Protein 4JIS (pdb70)

Sequence (440 aa):
GMIYAEILAMPKQFLPLNKRPIIIHTVEKFLLNDRFDKILIVSPKEWINHTKDILKKFIGQDDRLVVVEGGSDRNESIMSGIRYIEKEFGIQDNDVIITHDSVRPFLTHRIIDENIDAVLQYGAVDTVISAIDTIIASEDQEFISDIPVRDNMYQGQTPQSFRISKLVELYNKLSDEQKAVLTDACKICSLAGEKVKLVRGEVFNIKVTTPYDLKVANAILGMIYAEILAPKQFLPLNKRPIIIHTVEKFLLNDRFDKILIVSPKEWINHTKDILKKFIGQDDRLVVVEGGSDRNESIMSGIRYIEKEFGIQDNDVIITHDSVRPFLTHRIIDENIDAVLQYGAVDTVISAIDTIIASEDQEFISDIPVRDNMYQGQTPQSFRISKLVELYNKLSDEQKAVLTDACKICSLAGEKVKLVRGEVFNIKVTTPYDLKVANAI

Organism: Bacillus spizizenii (strain ATCC 23059 / NRRL B-14472 / W23) (NCBI:txid655816)

CATH classification: 3.90.550.10

Structure (mmCIF, N/CA/C/O backbone):
data_4JIS
#
_entry.id   4JIS
#
_cell.length_a   103.747
_cell.length_b   60.977
_cell.length_c   91.808
_cell.angle_alpha   90.00
_cell.angle_beta   113.44
_cell.angle_gamma   90.00
#
_symmetry.space_group_name_H-M   'C 1 2 1'
#
loop_
_entity.id
_entity.type
_entity.pdbx_description
1 polymer 'ribitol-5-phosphate cytidylyltransferase'
2 water water
#
loop_
_atom_site.group_PDB
_atom_site.id
_atom_site.type_symbol
_atom_site.label_atom_id
_atom_site.label_alt_id
_atom_site.label_comp_id
_atom_site.label_asym_id
_atom_site.label_entity_id
_atom_site.label_seq_id
_atom_site.pdbx_PDB_ins_code
_atom_site.Cartn_x
_atom_site.Cartn_y
_atom_site.Cartn_z
_atom_site.occupancy
_atom_site.B_iso_or_equiv
_atom_site.auth_seq_id
_atom_site.auth_comp_id
_atom_site.auth_asym_id
_atom_site.auth_atom_id
_atom_site.pdbx_PDB_model_num
ATOM 1 N N . GLY A 1 2 ? -30.769 24.317 13.909 1.00 29.70 0 GLY A N 1
ATOM 2 C CA . GLY A 1 2 ? -30.184 23.504 12.851 1.00 28.15 0 GLY A CA 1
ATOM 3 C C . GLY A 1 2 ? -30.341 22.009 13.096 1.00 26.08 0 GLY A C 1
ATOM 4 O O . GLY A 1 2 ? -30.836 21.586 14.135 1.00 26.15 0 GLY A O 1
ATOM 5 N N . MET A 1 3 ? -29.906 21.209 12.127 1.00 23.22 1 MET A N 1
ATOM 6 C CA . MET A 1 3 ? -30.003 19.762 12.223 1.00 24.18 1 MET A CA 1
ATOM 7 C C . MET A 1 3 ? -28.674 19.231 12.757 1.00 20.34 1 MET A C 1
ATOM 8 O O . MET A 1 3 ? -27.634 19.884 12.643 1.00 22.69 1 MET A O 1
ATOM 13 N N . ILE A 1 4 ? -28.707 18.030 13.305 1.00 22.25 2 ILE A N 1
ATOM 14 C CA . ILE A 1 4 ? -27.504 17.402 13.858 1.00 22.66 2 ILE A CA 1
ATOM 15 C C . ILE A 1 4 ? -27.392 16.018 13.240 1.00 22.62 2 ILE A C 1
ATOM 16 O O . ILE A 1 4 ? -28.276 15.174 13.432 1.00 24.45 2 ILE A O 1
ATOM 21 N N . TYR A 1 5 ? -26.323 15.782 12.481 1.00 22.55 3 TYR A N 1
ATOM 22 C CA . TYR A 1 5 ? -26.165 14.526 11.758 1.00 20.52 3 TYR A CA 1
ATOM 23 C C . TYR A 1 5 ? -25.027 13.720 12.332 1.00 21.26 3 TYR A C 1
ATOM 24 O O . TYR A 1 5 ? -24.055 14.297 12.826 1.00 21.29 3 TYR A O 1
ATOM 33 N N . ALA A 1 6 ? -25.149 12.391 12.267 1.00 23.98 4 ALA A N 1
ATOM 34 C CA . ALA A 1 6 ? -24.031 11.492 12.599 1.00 22.42 4 ALA A CA 1
ATOM 35 C C . ALA A 1 6 ? -23.521 10.867 11.317 1.00 24.78 4 ALA A C 1
ATOM 36 O O . ALA A 1 6 ? -24.303 10.543 10.422 1.00 24.61 4 ALA A O 1
ATOM 38 N N . GLU A 1 7 ? -22.204 10.712 11.221 1.00 24.62 5 GLU A N 1
ATOM 39 C CA . GLU A 1 7 ? -21.596 10.143 10.020 1.00 25.32 5 GLU A CA 1
ATOM 40 C C . GLU A 1 7 ? -20.578 9.092 10.440 1.00 27.38 5 GLU A C 1
ATOM 41 O O . GLU A 1 7 ? -19.447 9.421 10.838 1.00 26.43 5 GLU A O 1
ATOM 47 N N . ILE A 1 8 ? -20.997 7.827 10.374 1.00 25.75 6 ILE A N 1
ATOM 48 C CA . ILE A 1 8 ? -20.148 6.718 10.804 1.00 28.22 6 ILE A CA 1
ATOM 49 C C . ILE A 1 8 ? -19.352 6.248 9.582 1.00 32.67 6 ILE A C 1
ATOM 50 O O . ILE A 1 8 ? -19.927 5.780 8.593 1.00 30.07 6 ILE A O 1
ATOM 55 N N . LEU A 1 9 ? -18.037 6.437 9.633 1.00 30.24 7 LEU A N 1
ATOM 56 C CA . LEU A 1 9 ? -17.175 6.189 8.478 1.00 29.88 7 LEU A CA 1
ATOM 57 C C . LEU A 1 9 ? -16.680 4.749 8.514 1.00 32.41 7 LEU A C 1
ATOM 58 O O . LEU A 1 9 ? -15.997 4.357 9.453 1.00 29.74 7 LEU A O 1
ATOM 63 N N . ALA A 1 10 ? -17.049 3.953 7.510 1.00 35.90 8 ALA A N 1
ATOM 64 C CA . ALA A 1 10 ? -16.624 2.553 7.475 1.00 34.20 8 ALA A CA 1
ATOM 65 C C . ALA A 1 10 ? -15.834 2.255 6.210 1.00 37.76 8 ALA A C 1
ATOM 66 O O . ALA A 1 10 ? -16.399 1.738 5.251 1.00 39.81 8 ALA A O 1
ATOM 68 N N . MET A 1 22 ? -11.866 -9.767 5.374 1.00 49.17 20 MET A N 1
ATOM 69 C CA . MET A 1 22 ? -13.044 -8.909 5.540 1.00 51.51 20 MET A CA 1
ATOM 70 C C . MET A 1 22 ? -12.630 -7.540 6.071 1.00 48.64 20 MET A C 1
ATOM 71 O O . MET A 1 22 ? -11.654 -7.435 6.816 1.00 47.11 20 MET A O 1
ATOM 76 N N . PRO A 1 23 ? -13.366 -6.485 5.682 1.00 48.11 21 PRO A N 1
ATOM 77 C CA . PRO A 1 23 ? -13.096 -5.146 6.224 1.00 45.11 21 PRO A CA 1
ATOM 78 C C . PRO A 1 23 ? -13.304 -5.161 7.733 1.00 42.88 21 PRO A C 1
ATOM 79 O O . PRO A 1 23 ? -14.176 -5.879 8.229 1.00 39.71 21 PRO A O 1
ATOM 83 N N . LYS A 1 24 ? -12.513 -4.387 8.463 1.00 43.62 22 LYS A N 1
ATOM 84 C CA . LYS A 1 24 ? -12.455 -4.552 9.909 1.00 39.89 22 LYS A CA 1
ATOM 85 C C . LYS A 1 24 ? -13.762 -4.223 10.635 1.00 40.09 22 LYS A C 1
ATOM 86 O O . LYS A 1 24 ? -14.038 -4.773 11.705 1.00 38.55 22 LYS A O 1
ATOM 92 N N . GLN A 1 25 ? -14.578 -3.356 10.042 1.00 41.27 23 GLN A N 1
ATOM 93 C CA . GLN A 1 25 ? -15.874 -3.009 10.632 1.00 39.52 23 GLN A CA 1
ATOM 94 C C . GLN A 1 25 ? -16.811 -4.215 10.795 1.00 38.87 23 GLN A C 1
ATOM 95 O O . GLN A 1 25 ? -17.763 -4.176 11.578 1.00 37.18 23 GLN A O 1
ATOM 101 N N . PHE A 1 26 ? -16.535 -5.298 10.072 1.00 38.95 24 PHE A N 1
ATOM 102 C CA . PHE A 1 26 ? -17.467 -6.423 10.042 1.00 40.29 24 PHE A CA 1
ATOM 103 C C . PHE A 1 26 ? -17.060 -7.597 10.914 1.00 45.05 24 PHE A C 1
ATOM 104 O O . PHE A 1 26 ? -17.824 -8.553 11.078 1.00 44.00 24 PHE A O 1
ATOM 112 N N . LEU A 1 27 ? -15.862 -7.519 11.481 1.00 47.28 25 LEU A N 1
ATOM 113 C CA . LEU A 1 27 ? -15.375 -8.597 12.333 1.00 48.76 25 LEU A CA 1
ATOM 114 C C . LEU A 1 27 ? -16.148 -8.671 13.647 1.00 48.21 25 LEU A C 1
ATOM 115 O O . LEU A 1 27 ? -16.602 -7.646 14.172 1.00 45.75 25 LEU A O 1
ATOM 120 N N . PRO A 1 28 ? -16.323 -9.895 14.173 1.00 46.15 26 PRO A N 1
ATOM 121 C CA . PRO A 1 28 ? -17.171 -10.097 15.349 1.00 43.47 26 PRO A CA 1
ATOM 122 C C . PRO A 1 28 ? -16.575 -9.546 16.637 1.00 45.10 26 PRO A C 1
ATOM 123 O O . PRO A 1 28 ? -15.367 -9.669 16.882 1.00 43.85 26 PRO A O 1
ATOM 127 N N . LEU A 1 29 ? -17.440 -8.944 17.448 1.00 44.69 27 LEU A N 1
ATOM 128 C CA . LEU A 1 29 ? -17.121 -8.563 18.819 1.00 43.25 27 LEU A CA 1
ATOM 129 C C . LEU A 1 29 ? -18.275 -9.072 19.681 1.00 46.15 27 LEU A C 1
ATOM 130 O O . LEU A 1 29 ? -19.401 -8.580 19.581 1.00 44.91 27 LEU A O 1
ATOM 135 N N . ASN A 1 30 ? -18.006 -10.083 20.505 1.00 47.63 28 ASN A N 1
ATOM 136 C CA . ASN A 1 30 ? -19.066 -10.781 21.241 1.00 47.42 28 ASN A CA 1
ATOM 137 C C . ASN A 1 30 ? -20.222 -11.233 20.336 1.00 48.59 28 ASN A C 1
ATOM 138 O O . ASN A 1 30 ? -21.389 -11.012 20.650 1.00 47.19 28 ASN A O 1
ATOM 143 N N . LYS A 1 31 ? -19.869 -11.863 19.214 1.00 49.76 29 LYS A N 1
ATOM 144 C CA . LYS A 1 31 ? -20.808 -12.479 18.255 1.00 50.01 29 LYS A CA 1
ATOM 145 C C . LYS A 1 31 ? -21.560 -11.494 17.336 1.00 51.28 29 LYS A C 1
ATOM 146 O O . LYS A 1 31 ? -22.436 -11.903 16.575 1.00 54.05 29 LYS A O 1
ATOM 152 N N . ARG A 1 32 ? -21.220 -10.208 17.395 1.00 46.09 30 ARG A N 1
ATOM 153 C CA . ARG A 1 32 ? -21.854 -9.219 16.518 1.00 44.22 30 ARG A CA 1
ATOM 154 C C . ARG A 1 32 ? -20.805 -8.289 15.933 1.00 43.23 30 ARG A C 1
ATOM 155 O O . ARG A 1 32 ? -19.840 -7.944 16.616 1.00 42.64 30 ARG A O 1
ATOM 163 N N . PRO A 1 33 ? -20.981 -7.895 14.662 1.00 41.04 31 PRO A N 1
ATOM 164 C CA . PRO A 1 33 ? -19.978 -7.082 13.969 1.00 40.63 31 PRO A CA 1
ATOM 165 C C . PRO A 1 33 ? -19.701 -5.790 14.721 1.00 38.71 31 PRO A C 1
ATOM 166 O O . PRO A 1 33 ? -20.628 -5.208 15.320 1.00 38.47 31 PRO A O 1
ATOM 170 N N . ILE A 1 34 ? -18.437 -5.372 14.711 1.00 36.56 32 ILE A N 1
ATOM 171 C CA . ILE A 1 34 ? -18.012 -4.169 15.430 1.00 38.88 32 ILE A CA 1
ATOM 172 C C . ILE A 1 34 ? -18.907 -2.980 15.078 1.00 35.47 32 ILE A C 1
ATOM 173 O O . ILE A 1 34 ? -19.357 -2.251 15.964 1.00 35.64 32 ILE A O 1
ATOM 178 N N . ILE A 1 35 ? -19.188 -2.810 13.788 1.00 32.64 33 ILE A N 1
ATOM 179 C CA . ILE A 1 35 ? -19.992 -1.667 13.334 1.00 33.80 33 ILE A CA 1
ATOM 180 C C . ILE A 1 35 ? -21.372 -1.594 14.006 1.00 32.56 33 ILE A C 1
ATOM 181 O O . ILE A 1 35 ? -21.896 -0.493 14.266 1.00 30.10 33 ILE A O 1
ATOM 186 N N . ILE A 1 36 ? -21.943 -2.753 14.327 1.00 31.15 34 ILE A N 1
ATOM 187 C CA . ILE A 1 36 ? -23.215 -2.789 15.040 1.00 30.74 34 ILE A CA 1
ATOM 188 C C . ILE A 1 36 ? -23.110 -2.181 16.437 1.00 33.20 34 ILE A C 1
ATOM 189 O O . ILE A 1 36 ? -23.976 -1.407 16.847 1.00 32.65 34 ILE A O 1
ATOM 194 N N . HIS A 1 37 ? -22.046 -2.515 17.168 1.00 33.54 35 HIS A N 1
ATOM 195 C CA . HIS A 1 37 ? -21.815 -1.913 18.488 1.00 32.86 35 HIS A CA 1
ATOM 196 C C . HIS A 1 37 ? -21.707 -0.385 18.372 1.00 30.58 35 HIS A C 1
ATOM 197 O O . HIS A 1 37 ? -22.260 0.352 19.206 1.00 32.63 35 HIS A O 1
ATOM 204 N N . THR A 1 38 ? -21.004 0.082 17.340 1.00 27.87 36 THR A N 1
ATOM 205 C CA . THR A 1 38 ? -20.777 1.521 17.140 1.00 29.76 36 THR A CA 1
ATOM 206 C C . THR A 1 38 ? -22.077 2.241 16.810 1.00 31.47 36 THR A C 1
ATOM 207 O O . THR A 1 38 ? -22.409 3.271 17.416 1.00 26.77 36 THR A O 1
ATOM 211 N N . VAL A 1 39 ? -22.811 1.703 15.847 1.00 29.03 37 VAL A N 1
ATOM 212 C CA . VAL A 1 39 ? -24.102 2.282 15.479 1.00 29.01 37 VAL A CA 1
ATOM 213 C C . VAL A 1 39 ? -25.082 2.313 16.650 1.00 30.32 37 VAL A C 1
ATOM 214 O O . VAL A 1 39 ? -25.853 3.258 16.800 1.00 28.58 37 VAL A O 1
ATOM 218 N N . GLU A 1 40 ? -25.051 1.298 17.498 1.00 28.29 38 GLU A N 1
ATOM 219 C CA . GLU A 1 40 ? -25.940 1.284 18.647 1.00 30.47 38 GLU A CA 1
ATOM 220 C C . GLU A 1 40 ? -25.740 2.493 19.555 1.00 31.95 38 GLU A C 1
ATOM 221 O O . GLU A 1 40 ? -26.702 2.997 20.134 1.00 29.39 38 GLU A O 1
ATOM 227 N N . LYS A 1 41 ? -24.495 2.947 19.678 1.00 29.35 39 LYS A N 1
ATOM 228 C CA . LYS A 1 41 ? -24.186 4.069 20.551 1.00 29.60 39 LYS A CA 1
ATOM 229 C C . LYS A 1 41 ? -24.831 5.342 20.034 1.00 28.49 39 LYS A C 1
ATOM 230 O O . LYS A 1 41 ? -25.264 6.180 20.811 1.00 28.61 39 LYS A O 1
ATOM 236 N N . PHE A 1 42 ? -24.880 5.489 18.722 1.00 24.60 40 PHE A N 1
ATOM 237 C CA . PHE A 1 42 ? -25.464 6.692 18.143 1.00 25.39 40 PHE A CA 1
ATOM 238 C C . PHE A 1 42 ? -26.972 6.643 18.224 1.00 29.96 40 PHE A C 1
ATOM 239 O O . PHE A 1 42 ? -27.609 7.668 18.421 1.00 29.06 40 PHE A O 1
ATOM 247 N N . LEU A 1 43 ? -27.547 5.449 18.093 1.00 29.06 41 LEU A N 1
ATOM 248 C CA . LEU A 1 43 ? -29.005 5.310 18.115 1.00 31.59 41 LEU A CA 1
ATOM 249 C C . LEU A 1 43 ? -29.587 5.643 19.490 1.00 31.24 41 LEU A C 1
ATOM 250 O O . LEU A 1 43 ? -30.737 6.075 19.593 1.00 32.84 41 LEU A O 1
ATOM 255 N N . LEU A 1 44 ? -28.781 5.466 20.536 1.00 31.07 42 LEU A N 1
ATOM 256 C CA . LEU A 1 44 ? -29.194 5.790 21.905 1.00 32.34 42 LEU A CA 1
ATOM 257 C C . LEU A 1 44 ? -29.328 7.290 22.115 1.00 35.72 42 LEU A C 1
ATOM 258 O O . LEU A 1 44 ? -29.974 7.739 23.063 1.00 33.47 42 LEU A O 1
ATOM 263 N N . ASN A 1 45 ? -28.710 8.072 21.242 1.00 30.84 43 ASN A N 1
ATOM 264 C CA . ASN A 1 45 ? -28.797 9.521 21.381 1.00 32.59 43 ASN A CA 1
ATOM 265 C C . ASN A 1 45 ? -29.932 10.089 20.527 1.00 33.12 43 ASN A C 1
ATOM 266 O O . ASN A 1 45 ? -29.876 10.036 19.286 1.00 31.61 43 ASN A O 1
ATOM 271 N N . ASP A 1 46 ? -30.956 10.637 21.187 1.00 32.16 44 ASP A N 1
ATOM 272 C CA . ASP A 1 46 ? -32.147 11.125 20.495 1.00 31.37 44 ASP A CA 1
ATOM 273 C C . ASP A 1 46 ? -31.896 12.397 19.679 1.00 31.03 44 ASP A C 1
ATOM 274 O O . ASP A 1 46 ? -32.754 12.826 18.893 1.00 28.98 44 ASP A O 1
ATOM 279 N N . ARG A 1 47 ? -30.716 12.986 19.835 1.00 27.53 45 ARG A N 1
ATOM 280 C CA . ARG A 1 47 ? -30.449 14.277 19.199 1.00 27.08 45 ARG A CA 1
ATOM 281 C C . ARG A 1 47 ? -30.151 14.202 17.707 1.00 28.97 45 ARG A C 1
ATOM 282 O O . ARG A 1 47 ? -30.245 15.214 17.001 1.00 27.55 45 ARG A O 1
ATOM 290 N N . PHE A 1 48 ? -29.790 13.023 17.214 1.00 24.09 46 PHE A N 1
ATOM 291 C CA . PHE A 1 48 ? -29.453 12.923 15.798 1.00 24.64 46 PHE A CA 1
ATOM 292 C C . PHE A 1 48 ? -30.679 12.877 14.920 1.00 26.27 46 PHE A C 1
ATOM 293 O O . PHE A 1 48 ? -31.571 12.048 15.117 1.00 27.63 46 PHE A O 1
ATOM 301 N N . ASP A 1 49 ? -30.717 13.767 13.935 1.00 23.65 47 ASP A N 1
ATOM 302 C CA . ASP A 1 49 ? -31.821 13.769 12.981 1.00 25.51 47 ASP A CA 1
ATOM 303 C C . ASP A 1 49 ? -31.649 12.677 11.933 1.00 25.52 47 ASP A C 1
ATOM 304 O O . ASP A 1 49 ? -32.627 12.152 11.395 1.00 28.18 47 ASP A O 1
ATOM 309 N N . LYS A 1 50 ? -30.402 12.347 11.617 1.00 23.07 48 LYS A N 1
ATOM 310 C CA . LYS A 1 50 ? -30.133 11.231 10.711 1.00 27.11 48 LYS A CA 1
ATOM 311 C C . LYS A 1 50 ? -28.781 10.653 11.063 1.00 26.39 48 LYS A C 1
ATOM 312 O O . LYS A 1 50 ? -27.895 11.387 11.488 1.00 23.84 48 LYS A O 1
ATOM 318 N N . ILE A 1 51 ? -28.632 9.340 10.908 1.00 26.34 49 ILE A N 1
ATOM 319 C CA . ILE A 1 51 ? -27.364 8.690 11.202 1.00 25.95 49 ILE A CA 1
ATOM 320 C C . ILE A 1 51 ? -26.915 7.980 9.930 1.00 24.11 49 ILE A C 1
ATOM 321 O O . ILE A 1 51 ? -27.542 7.018 9.497 1.00 26.40 49 ILE A O 1
ATOM 326 N N . LEU A 1 52 ? -25.836 8.469 9.344 1.00 25.76 50 LEU A N 1
ATOM 327 C CA . LEU A 1 52 ? -25.327 7.933 8.082 1.00 25.27 50 LEU A CA 1
ATOM 328 C C . LEU A 1 52 ? -24.241 6.920 8.373 1.00 29.51 50 LEU A C 1
ATOM 329 O O . LEU A 1 52 ? -23.419 7.126 9.263 1.00 26.98 50 LEU A O 1
ATOM 334 N N . ILE A 1 53 ? -24.221 5.835 7.601 1.00 29.08 51 ILE A N 1
ATOM 335 C CA . ILE A 1 53 ? -23.056 4.956 7.570 1.00 28.87 51 ILE A CA 1
ATOM 336 C C . ILE A 1 53 ? -22.468 5.054 6.171 1.00 30.16 51 ILE A C 1
ATOM 337 O O . ILE A 1 53 ? -23.141 4.741 5.194 1.00 33.09 51 ILE A O 1
ATOM 342 N N . VAL A 1 54 ? -21.232 5.530 6.070 1.00 26.97 52 VAL A N 1
ATOM 343 C CA . VAL A 1 54 ? -20.626 5.801 4.772 1.00 30.73 52 VAL A CA 1
ATOM 344 C C . VAL A 1 54 ? -19.666 4.678 4.423 1.00 34.87 52 VAL A C 1
ATOM 345 O O . VAL A 1 54 ? -18.672 4.454 5.124 1.00 31.69 52 VAL A O 1
ATOM 349 N N . SER A 1 55 ? -19.956 3.979 3.327 1.00 34.83 53 SER A N 1
ATOM 350 C CA . SER A 1 55 ? -19.252 2.731 3.007 1.00 34.72 53 SER A CA 1
ATOM 351 C C . SER A 1 55 ? -18.795 2.705 1.560 1.00 36.60 53 SER A C 1
ATOM 352 O O . SER A 1 55 ? -19.397 3.367 0.721 1.00 34.09 53 SER A O 1
ATOM 355 N N . PRO A 1 56 ? -17.713 1.953 1.262 1.00 39.38 54 PRO A N 1
ATOM 356 C CA . PRO A 1 56 ? -17.345 1.770 -0.148 1.00 38.81 54 PRO A CA 1
ATOM 357 C C . PRO A 1 56 ? -18.495 1.074 -0.877 1.00 34.51 54 PRO A C 1
ATOM 358 O O . PRO A 1 56 ? -19.250 0.337 -0.230 1.00 33.91 54 PRO A O 1
ATOM 362 N N . LYS A 1 57 ? -18.619 1.292 -2.189 1.00 35.04 55 LYS A N 1
ATOM 363 C CA . LYS A 1 57 ? -19.742 0.735 -2.949 1.00 37.09 55 LYS A CA 1
ATOM 364 C C . LYS A 1 57 ? -19.858 -0.781 -2.783 1.00 38.25 55 LYS A C 1
ATOM 365 O O . LYS A 1 57 ? -20.960 -1.323 -2.605 1.00 36.03 55 LYS A O 1
ATOM 371 N N . GLU A 1 58 ? -18.711 -1.457 -2.823 1.00 38.07 56 GLU A N 1
ATOM 372 C CA . GLU A 1 58 ? -18.659 -2.919 -2.785 1.00 35.12 56 GLU A CA 1
ATOM 373 C C . GLU A 1 58 ? -19.228 -3.518 -1.516 1.00 34.99 56 GLU A C 1
ATOM 374 O O . GLU A 1 58 ? -19.505 -4.716 -1.472 1.00 36.73 56 GLU A O 1
ATOM 380 N N . TRP A 1 59 ? -19.375 -2.703 -0.467 1.00 35.74 57 TRP A N 1
ATOM 381 C CA . TRP A 1 59 ? -19.813 -3.205 0.837 1.00 33.62 57 TRP A CA 1
ATOM 382 C C . TRP A 1 59 ? -21.158 -2.665 1.323 1.00 34.66 57 TRP A C 1
ATOM 383 O O . TRP A 1 59 ? -21.600 -2.983 2.440 1.00 33.10 57 TRP A O 1
ATOM 394 N N . ILE A 1 60 ? -21.807 -1.861 0.486 1.00 34.18 58 ILE A N 1
ATOM 395 C CA . ILE A 1 60 ? -23.048 -1.209 0.886 1.00 33.78 58 ILE A CA 1
ATOM 396 C C . ILE A 1 60 ? -24.156 -2.208 1.183 1.00 32.60 58 ILE A C 1
ATOM 397 O O . ILE A 1 60 ? -24.826 -2.115 2.211 1.00 31.93 58 ILE A O 1
ATOM 402 N N . ASN A 1 61 ? -24.351 -3.186 0.306 1.00 34.61 59 ASN A N 1
ATOM 403 C CA . ASN A 1 61 ? -25.450 -4.128 0.518 1.00 33.56 59 ASN A CA 1
ATOM 404 C C . ASN A 1 61 ? -25.228 -5.051 1.717 1.00 34.72 59 ASN A C 1
ATOM 405 O O . ASN A 1 61 ? -26.167 -5.401 2.427 1.00 35.70 59 ASN A O 1
ATOM 410 N N . HIS A 1 62 ? -23.978 -5.425 1.966 1.00 34.90 60 HIS A N 1
ATOM 411 C CA . HIS A 1 62 ? -23.684 -6.221 3.153 1.00 32.33 60 HIS A CA 1
ATOM 412 C C . HIS A 1 62 ? -23.942 -5.400 4.419 1.00 31.74 60 HIS A C 1
ATOM 413 O O . HIS A 1 62 ? -24.415 -5.927 5.423 1.00 33.76 60 HIS A O 1
ATOM 420 N N . THR A 1 63 ? -23.629 -4.111 4.366 1.00 31.22 61 THR A N 1
ATOM 421 C CA . THR A 1 63 ? -23.834 -3.243 5.529 1.00 33.35 61 THR A CA 1
ATOM 422 C C . THR A 1 63 ? -25.329 -3.141 5.826 1.00 33.81 61 THR A C 1
ATOM 423 O O . THR A 1 63 ? -25.767 -3.325 6.970 1.00 33.40 61 THR A O 1
ATOM 427 N N . LYS A 1 64 ? -26.120 -2.887 4.786 1.00 33.18 62 LYS A N 1
ATOM 428 C CA . LYS A 1 64 ? -27.577 -2.835 4.941 1.00 33.43 62 LYS A CA 1
ATOM 429 C C . LYS A 1 64 ? -28.123 -4.123 5.540 1.00 35.12 62 LYS A C 1
ATOM 430 O O . LYS A 1 64 ? -28.989 -4.093 6.415 1.00 34.35 62 LYS A O 1
ATOM 436 N N . ASP A 1 65 ? -27.634 -5.260 5.053 1.00 34.77 63 ASP A N 1
ATOM 437 C CA . ASP A 1 65 ? -28.044 -6.555 5.597 1.00 36.09 63 ASP A CA 1
ATOM 438 C C . ASP A 1 65 ? -27.754 -6.678 7.086 1.00 36.70 63 ASP A C 1
ATOM 439 O O . ASP A 1 65 ? -28.622 -7.070 7.875 1.00 38.08 63 ASP A O 1
ATOM 444 N N . ILE A 1 66 ? -26.520 -6.351 7.466 1.00 34.53 64 ILE A N 1
ATOM 445 C CA . ILE A 1 66 ? -26.103 -6.473 8.856 1.00 36.23 64 ILE A CA 1
ATOM 446 C C . ILE A 1 66 ? -26.939 -5.560 9.760 1.00 37.13 64 ILE A C 1
ATOM 447 O O . ILE A 1 66 ? -27.298 -5.941 10.875 1.00 35.31 64 ILE A O 1
ATOM 452 N N . LEU A 1 67 ? -27.280 -4.371 9.269 1.00 33.02 65 LEU A N 1
ATOM 453 C CA . LEU A 1 67 ? -28.134 -3.473 10.059 1.00 35.91 65 LEU A CA 1
ATOM 454 C C . LEU A 1 67 ? -29.527 -4.061 10.296 1.00 38.21 65 LEU A C 1
ATOM 455 O O . LEU A 1 67 ? -30.021 -4.076 11.429 1.00 38.65 65 LEU A O 1
ATOM 460 N N . LYS A 1 68 ? -30.171 -4.550 9.241 1.00 39.85 66 LYS A N 1
ATOM 461 C CA . LYS A 1 68 ? -31.488 -5.158 9.441 1.00 43.43 66 LYS A CA 1
ATOM 462 C C . LYS A 1 68 ? -31.439 -6.400 10.340 1.00 43.43 66 LYS A C 1
ATOM 463 O O . LYS A 1 68 ? -32.340 -6.612 11.152 1.00 43.26 66 LYS A O 1
ATOM 469 N N . LYS A 1 69 ? -30.383 -7.206 10.214 1.00 39.83 67 LYS A N 1
ATOM 470 C CA . LYS A 1 69 ? -30.225 -8.366 11.087 1.00 41.78 67 LYS A CA 1
ATOM 471 C C . LYS A 1 69 ? -30.116 -7.991 12.572 1.00 45.11 67 LYS A C 1
ATOM 472 O O . LYS A 1 69 ? -30.839 -8.536 13.409 1.00 42.84 67 LYS A O 1
ATOM 478 N N . PHE A 1 70 ? -29.226 -7.053 12.899 1.00 41.17 68 PHE A N 1
ATOM 479 C CA . PHE A 1 70 ? -28.902 -6.784 14.308 1.00 42.06 68 PHE A CA 1
ATOM 480 C C . PHE A 1 70 ? -29.627 -5.604 14.948 1.00 44.60 68 PHE A C 1
ATOM 481 O O . PHE A 1 70 ? -29.786 -5.566 16.172 1.00 47.17 68 PHE A O 1
ATOM 489 N N . ILE A 1 71 ? -30.051 -4.639 14.134 1.00 42.96 69 ILE A N 1
ATOM 490 C CA . ILE A 1 71 ? -30.722 -3.446 14.652 1.00 42.21 69 ILE A CA 1
ATOM 491 C C . ILE A 1 71 ? -32.198 -3.503 14.315 1.00 45.26 69 ILE A C 1
ATOM 492 O O . ILE A 1 71 ? -33.067 -3.286 15.173 1.00 43.35 69 ILE A O 1
ATOM 497 N N . GLY A 1 72 ? -32.470 -3.799 13.048 1.00 46.68 70 GLY A N 1
ATOM 498 C CA . GLY A 1 72 ? -33.827 -3.836 12.540 1.00 44.95 70 GLY A CA 1
ATOM 499 C C . GLY A 1 72 ? -34.136 -2.536 11.833 1.00 50.99 70 GLY A C 1
ATOM 500 O O . GLY A 1 72 ? -33.230 -1.830 11.384 1.00 49.56 70 GLY A O 1
ATOM 501 N N . GLN A 1 73 ? -35.419 -2.213 11.736 1.00 52.48 71 GLN A N 1
ATOM 502 C CA . GLN A 1 73 ? -35.854 -1.000 11.065 1.00 52.66 71 GLN A CA 1
ATOM 503 C C . GLN A 1 73 ? -35.737 0.215 11.973 1.00 48.98 71 GLN A C 1
ATOM 504 O O . GLN A 1 73 ? -36.297 0.237 13.068 1.00 44.91 71 GLN A O 1
ATOM 510 N N . ASP A 1 74 ? -35.011 1.226 11.512 1.00 46.74 72 ASP A N 1
ATOM 511 C CA . ASP A 1 74 ? -34.950 2.503 12.217 1.00 43.98 72 ASP A CA 1
ATOM 512 C C . ASP A 1 74 ? -34.803 3.605 11.181 1.00 41.65 72 ASP A C 1
ATOM 513 O O . ASP A 1 74 ? -33.833 3.620 10.417 1.00 41.12 72 ASP A O 1
ATOM 518 N N . ASP A 1 75 ? -35.772 4.519 11.151 1.00 40.28 73 ASP A N 1
ATOM 519 C CA . ASP A 1 75 ? -35.851 5.530 10.094 1.00 43.80 73 ASP A CA 1
ATOM 520 C C . ASP A 1 75 ? -34.634 6.448 10.031 1.00 38.71 73 ASP A C 1
ATOM 521 O O . ASP A 1 75 ? -34.337 7.027 8.988 1.00 37.24 73 ASP A O 1
ATOM 526 N N . ARG A 1 76 ? -33.916 6.570 11.138 1.00 36.93 74 ARG A N 1
ATOM 527 C CA . ARG A 1 76 ? -32.767 7.468 11.172 1.00 34.08 74 ARG A CA 1
ATOM 528 C C . ARG A 1 76 ? -31.549 6.940 10.442 1.00 32.47 74 ARG A C 1
ATOM 529 O O . ARG A 1 76 ? -30.677 7.721 10.062 1.00 30.71 74 ARG A O 1
ATOM 537 N N . LEU A 1 77 ? -31.488 5.624 10.230 1.00 30.31 75 LEU A N 1
ATOM 538 C CA . LEU A 1 77 ? -30.303 5.004 9.635 1.00 30.13 75 LEU A CA 1
ATOM 539 C C . LEU A 1 77 ? -30.328 5.028 8.110 1.00 34.14 75 LEU A C 1
ATOM 540 O O . LEU A 1 77 ? -31.337 4.678 7.483 1.00 33.18 75 LEU A O 1
ATOM 545 N N . VAL A 1 78 ? -29.225 5.453 7.505 1.00 30.81 76 VAL A N 1
ATOM 546 C CA . VAL A 1 78 ? -29.069 5.284 6.066 1.00 30.01 76 VAL A CA 1
ATOM 547 C C . VAL A 1 78 ? -27.636 4.915 5.715 1.00 33.38 76 VAL A C 1
ATOM 548 O O . VAL A 1 78 ? -26.693 5.418 6.324 1.00 28.21 76 VAL A O 1
ATOM 552 N N . VAL A 1 79 ? -27.470 3.994 4.767 1.00 29.17 77 VAL A N 1
ATOM 553 C CA . VAL A 1 79 ? -26.135 3.639 4.300 1.00 30.41 77 VAL A CA 1
ATOM 554 C C . VAL A 1 79 ? -25.859 4.351 2.997 1.00 32.19 77 VAL A C 1
ATOM 555 O O . VAL A 1 79 ? -26.665 4.263 2.068 1.00 33.87 77 VAL A O 1
ATOM 559 N N . VAL A 1 80 ? -24.726 5.054 2.927 1.00 29.96 78 VAL A N 1
ATOM 560 C CA . VAL A 1 80 ? -24.394 5.913 1.798 1.00 31.71 78 VAL A CA 1
ATOM 561 C C . VAL A 1 80 ? -23.025 5.561 1.213 1.00 36.05 78 VAL A C 1
ATOM 562 O O . VAL A 1 80 ? -22.120 5.168 1.945 1.00 33.43 78 VAL A O 1
ATOM 566 N N . GLU A 1 81 ? -22.870 5.713 -0.103 1.00 37.51 79 GLU A N 1
ATOM 567 C CA . GLU A 1 81 ? -21.580 5.470 -0.765 1.00 35.90 79 GLU A CA 1
ATOM 568 C C . GLU A 1 81 ? -20.490 6.486 -0.423 1.00 38.69 79 GLU A C 1
ATOM 569 O O . GLU A 1 81 ? -20.699 7.705 -0.517 1.00 39.74 79 GLU A O 1
ATOM 575 N N . GLY A 1 82 ? -19.315 5.977 -0.054 1.00 34.31 80 GLY A N 1
ATOM 576 C CA . GLY A 1 82 ? -18.166 6.817 0.232 1.00 35.30 80 GLY A CA 1
ATOM 577 C C . GLY A 1 82 ? -17.399 7.286 -0.992 1.00 40.20 80 GLY A C 1
ATOM 578 O O . GLY A 1 82 ? -17.918 7.237 -2.106 1.00 46.53 80 GLY A O 1
ATOM 579 N N . GLY A 1 83 ? -16.165 7.749 -0.777 1.00 38.46 81 GLY A N 1
ATOM 580 C CA . GLY A 1 83 ? -15.323 8.260 -1.852 1.00 44.29 81 GLY A CA 1
ATOM 581 C C . GLY A 1 83 ? -13.924 7.649 -1.901 1.00 43.28 81 GLY A C 1
ATOM 582 O O . GLY A 1 83 ? -13.697 6.578 -1.334 1.00 43.02 81 GLY A O 1
ATOM 583 N N . SER A 1 84 ? -12.994 8.345 -2.564 1.00 45.51 82 SER A N 1
ATOM 584 C CA . SER A 1 84 ? -11.630 7.850 -2.813 1.00 51.31 82 SER A CA 1
ATOM 585 C C . SER A 1 84 ? -10.792 7.716 -1.543 1.00 51.19 82 SER A C 1
ATOM 586 O O . SER A 1 84 ? -9.929 6.835 -1.444 1.00 51.72 82 SER A O 1
ATOM 589 N N . ASP A 1 85 ? -11.019 8.621 -0.596 1.00 47.26 83 ASP A N 1
ATOM 590 C CA . ASP A 1 85 ? -10.316 8.605 0.683 1.00 45.59 83 ASP A CA 1
ATOM 591 C C . ASP A 1 85 ? -11.269 8.977 1.817 1.00 47.76 83 ASP A C 1
ATOM 592 O O . ASP A 1 85 ? -12.474 9.121 1.600 1.00 39.98 83 ASP A O 1
ATOM 597 N N . ARG A 1 86 ? -10.726 9.148 3.016 1.00 48.33 84 ARG A N 1
ATOM 598 C CA . ARG A 1 86 ? -11.553 9.380 4.194 1.00 45.15 84 ARG A CA 1
ATOM 599 C C . ARG A 1 86 ? -12.300 10.716 4.122 1.00 41.66 84 ARG A C 1
ATOM 600 O O . ARG A 1 86 ? -13.500 10.783 4.412 1.00 41.43 84 ARG A O 1
ATOM 608 N N . ASN A 1 87 ? -11.596 11.777 3.736 1.00 42.91 85 ASN A N 1
ATOM 609 C CA . ASN A 1 87 ? -12.229 13.089 3.627 1.00 42.47 85 ASN A CA 1
ATOM 610 C C . ASN A 1 87 ? -13.244 13.162 2.493 1.00 44.64 85 ASN A C 1
ATOM 611 O O . ASN A 1 87 ? -14.249 13.872 2.594 1.00 40.64 85 ASN A O 1
ATOM 616 N N . GLU A 1 88 ? -12.984 12.428 1.412 1.00 44.36 86 GLU A N 1
ATOM 617 C CA . GLU A 1 88 ? -13.954 12.331 0.325 1.00 41.77 86 GLU A CA 1
ATOM 618 C C . GLU A 1 88 ? -15.221 11.644 0.802 1.00 36.97 86 GLU A C 1
ATOM 619 O O . GLU A 1 88 ? -16.323 12.030 0.418 1.00 36.39 86 GLU A O 1
ATOM 625 N N . SER A 1 89 ? -15.057 10.620 1.629 1.00 37.72 87 SER A N 1
ATOM 626 C CA . SER A 1 89 ? -16.203 9.907 2.181 1.00 35.97 87 SER A CA 1
ATOM 627 C C . SER A 1 89 ? -17.031 10.796 3.123 1.00 34.70 87 SER A C 1
ATOM 628 O O . SER A 1 89 ? -18.262 10.723 3.123 1.00 33.56 87 SER A O 1
ATOM 631 N N . ILE A 1 90 ? -16.358 11.603 3.938 1.00 34.48 88 ILE A N 1
ATOM 632 C CA . ILE A 1 90 ? -17.056 12.619 4.736 1.00 33.21 88 ILE A CA 1
ATOM 633 C C . ILE A 1 90 ? -17.854 13.527 3.802 1.00 33.84 88 ILE A C 1
ATOM 634 O O . ILE A 1 90 ? -19.043 13.790 4.028 1.00 32.74 88 ILE A O 1
ATOM 639 N N . MET A 1 91 ? -17.212 13.983 2.731 1.00 35.10 89 MET A N 1
ATOM 640 C CA . MET A 1 91 ? -17.898 14.843 1.763 1.00 38.08 89 MET A CA 1
ATOM 641 C C . MET A 1 91 ? -19.040 14.138 1.044 1.00 35.22 89 MET A C 1
ATOM 642 O O . MET A 1 91 ? -20.028 14.774 0.695 1.00 35.20 89 MET A O 1
ATOM 647 N N . SER A 1 92 ? -18.903 12.833 0.813 1.00 34.80 90 SER A N 1
ATOM 648 C CA . SER A 1 92 ? -19.954 12.080 0.140 1.00 37.05 90 SER A CA 1
ATOM 649 C C . SER A 1 92 ? -21.193 11.979 0.995 1.00 34.85 90 SER A C 1
ATOM 650 O O . SER A 1 92 ? -22.316 11.989 0.486 1.00 32.33 90 SER A O 1
ATOM 653 N N . GLY A 1 93 ? -20.996 11.842 2.301 1.00 32.62 91 GLY A N 1
ATOM 654 C CA . GLY A 1 93 ? -22.133 11.842 3.199 1.00 31.67 91 GLY A CA 1
ATOM 655 C C . GLY A 1 93 ? -22.811 13.194 3.181 1.00 29.22 91 GLY A C 1
ATOM 656 O O . GLY A 1 93 ? -24.046 13.279 3.182 1.00 29.17 91 GLY A O 1
ATOM 657 N N . ILE A 1 94 ? -22.005 14.255 3.158 1.00 27.57 92 ILE A N 1
ATOM 658 C CA . ILE A 1 94 ? -22.536 15.611 3.145 1.00 31.85 92 ILE A CA 1
ATOM 659 C C . ILE A 1 94 ? -23.350 15.834 1.861 1.00 33.14 92 ILE A C 1
ATOM 660 O O . ILE A 1 94 ? -24.409 16.471 1.880 1.00 29.40 92 ILE A O 1
ATOM 665 N N . ARG A 1 95 ? -22.879 15.258 0.760 1.00 35.18 93 ARG A N 1
ATOM 666 C CA . ARG A 1 95 ? -23.597 15.342 -0.515 1.00 35.11 93 ARG A CA 1
ATOM 667 C C . ARG A 1 95 ? -24.976 14.698 -0.435 1.00 33.06 93 ARG A C 1
ATOM 668 O O . ARG A 1 95 ? -25.956 15.243 -0.966 1.00 35.03 93 ARG A O 1
ATOM 676 N N . TYR A 1 96 ? -25.067 13.552 0.240 1.00 33.51 94 TYR A N 1
ATOM 677 C CA . TYR A 1 96 ? -26.355 12.896 0.429 1.00 35.26 94 TYR A CA 1
ATOM 678 C C . TYR A 1 96 ? -27.283 13.791 1.241 1.00 34.60 94 TYR A C 1
ATOM 679 O O . TYR A 1 96 ? -28.473 13.903 0.938 1.00 35.59 94 TYR A O 1
ATOM 688 N N . ILE A 1 97 ? -26.742 14.406 2.290 1.00 31.01 95 ILE A N 1
ATOM 689 C CA . ILE A 1 97 ? -27.546 15.277 3.142 1.00 30.37 95 ILE A CA 1
ATOM 690 C C . ILE A 1 97 ? -28.085 16.450 2.325 1.00 31.37 95 ILE A C 1
ATOM 691 O O . ILE A 1 97 ? -29.254 16.805 2.443 1.00 32.16 95 ILE A O 1
ATOM 696 N N . GLU A 1 98 ? -27.231 17.022 1.486 1.00 31.15 96 GLU A N 1
ATOM 697 C CA . GLU A 1 98 ? -27.607 18.152 0.641 1.00 31.15 96 GLU A CA 1
ATOM 698 C C . GLU A 1 98 ? -28.771 17.756 -0.259 1.00 37.14 96 GLU A C 1
ATOM 699 O O . GLU A 1 98 ? -29.745 18.499 -0.412 1.00 36.42 96 GLU A O 1
ATOM 705 N N . LYS A 1 99 ? -28.677 16.568 -0.840 1.00 32.93 97 LYS A N 1
ATOM 706 C CA . LYS A 1 99 ? -29.663 16.135 -1.821 1.00 39.18 97 LYS A CA 1
ATOM 707 C C . LYS A 1 99 ? -30.978 15.740 -1.163 1.00 41.59 97 LYS A C 1
ATOM 708 O O . LYS A 1 99 ? -32.052 16.013 -1.701 1.00 39.70 97 LYS A O 1
ATOM 714 N N . GLU A 1 100 ? -30.910 15.101 0.002 1.00 33.63 98 GLU A N 1
ATOM 715 C CA . GLU A 1 100 ? -32.131 14.638 0.664 1.00 37.36 98 GLU A CA 1
ATOM 716 C C . GLU A 1 100 ? -32.801 15.684 1.525 1.00 36.31 98 GLU A C 1
ATOM 717 O O . GLU A 1 100 ? -34.029 15.749 1.580 1.00 36.17 98 GLU A O 1
ATOM 723 N N . PHE A 1 101 ? -31.999 16.481 2.224 1.00 35.14 99 PHE A N 1
ATOM 724 C CA . PHE A 1 101 ? -32.546 17.403 3.212 1.00 28.77 99 PHE A CA 1
ATOM 725 C C . PHE A 1 101 ? -32.203 18.857 2.952 1.00 30.96 99 PHE A C 1
ATOM 726 O O . PHE A 1 101 ? -32.858 19.753 3.502 1.00 31.46 99 PHE A O 1
ATOM 734 N N . GLY A 1 102 ? -31.151 19.085 2.171 1.00 30.07 100 GLY A N 1
ATOM 735 C CA . GLY A 1 102 ? -30.597 20.424 2.006 1.00 30.05 100 GLY A CA 1
ATOM 736 C C . GLY A 1 102 ? -29.612 20.695 3.131 1.00 30.20 100 GLY A C 1
ATOM 737 O O . GLY A 1 102 ? -29.704 20.078 4.188 1.00 28.74 100 GLY A O 1
ATOM 738 N N . ILE A 1 103 ? -28.647 21.583 2.915 1.00 28.74 101 ILE A N 1
ATOM 739 C CA . ILE A 1 103 ? -27.746 21.953 4.002 1.00 29.84 101 ILE A CA 1
ATOM 740 C C . ILE A 1 103 ? -28.007 23.392 4.410 1.00 31.38 101 ILE A C 1
ATOM 741 O O . ILE A 1 103 ? -27.986 24.298 3.569 1.00 31.32 101 ILE A O 1
ATOM 746 N N . GLN A 1 104 ? -28.247 23.598 5.702 1.00 32.02 102 GLN A N 1
ATOM 747 C CA . GLN A 1 104 ? -28.401 24.937 6.270 1.00 31.32 102 GLN A CA 1
ATOM 748 C C . GLN A 1 104 ? -27.161 25.310 7.055 1.00 30.53 102 GLN A C 1
ATOM 749 O O . GLN A 1 104 ? -26.461 24.425 7.546 1.00 28.89 102 GLN A O 1
ATOM 755 N N . ASP A 1 105 ? -26.903 26.609 7.211 1.00 31.08 103 ASP A N 1
ATOM 756 C CA . ASP A 1 105 ? -25.604 27.054 7.708 1.00 33.16 103 ASP A CA 1
ATOM 757 C C . ASP A 1 105 ? -25.290 26.612 9.136 1.00 31.33 103 ASP A C 1
ATOM 758 O O . ASP A 1 105 ? -24.118 26.542 9.520 1.00 32.28 103 ASP A O 1
ATOM 763 N N . ASN A 1 106 ? -26.323 26.306 9.916 1.00 28.97 104 ASN A N 1
ATOM 764 C CA . ASN A 1 106 ? -26.104 25.879 11.291 1.00 28.17 104 ASN A CA 1
ATOM 765 C C . ASN A 1 106 ? -26.044 24.371 11.483 1.00 28.35 104 ASN A C 1
ATOM 766 O O . ASN A 1 106 ? -25.800 23.910 12.600 1.00 25.29 104 ASN A O 1
ATOM 771 N N . ASP A 1 107 ? -26.244 23.610 10.406 1.00 28.49 105 ASP A N 1
ATOM 772 C CA . ASP A 1 107 ? -26.212 22.157 10.505 1.00 25.89 105 ASP A CA 1
ATOM 773 C C . ASP A 1 107 ? -24.820 21.655 10.917 1.00 22.38 105 ASP A C 1
ATOM 774 O O . ASP A 1 107 ? -23.802 22.212 10.488 1.00 23.77 105 ASP A O 1
ATOM 779 N N . VAL A 1 108 ? -24.787 20.608 11.742 1.00 22.38 106 VAL A N 1
ATOM 780 C CA . VAL A 1 108 ? -23.519 20.058 12.209 1.00 21.66 106 VAL A CA 1
ATOM 781 C C . VAL A 1 108 ? -23.459 18.572 11.922 1.00 22.10 106 VAL A C 1
ATOM 782 O O . VAL A 1 108 ? -24.493 17.919 11.776 1.00 21.33 106 VAL A O 1
ATOM 786 N N . ILE A 1 109 ? -22.245 18.046 11.807 1.00 23.28 107 ILE A N 1
ATOM 787 C CA . ILE A 1 109 ? -22.082 16.643 11.497 1.00 21.08 107 ILE A CA 1
ATOM 788 C C . ILE A 1 109 ? -21.053 16.088 12.465 1.00 22.65 107 ILE A C 1
ATOM 789 O O . ILE A 1 109 ? -20.025 16.706 12.703 1.00 22.56 107 ILE A O 1
ATOM 794 N N . ILE A 1 110 ? -21.382 14.958 13.078 1.00 20.26 108 ILE A N 1
ATOM 795 C CA . ILE A 1 110 ? -20.512 14.306 14.068 1.00 19.10 108 ILE A CA 1
ATOM 796 C C . ILE A 1 110 ? -19.960 13.077 13.351 1.00 23.04 108 ILE A C 1
ATOM 797 O O . ILE A 1 110 ? -20.674 12.092 13.161 1.00 23.02 108 ILE A O 1
ATOM 802 N N . THR A 1 111 ? -18.698 13.148 12.921 1.00 22.63 109 THR A N 1
ATOM 803 C CA . THR A 1 111 ? -18.096 12.036 12.162 1.00 23.14 109 THR A CA 1
ATOM 804 C C . THR A 1 111 ? -17.326 11.116 13.096 1.00 23.91 109 THR A C 1
ATOM 805 O O . THR A 1 111 ? -16.753 11.565 14.086 1.00 25.16 109 THR A O 1
ATOM 809 N N . HIS A 1 112 ? -17.292 9.819 12.785 1.00 23.83 110 HIS A N 1
ATOM 810 C CA . HIS A 1 112 ? -16.754 8.856 13.738 1.00 26.68 110 HIS A CA 1
ATOM 811 C C . HIS A 1 112 ? -16.381 7.531 13.073 1.00 28.79 110 HIS A C 1
ATOM 812 O O . HIS A 1 112 ? -17.103 7.058 12.202 1.00 26.99 110 HIS A O 1
ATOM 819 N N . ASP A 1 113 ? -15.244 6.964 13.468 1.00 26.27 111 ASP A N 1
ATOM 820 C CA . ASP A 1 113 ? -14.783 5.671 12.937 1.00 32.64 111 ASP A CA 1
ATOM 821 C C . ASP A 1 113 ? -15.730 4.537 13.281 1.00 27.59 111 ASP A C 1
ATOM 822 O O . ASP A 1 113 ? -16.103 4.351 14.445 1.00 27.02 111 ASP A O 1
ATOM 827 N N . SER A 1 114 ? -16.089 3.731 12.283 1.00 29.91 112 SER A N 1
ATOM 828 C CA . SER A 1 114 ? -16.976 2.601 12.526 1.00 28.88 112 SER A CA 1
ATOM 829 C C . SER A 1 114 ? -16.321 1.608 13.471 1.00 27.01 112 SER A C 1
ATOM 830 O O . SER A 1 114 ? -17.009 0.875 14.181 1.00 29.33 112 SER A O 1
ATOM 833 N N . VAL A 1 115 ? -14.989 1.594 13.482 1.00 30.87 113 VAL A N 1
ATOM 834 C CA . VAL A 1 115 ? -14.262 0.605 14.285 1.00 30.69 113 VAL A CA 1
ATOM 835 C C . VAL A 1 115 ? -13.887 1.112 15.681 1.00 33.56 113 VAL A C 1
ATOM 836 O O . VAL A 1 115 ? -13.008 0.543 16.346 1.00 33.12 113 VAL A O 1
ATOM 840 N N . ARG A 1 116 ? -14.536 2.192 16.120 1.00 31.14 114 ARG A N 1
ATOM 841 C CA . ARG A 1 116 ? -14.382 2.672 17.494 1.00 29.66 114 ARG A CA 1
ATOM 842 C C . ARG A 1 116 ? -15.705 2.559 18.224 1.00 30.98 114 ARG A C 1
ATOM 843 O O . ARG A 1 116 ? -16.423 3.564 18.370 1.00 31.45 114 ARG A O 1
ATOM 851 N N . PRO A 1 117 ? -16.033 1.343 18.693 1.00 29.17 115 PRO A N 1
ATOM 852 C CA . PRO A 1 117 ? -17.348 1.029 19.254 1.00 30.08 115 PRO A CA 1
ATOM 853 C C . PRO A 1 117 ? -17.512 1.506 20.678 1.00 29.43 115 PRO A C 1
ATOM 854 O O . PRO A 1 117 ? -18.636 1.485 21.204 1.00 28.99 115 PRO A O 1
ATOM 858 N N . PHE A 1 118 ? -16.418 1.930 21.303 1.00 28.27 116 PHE A N 1
ATOM 859 C CA . PHE A 1 118 ? -16.446 2.156 22.744 1.00 30.10 116 PHE A CA 1
ATOM 860 C C . PHE A 1 118 ? -16.613 3.613 23.163 1.00 31.00 116 PHE A C 1
ATOM 861 O O . PHE A 1 118 ? -16.548 3.894 24.356 1.00 30.78 116 PHE A O 1
ATOM 869 N N . LEU A 1 119 ? -16.842 4.531 22.217 1.00 27.53 117 LEU A N 1
ATOM 870 C CA . LEU A 1 119 ? -17.115 5.922 22.609 1.00 28.61 117 LEU A CA 1
ATOM 871 C C . LEU A 1 119 ? -18.322 5.957 23.523 1.00 29.77 117 LEU A C 1
ATOM 872 O O . LEU A 1 119 ? -19.141 5.036 23.523 1.00 28.87 117 LEU A O 1
ATOM 877 N N . THR A 1 120 ? -18.443 7.016 24.312 1.00 26.87 118 THR A N 1
ATOM 878 C CA . THR A 1 120 ? -19.419 7.023 25.386 1.00 27.24 118 THR A CA 1
ATOM 879 C C . THR A 1 120 ? -20.467 8.093 25.153 1.00 27.17 118 THR A C 1
ATOM 880 O O . THR A 1 120 ? -20.308 8.933 24.269 1.00 25.95 118 THR A O 1
ATOM 884 N N . HIS A 1 121 ? -21.521 8.057 25.963 1.00 27.13 119 HIS A N 1
ATOM 885 C CA . HIS A 1 121 ? -22.535 9.093 25.915 1.00 30.05 119 HIS A CA 1
ATOM 886 C C . HIS A 1 121 ? -21.896 10.462 26.114 1.00 26.99 119 HIS A C 1
ATOM 887 O O . HIS A 1 121 ? -22.221 11.418 25.390 1.00 27.12 119 HIS A O 1
ATOM 894 N N . ARG A 1 122 ? -20.981 10.562 27.081 1.00 26.76 120 ARG A N 1
ATOM 895 C CA . ARG A 1 122 ? -20.311 11.837 27.349 1.00 29.79 120 ARG A CA 1
ATOM 896 C C . ARG A 1 122 ? -19.564 12.346 26.127 1.00 28.01 120 ARG A C 1
ATOM 897 O O . ARG A 1 122 ? -19.649 13.521 25.763 1.00 23.17 120 ARG A O 1
ATOM 905 N N . ILE A 1 123 ? -18.817 11.463 25.480 1.00 23.37 121 ILE A N 1
ATOM 906 C CA . ILE A 1 123 ? -18.081 11.901 24.304 1.00 22.71 121 ILE A CA 1
ATOM 907 C C . ILE A 1 123 ? -19.015 12.418 23.201 1.00 21.69 121 ILE A C 1
ATOM 908 O O . ILE A 1 123 ? -18.738 13.448 22.571 1.00 23.89 121 ILE A O 1
ATOM 913 N N . ILE A 1 124 ? -20.122 11.724 22.973 1.00 24.58 122 ILE A N 1
ATOM 914 C CA . ILE A 1 124 ? -21.027 12.126 21.912 1.00 24.48 122 ILE A CA 1
ATOM 915 C C . ILE A 1 124 ? -21.647 13.475 22.284 1.00 23.70 122 ILE A C 1
ATOM 916 O O . ILE A 1 124 ? -21.638 14.414 21.490 1.00 22.32 122 ILE A O 1
ATOM 921 N N . ASP A 1 125 ? -22.163 13.555 23.509 1.00 23.51 123 ASP A N 1
ATOM 922 C CA . ASP A 1 125 ? -22.837 14.743 24.026 1.00 24.79 123 ASP A CA 1
ATOM 923 C C . ASP A 1 125 ? -21.916 15.958 23.997 1.00 22.93 123 ASP A C 1
ATOM 924 O O . ASP A 1 125 ? -22.316 17.038 23.533 1.00 24.23 123 ASP A O 1
ATOM 929 N N . GLU A 1 126 ? -20.683 15.796 24.480 1.00 22.82 124 GLU A N 1
ATOM 930 C CA . GLU A 1 126 ? -19.731 16.897 24.473 1.00 22.83 124 GLU A CA 1
ATOM 931 C C . GLU A 1 126 ? -19.391 17.313 23.060 1.00 22.62 124 GLU A C 1
ATOM 932 O O . GLU A 1 126 ? -19.178 18.488 22.806 1.00 20.91 124 GLU A O 1
ATOM 938 N N . ASN A 1 127 ? -19.289 16.347 22.148 1.00 21.96 125 ASN A N 1
ATOM 939 C CA . ASN A 1 127 ? -19.014 16.709 20.757 1.00 20.87 125 ASN A CA 1
ATOM 940 C C . ASN A 1 127 ? -20.109 17.588 20.148 1.00 20.97 125 ASN A C 1
ATOM 941 O O . ASN A 1 127 ? -19.817 18.607 19.513 1.00 21.03 125 ASN A O 1
ATOM 946 N N . ILE A 1 128 ? -21.361 17.199 20.333 1.00 22.80 126 ILE A N 1
ATOM 947 C CA . ILE A 1 128 ? -22.447 17.991 19.764 1.00 20.56 126 ILE A CA 1
ATOM 948 C C . ILE A 1 128 ? -22.448 19.377 20.397 1.00 22.03 126 ILE A C 1
ATOM 949 O O . ILE A 1 128 ? -22.501 20.397 19.685 1.00 22.63 126 ILE A O 1
ATOM 954 N N . ASP A 1 129 ? -22.380 19.447 21.732 1.00 20.63 127 ASP A N 1
ATOM 955 C CA . ASP A 1 129 ? -22.407 20.772 22.364 1.00 22.33 127 ASP A CA 1
ATOM 956 C C . ASP A 1 129 ? -21.229 21.651 21.935 1.00 22.78 127 ASP A C 1
ATOM 957 O O . ASP A 1 129 ? -21.411 22.858 21.688 1.00 23.37 127 ASP A O 1
ATOM 962 N N . ALA A 1 130 ? -20.033 21.068 21.867 1.00 22.78 128 ALA A N 1
ATOM 963 C CA . ALA A 1 130 ? -18.869 21.819 21.389 1.00 22.78 128 ALA A CA 1
ATOM 964 C C . ALA A 1 130 ? -19.007 22.284 19.943 1.00 21.07 128 ALA A C 1
ATOM 965 O O . ALA A 1 130 ? -18.624 23.411 19.598 1.00 23.03 128 ALA A O 1
ATOM 967 N N . VAL A 1 131 ? -19.516 21.429 19.070 1.00 20.28 129 VAL A N 1
ATOM 968 C CA . VAL A 1 131 ? -19.579 21.829 17.662 1.00 23.27 129 VAL A CA 1
ATOM 969 C C . VAL A 1 131 ? -20.636 22.904 17.423 1.00 25.75 129 VAL A C 1
ATOM 970 O O . VAL A 1 131 ? -20.429 23.807 16.601 1.00 23.01 129 VAL A O 1
ATOM 974 N N . LEU A 1 132 ? -21.733 22.848 18.184 1.00 25.15 130 LEU A N 1
ATOM 975 C CA . LEU A 1 132 ? -22.769 23.872 18.099 1.00 25.51 130 LEU A CA 1
ATOM 976 C C . LEU A 1 132 ? -22.196 25.232 18.471 1.00 24.87 130 LEU A C 1
ATOM 977 O O . LEU A 1 132 ? -22.567 26.249 17.876 1.00 24.50 130 LEU A O 1
ATOM 982 N N . GLN A 1 133 ? -21.255 25.254 19.421 1.00 25.31 131 GLN A N 1
ATOM 983 C CA . GLN A 1 133 ? -20.614 26.509 19.817 1.00 25.64 131 GLN A CA 1
ATOM 984 C C . GLN A 1 133 ? -19.426 26.911 18.940 1.00 26.31 131 GLN A C 1
ATOM 985 O O . GLN A 1 133 ? -19.306 28.081 18.544 1.00 26.81 131 GLN A O 1
ATOM 991 N N . TYR A 1 134 ? -18.558 25.952 18.622 1.00 26.92 132 TYR A N 1
ATOM 992 C CA . TYR A 1 134 ? -17.263 26.286 18.014 1.00 26.13 132 TYR A CA 1
ATOM 993 C C . TYR A 1 134 ? -17.080 25.920 16.542 1.00 30.00 132 TYR A C 1
ATOM 994 O O . TYR A 1 134 ? -16.139 26.402 15.910 1.00 32.59 132 TYR A O 1
ATOM 1003 N N . GLY A 1 135 ? -17.933 25.054 16.003 1.00 26.96 133 GLY A N 1
ATOM 1004 C CA . GLY A 1 135 ? -17.870 24.732 14.580 1.00 28.99 133 GLY A CA 1
ATOM 1005 C C . GLY A 1 135 ? -16.893 23.644 14.160 1.00 26.09 133 GLY A C 1
ATOM 1006 O O . GLY A 1 135 ? -16.965 23.132 13.036 1.00 27.33 133 GLY A O 1
ATOM 1007 N N . ALA A 1 136 ? -15.971 23.289 15.051 1.00 23.67 134 ALA A N 1
ATOM 1008 C CA . ALA A 1 136 ? -14.962 22.279 14.754 1.00 25.48 134 ALA A CA 1
ATOM 1009 C C . ALA A 1 136 ? -14.453 21.682 16.057 1.00 24.83 134 ALA A C 1
ATOM 1010 O O . ALA A 1 136 ? -14.110 22.411 16.988 1.00 27.82 134 ALA A O 1
ATOM 1012 N N . VAL A 1 137 ? -14.439 20.354 16.135 1.00 25.18 135 VAL A N 1
ATOM 1013 C CA . VAL A 1 137 ? -14.119 19.650 17.373 1.00 22.97 135 VAL A CA 1
ATOM 1014 C C . VAL A 1 137 ? -13.297 18.397 17.097 1.00 27.40 135 VAL A C 1
ATOM 1015 O O . VAL A 1 137 ? -13.585 17.682 16.147 1.00 24.18 135 VAL A O 1
ATOM 1019 N N . ASP A 1 138 ? -12.287 18.137 17.926 1.00 25.49 136 ASP A N 1
ATOM 1020 C CA . ASP A 1 138 ? -11.504 16.901 17.833 1.00 26.49 136 ASP A CA 1
ATOM 1021 C C . ASP A 1 138 ? -11.611 16.176 19.167 1.00 26.32 136 ASP A C 1
ATOM 1022 O O . ASP A 1 138 ? -11.589 16.812 20.216 1.00 28.43 136 ASP A O 1
ATOM 1027 N N . THR A 1 139 ? -11.717 14.857 19.148 1.00 26.60 137 THR A N 1
ATOM 1028 C CA . THR A 1 139 ? -11.761 14.102 20.391 1.00 24.92 137 THR A CA 1
ATOM 1029 C C . THR A 1 139 ? -10.375 13.553 20.614 1.00 27.81 137 THR A C 1
ATOM 1030 O O . THR A 1 139 ? -9.856 12.848 19.749 1.00 27.99 137 THR A O 1
ATOM 1034 N N . VAL A 1 140 ? -9.757 13.908 21.740 1.00 24.62 138 VAL A N 1
ATOM 1035 C CA . VAL A 1 140 ? -8.339 13.555 21.970 1.00 29.33 138 VAL A CA 1
ATOM 1036 C C . VAL A 1 140 ? -8.081 13.045 23.394 1.00 31.58 138 VAL A C 1
ATOM 1037 O O . VAL A 1 140 ? -8.855 13.326 24.299 1.00 30.11 138 VAL A O 1
ATOM 1041 N N . ILE A 1 141 ? -6.985 12.300 23.597 1.00 30.81 139 ILE A N 1
ATOM 1042 C CA . ILE A 1 141 ? -6.566 11.940 24.956 1.00 29.81 139 ILE A CA 1
ATOM 1043 C C . ILE A 1 141 ? -5.124 12.373 25.169 1.00 34.47 139 ILE A C 1
ATOM 1044 O O . ILE A 1 141 ? -4.370 12.521 24.203 1.00 34.00 139 ILE A O 1
ATOM 1049 N N . SER A 1 142 ? -4.743 12.599 26.423 1.00 34.39 140 SER A N 1
ATOM 1050 C CA . SER A 1 142 ? -3.370 12.988 26.701 1.00 39.29 140 SER A CA 1
ATOM 1051 C C . SER A 1 142 ? -2.436 11.861 26.256 1.00 41.18 140 SER A C 1
ATOM 1052 O O . SER A 1 142 ? -2.699 10.678 26.527 1.00 36.77 140 SER A O 1
ATOM 1055 N N . ALA A 1 143 ? -1.376 12.224 25.535 1.00 41.00 141 ALA A N 1
ATOM 1056 C CA . ALA A 1 143 ? -0.372 11.248 25.125 1.00 44.80 141 ALA A CA 1
ATOM 1057 C C . ALA A 1 143 ? 0.271 10.623 26.363 1.00 46.56 141 ALA A C 1
ATOM 1058 O O . ALA A 1 143 ? 0.801 11.333 27.224 1.00 48.73 141 ALA A O 1
ATOM 1060 N N . ILE A 1 144 ? 0.215 9.298 26.454 1.00 45.33 142 ILE A N 1
ATOM 1061 C CA . ILE A 1 144 ? 0.807 8.578 27.578 1.00 49.42 142 ILE A CA 1
ATOM 1062 C C . ILE A 1 144 ? 2.309 8.394 27.359 1.00 47.71 142 ILE A C 1
ATOM 1063 O O . ILE A 1 144 ? 3.110 8.445 28.300 1.00 49.77 142 ILE A O 1
ATOM 1068 N N . ASP A 1 145 ? 2.691 8.206 26.104 1.00 46.46 143 ASP A N 1
ATOM 1069 C CA . ASP A 1 145 ? 4.076 7.900 25.790 1.00 46.08 143 ASP A CA 1
ATOM 1070 C C . ASP A 1 145 ? 4.891 9.117 25.389 1.00 44.09 143 ASP A C 1
ATOM 1071 O O . ASP A 1 145 ? 4.379 10.057 24.773 1.00 43.24 143 ASP A O 1
ATOM 1076 N N . THR A 1 146 ? 6.168 9.091 25.758 1.00 39.64 144 THR A N 1
ATOM 1077 C CA . THR A 1 146 ? 7.140 10.034 25.238 1.00 42.38 144 THR A CA 1
ATOM 1078 C C . THR A 1 146 ? 7.103 9.898 23.723 1.00 44.04 144 THR A C 1
ATOM 1079 O O . THR A 1 146 ? 7.055 8.781 23.211 1.00 38.39 144 THR A O 1
ATOM 1083 N N . ILE A 1 147 ? 7.085 11.014 22.998 1.00 43.16 145 ILE A N 1
ATOM 1084 C CA . ILE A 1 147 ? 7.132 10.937 21.542 1.00 43.66 145 ILE A CA 1
ATOM 1085 C C . ILE A 1 147 ? 8.575 11.190 21.106 1.00 45.89 145 ILE A C 1
ATOM 1086 O O . ILE A 1 147 ? 9.256 12.068 21.642 1.00 48.74 145 ILE A O 1
ATOM 1091 N N . ILE A 1 148 ? 9.039 10.402 20.142 1.00 45.53 146 ILE A N 1
ATOM 1092 C CA . ILE A 1 148 ? 10.427 10.423 19.700 1.00 45.39 146 ILE A CA 1
ATOM 1093 C C . ILE A 1 148 ? 10.428 10.596 18.181 1.00 40.27 146 ILE A C 1
ATOM 1094 O O . ILE A 1 148 ? 9.546 10.069 17.506 1.00 41.80 146 ILE A O 1
ATOM 1099 N N . ALA A 1 149 ? 11.391 11.345 17.647 1.00 42.96 147 ALA A N 1
ATOM 1100 C CA . ALA A 1 149 ? 11.496 11.497 16.198 1.00 42.40 147 ALA A CA 1
ATOM 1101 C C . ALA A 1 149 ? 12.763 10.848 15.651 1.00 40.22 147 ALA A C 1
ATOM 1102 O O . ALA A 1 149 ? 13.841 10.937 16.250 1.00 41.30 147 ALA A O 1
ATOM 1104 N N . SER A 1 150 ? 12.636 10.220 14.490 1.00 41.70 148 SER A N 1
ATOM 1105 C CA . SER A 1 150 ? 13.790 9.633 13.820 1.00 39.84 148 SER A CA 1
ATOM 1106 C C . SER A 1 150 ? 13.660 9.823 12.319 1.00 46.92 148 SER A C 1
ATOM 1107 O O . SER A 1 150 ? 12.646 9.444 11.729 1.00 45.22 148 SER A O 1
ATOM 1110 N N . GLU A 1 151 ? 14.681 10.403 11.699 1.00 47.01 149 GLU A N 1
ATOM 1111 C CA . GLU A 1 151 ? 14.637 10.627 10.259 1.00 50.42 149 GLU A CA 1
ATOM 1112 C C . GLU A 1 151 ? 15.033 9.389 9.459 1.00 49.97 149 GLU A C 1
ATOM 1113 O O . GLU A 1 151 ? 14.619 9.228 8.309 1.00 52.93 149 GLU A O 1
ATOM 1119 N N . ASP A 1 152 ? 15.821 8.509 10.073 1.00 44.98 150 ASP A N 1
ATOM 1120 C CA . ASP A 1 152 ? 16.378 7.361 9.357 1.00 48.12 150 ASP A CA 1
ATOM 1121 C C . ASP A 1 152 ? 15.809 6.011 9.791 1.00 47.15 150 ASP A C 1
ATOM 1122 O O . ASP A 1 152 ? 16.219 4.968 9.272 1.00 46.45 150 ASP A O 1
ATOM 1127 N N . GLN A 1 153 ? 14.881 6.038 10.748 1.00 46.42 151 GLN A N 1
ATOM 1128 C CA . GLN A 1 153 ? 14.279 4.826 11.309 1.00 44.77 151 GLN A CA 1
ATOM 1129 C C . GLN A 1 153 ? 15.309 3.945 12.003 1.00 42.00 151 GLN A C 1
ATOM 1130 O O . GLN A 1 153 ? 15.050 2.768 12.252 1.00 44.45 151 GLN A O 1
ATOM 1136 N N . GLU A 1 154 ? 16.477 4.499 12.307 1.00 38.61 152 GLU A N 1
ATOM 1137 C CA . GLU A 1 154 ? 17.516 3.706 12.956 1.00 41.20 152 GLU A CA 1
ATOM 1138 C C . GLU A 1 154 ? 18.070 4.366 14.221 1.00 36.77 152 GLU A C 1
ATOM 1139 O O . GLU A 1 154 ? 18.452 3.675 15.167 1.00 31.71 152 GLU A O 1
ATOM 1145 N N . PHE A 1 155 ? 18.125 5.697 14.230 1.00 38.44 153 PHE A N 1
ATOM 1146 C CA . PHE A 1 155 ? 18.628 6.448 15.385 1.00 34.26 153 PHE A CA 1
ATOM 1147 C C . PHE A 1 155 ? 17.687 7.585 15.744 1.00 38.21 153 PHE A C 1
ATOM 1148 O O . PHE A 1 155 ? 16.929 8.054 14.898 1.00 37.62 153 PHE A O 1
ATOM 1156 N N . ILE A 1 156 ? 17.730 8.021 16.999 1.00 36.36 154 ILE A N 1
ATOM 1157 C CA . ILE A 1 156 ? 16.966 9.195 17.412 1.00 36.79 154 ILE A CA 1
ATOM 1158 C C . ILE A 1 156 ? 17.542 10.427 16.711 1.00 39.28 154 ILE A C 1
ATOM 1159 O O . ILE A 1 156 ? 18.759 10.621 16.676 1.00 41.06 154 ILE A O 1
ATOM 1164 N N . SER A 1 157 ? 16.674 11.259 16.151 1.00 44.98 155 SER A N 1
ATOM 1165 C CA . SER A 1 157 ? 17.134 12.480 15.488 1.00 48.37 155 SER A CA 1
ATOM 1166 C C . SER A 1 157 ? 17.080 13.633 16.475 1.00 47.70 155 SER A C 1
ATOM 1167 O O . SER A 1 157 ? 17.966 14.497 16.522 1.00 55.40 155 SER A O 1
ATOM 1170 N N . ASP A 1 158 ? 16.007 13.628 17.254 1.00 48.03 156 ASP A N 1
ATOM 1171 C CA . ASP A 1 158 ? 15.696 14.668 18.225 1.00 56.27 156 ASP A CA 1
ATOM 1172 C C . ASP A 1 158 ? 14.445 14.203 18.956 1.00 53.16 156 ASP A C 1
ATOM 1173 O O . ASP A 1 158 ? 13.584 13.533 18.371 1.00 53.98 156 ASP A O 1
ATOM 1178 N N . ILE A 1 159 ? 14.343 14.544 20.233 1.00 56.15 157 ILE A N 1
ATOM 1179 C CA . ILE A 1 159 ? 13.147 14.217 20.996 1.00 58.52 157 ILE A CA 1
ATOM 1180 C C . ILE A 1 159 ? 12.385 15.516 21.323 1.00 61.38 157 ILE A C 1
ATOM 1181 O O . ILE A 1 159 ? 12.881 16.356 22.081 1.00 61.97 157 ILE A O 1
ATOM 1186 N N . PRO A 1 160 ? 11.191 15.694 20.712 1.00 59.67 158 PRO A N 1
ATOM 1187 C CA . PRO A 1 160 ? 10.434 16.956 20.709 1.00 61.76 158 PRO A CA 1
ATOM 1188 C C . PRO A 1 160 ? 10.002 17.372 22.107 1.00 63.18 158 PRO A C 1
ATOM 1189 O O . PRO A 1 160 ? 10.392 16.746 23.094 1.00 63.45 158 PRO A O 1
ATOM 1193 N N . VAL A 1 161 ? 9.193 18.419 22.196 1.00 66.49 159 VAL A N 1
ATOM 1194 C CA . VAL A 1 161 ? 8.733 18.866 23.504 1.00 66.70 159 VAL A CA 1
ATOM 1195 C C . VAL A 1 161 ? 7.250 18.571 23.697 1.00 64.05 159 VAL A C 1
ATOM 1196 O O . VAL A 1 161 ? 6.407 18.996 22.903 1.00 65.76 159 VAL A O 1
ATOM 1200 N N . ARG A 1 162 ? 6.952 17.843 24.769 1.00 64.21 160 ARG A N 1
ATOM 1201 C CA . ARG A 1 162 ? 5.596 17.423 25.104 1.00 63.42 160 ARG A CA 1
ATOM 1202 C C . ARG A 1 162 ? 4.679 18.551 25.583 1.00 63.90 160 ARG A C 1
ATOM 1203 O O . ARG A 1 162 ? 3.701 18.275 26.284 1.00 66.20 160 ARG A O 1
ATOM 1211 N N . ASP A 1 163 ? 4.991 19.803 25.224 1.00 63.79 161 ASP A N 1
ATOM 1212 C CA . ASP A 1 163 ? 4.175 20.963 25.626 1.00 66.33 161 ASP A CA 1
ATOM 1213 C C . ASP A 1 163 ? 2.705 20.709 25.282 1.00 63.52 161 ASP A C 1
ATOM 1214 O O . ASP A 1 163 ? 2.184 21.217 24.286 1.00 62.29 161 ASP A O 1
ATOM 1219 N N . ASN A 1 164 ? 2.055 19.930 26.144 1.00 61.81 162 ASN A N 1
ATOM 1220 C CA . ASN A 1 164 ? 0.742 19.358 25.875 1.00 58.87 162 ASN A CA 1
ATOM 1221 C C . ASN A 1 164 ? 0.676 18.641 24.527 1.00 54.26 162 ASN A C 1
ATOM 1222 O O . ASN A 1 164 ? 0.493 19.263 23.475 1.00 53.37 162 ASN A O 1
ATOM 1227 N N . MET A 1 165 ? 0.833 17.324 24.565 1.00 52.66 163 MET A N 1
ATOM 1228 C CA . MET A 1 165 ? 0.709 16.524 23.356 1.00 52.22 163 MET A CA 1
ATOM 1229 C C . MET A 1 165 ? -0.345 15.434 23.532 1.00 46.12 163 MET A C 1
ATOM 1230 O O . MET A 1 165 ? -0.446 14.801 24.590 1.00 43.92 163 MET A O 1
ATOM 1235 N N . TYR A 1 166 ? -1.143 15.245 22.487 1.00 44.80 164 TYR A N 1
ATOM 1236 C CA . TYR A 1 166 ? -2.355 14.447 22.575 1.00 40.45 164 TYR A CA 1
ATOM 1237 C C . TYR A 1 166 ? -2.421 13.433 21.452 1.00 38.35 164 TYR A C 1
ATOM 1238 O O . TYR A 1 166 ? -1.848 13.635 20.380 1.00 39.28 164 TYR A O 1
ATOM 1247 N N . GLN A 1 167 ? -3.117 12.337 21.703 1.00 34.17 165 GLN A N 1
ATOM 1248 C CA . GLN A 1 167 ? -3.411 11.390 20.653 1.00 35.58 165 GLN A CA 1
ATOM 1249 C C . GLN A 1 167 ? -4.817 11.657 20.151 1.00 33.03 165 GLN A C 1
ATOM 1250 O O . GLN A 1 167 ? -5.771 11.702 20.938 1.00 33.44 165 GLN A O 1
ATOM 1256 N N . GLY A 1 168 ? -4.944 11.850 18.845 1.00 3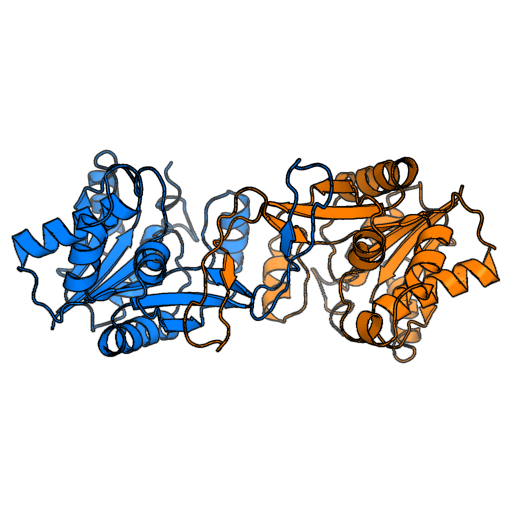2.86 166 GLY A N 1
ATOM 1257 C CA . GLY A 1 168 ? -6.248 12.041 18.235 1.00 31.98 166 GLY A CA 1
ATOM 1258 C C . GLY A 1 168 ? -7.081 10.778 18.258 1.00 34.87 166 GLY A C 1
ATOM 1259 O O . GLY A 1 168 ? -6.573 9.680 18.036 1.00 35.32 166 GLY A O 1
ATOM 1260 N N . GLN A 1 169 ? -8.373 10.932 18.536 1.00 28.25 167 GLN A N 1
ATOM 1261 C CA . GLN A 1 169 ? -9.315 9.848 18.373 1.00 26.22 167 GLN A CA 1
ATOM 1262 C C . GLN A 1 169 ? -10.416 10.373 17.497 1.00 25.59 167 GLN A C 1
ATOM 1263 O O . GLN A 1 169 ? -10.243 11.292 16.714 1.00 29.20 167 GLN A O 1
ATOM 1269 N N . THR A 1 170 ? -11.578 9.805 17.692 1.00 25.00 168 THR A N 1
ATOM 1270 C CA . THR A 1 170 ? -12.694 10.266 16.960 1.00 26.38 168 THR A CA 1
ATOM 1271 C C . THR A 1 170 ? -13.936 10.053 17.820 1.00 24.80 168 THR A C 1
ATOM 1272 O O . THR A 1 170 ? -13.904 9.168 18.676 1.00 26.84 168 THR A O 1
ATOM 1276 N N . PRO A 1 171 ? -14.776 11.092 17.920 1.00 27.64 169 PRO A N 1
ATOM 1277 C CA . PRO A 1 171 ? -15.562 11.638 16.831 1.00 24.65 169 PRO A CA 1
ATOM 1278 C C . PRO A 1 171 ? -14.792 12.908 16.468 1.00 23.48 169 PRO A C 1
ATOM 1279 O O . PRO A 1 171 ? -14.004 13.444 17.288 1.00 24.76 169 PRO A O 1
ATOM 1283 N N . GLN A 1 172 ? -14.985 13.398 15.253 1.00 20.82 170 GLN A N 1
ATOM 1284 C CA . GLN A 1 172 ? -14.540 14.726 14.897 1.00 23.22 170 GLN A CA 1
ATOM 1285 C C . GLN A 1 172 ? -15.762 15.407 14.328 1.00 22.78 170 GLN A C 1
ATOM 1286 O O . GLN A 1 172 ? -16.430 14.854 13.455 1.00 25.67 170 GLN A O 1
ATOM 1292 N N . SER A 1 173 ? -16.080 16.589 14.838 1.00 23.75 171 SER A N 1
ATOM 1293 C CA . SER A 1 173 ? -17.387 17.171 14.549 1.00 21.83 171 SER A CA 1
ATOM 1294 C C . SER A 1 173 ? -17.224 18.557 13.943 1.00 20.41 171 SER A C 1
ATOM 1295 O O . SER A 1 173 ? -16.339 19.331 14.353 1.00 23.85 171 SER A O 1
ATOM 1298 N N . PHE A 1 174 ? -18.095 18.886 12.992 1.00 21.91 172 PHE A N 1
ATOM 1299 C CA . PHE A 1 174 ? -17.972 20.131 12.217 1.00 22.17 172 PHE A CA 1
ATOM 1300 C C . PHE A 1 174 ? -19.311 20.763 11.863 1.00 21.17 172 PHE A C 1
ATOM 1301 O O . PHE A 1 174 ? -20.300 20.063 11.610 1.00 23.38 172 PHE A O 1
ATOM 1309 N N . ARG A 1 175 ? -19.315 22.091 11.779 1.00 25.85 173 ARG A N 1
ATOM 1310 C CA . ARG A 1 175 ? -20.401 22.815 11.135 1.00 24.32 173 ARG A CA 1
ATOM 1311 C C . ARG A 1 175 ? -20.255 22.508 9.646 1.00 27.69 173 ARG A C 1
ATOM 1312 O O . ARG A 1 175 ? -19.203 22.795 9.047 1.00 29.32 173 ARG A O 1
ATOM 1320 N N . ILE A 1 176 ? -21.284 21.898 9.061 1.00 25.89 174 ILE A N 1
ATOM 1321 C CA . ILE A 1 176 ? -21.189 21.351 7.703 1.00 28.51 174 ILE A CA 1
ATOM 1322 C C . ILE A 1 176 ? -20.771 22.408 6.678 1.00 31.45 174 ILE A C 1
ATOM 1323 O O . ILE A 1 176 ? -19.817 22.200 5.919 1.00 35.39 174 ILE A O 1
ATOM 1328 N N . SER A 1 177 ? -21.462 23.543 6.677 1.00 31.70 175 SER A N 1
ATOM 1329 C CA . SER A 1 177 ? -21.178 24.588 5.695 1.00 40.78 175 SER A CA 1
ATOM 1330 C C . SER A 1 177 ? -19.726 25.060 5.782 1.00 39.04 175 SER A C 1
ATOM 1331 O O . SER A 1 177 ? -19.082 25.309 4.754 1.00 42.38 175 SER A O 1
ATOM 1334 N N . LYS A 1 178 ? -19.197 25.150 6.999 1.00 35.94 176 LYS A N 1
ATOM 1335 C CA . LYS A 1 178 ? -17.808 25.566 7.192 1.00 37.55 176 LYS A CA 1
ATOM 1336 C C . LYS A 1 178 ? -16.810 24.550 6.644 1.00 38.51 176 LYS A C 1
ATOM 1337 O O . LYS A 1 178 ? -15.792 24.932 6.055 1.00 41.84 176 LYS A O 1
ATOM 1343 N N . LEU A 1 179 ? -17.086 23.263 6.839 1.00 34.40 177 LEU A N 1
ATOM 1344 C CA . LEU A 1 179 ? -16.175 22.230 6.347 1.00 36.53 177 LEU A CA 1
ATOM 1345 C C . LEU A 1 179 ? -16.192 22.200 4.818 1.00 41.75 177 LEU A C 1
ATOM 1346 O O . LEU A 1 179 ? -15.162 21.957 4.173 1.00 39.61 177 LEU A O 1
ATOM 1351 N N . VAL A 1 180 ? -17.365 22.442 4.242 1.00 37.20 178 VAL A N 1
ATOM 1352 C CA . VAL A 1 180 ? -17.510 22.439 2.790 1.00 43.57 178 VAL A CA 1
ATOM 1353 C C . VAL A 1 180 ? -16.654 23.553 2.191 1.00 43.46 178 VAL A C 1
ATOM 1354 O O . VAL A 1 180 ? -15.841 23.314 1.298 1.00 46.74 178 VAL A O 1
ATOM 1358 N N . GLU A 1 181 ? -16.824 24.761 2.714 1.00 43.10 179 GLU A N 1
ATOM 1359 C CA . GLU A 1 181 ? -16.085 25.928 2.237 1.00 45.38 179 GLU A CA 1
ATOM 1360 C C . GLU A 1 181 ? -14.577 25.714 2.288 1.00 50.37 179 GLU A C 1
ATOM 1361 O O . GLU A 1 181 ? -13.865 26.041 1.341 1.00 52.95 179 GLU A O 1
ATOM 1367 N N . LEU A 1 182 ? -14.099 25.155 3.397 1.00 48.00 180 LEU A N 1
ATOM 1368 C CA . LEU A 1 182 ? -12.671 24.930 3.599 1.00 49.77 180 LEU A CA 1
ATOM 1369 C C . LEU A 1 182 ? -12.143 23.790 2.735 1.00 52.52 180 LEU A C 1
ATOM 1370 O O . LEU A 1 182 ? -11.018 23.852 2.239 1.00 55.46 180 LEU A O 1
ATOM 1375 N N . TYR A 1 183 ? -12.947 22.748 2.556 1.00 48.11 181 TYR A N 1
ATOM 1376 C CA . TYR A 1 183 ? -12.515 21.607 1.757 1.00 51.92 181 TYR A CA 1
ATOM 1377 C C . TYR A 1 183 ? -12.423 21.944 0.274 1.00 55.80 181 TYR A C 1
ATOM 1378 O O . TYR A 1 183 ? -11.541 21.445 -0.424 1.00 58.70 181 TYR A O 1
ATOM 1387 N N . ASN A 1 184 ? -13.357 22.762 -0.205 1.00 52.65 182 ASN A N 1
ATOM 1388 C CA . ASN A 1 184 ? -13.361 23.193 -1.600 1.00 55.49 182 ASN A CA 1
ATOM 1389 C C . ASN A 1 184 ? -12.144 24.054 -1.941 1.00 60.52 182 ASN A C 1
ATOM 1390 O O . ASN A 1 184 ? -11.716 24.113 -3.098 1.00 64.14 182 ASN A O 1
ATOM 1395 N N . LYS A 1 185 ? -11.600 24.728 -0.931 1.00 56.98 183 LYS A N 1
ATOM 1396 C CA . LYS A 1 185 ? -10.430 25.583 -1.113 1.00 58.36 183 LYS A CA 1
ATOM 1397 C C . LYS A 1 185 ? -9.153 24.770 -1.236 1.00 59.84 183 LYS A C 1
ATOM 1398 O O . LYS A 1 185 ? -8.159 25.246 -1.783 1.00 65.00 183 LYS A O 1
ATOM 1404 N N . LEU A 1 186 ? -9.172 23.551 -0.709 1.00 60.35 184 LEU A N 1
ATOM 1405 C CA . LEU A 1 186 ? -8.034 22.661 -0.872 1.00 61.59 184 LEU A CA 1
ATOM 1406 C C . LEU A 1 186 ? -7.797 22.473 -2.363 1.00 65.02 184 LEU A C 1
ATOM 1407 O O . LEU A 1 186 ? -8.697 22.046 -3.096 1.00 64.72 184 LEU A O 1
ATOM 1412 N N . SER A 1 187 ? -6.600 22.835 -2.818 1.00 67.59 185 SER A N 1
ATOM 1413 C CA . SER A 1 187 ? -6.178 22.515 -4.175 1.00 66.56 185 SER A CA 1
ATOM 1414 C C . SER A 1 187 ? -6.179 21.002 -4.288 1.00 65.58 185 SER A C 1
ATOM 1415 O O . SER A 1 187 ? -6.100 20.308 -3.276 1.00 61.84 185 SER A O 1
ATOM 1418 N N . ASP A 1 188 ? -6.262 20.482 -5.507 1.00 65.98 186 ASP A N 1
ATOM 1419 C CA . ASP A 1 188 ? -6.313 19.037 -5.703 1.00 65.44 186 ASP A CA 1
ATOM 1420 C C . ASP A 1 188 ? -5.092 18.348 -5.089 1.00 65.50 186 ASP A C 1
ATOM 1421 O O . ASP A 1 188 ? -5.122 17.152 -4.792 1.00 63.59 186 ASP A O 1
ATOM 1426 N N . GLU A 1 189 ? -4.031 19.128 -4.886 1.00 66.09 187 GLU A N 1
ATOM 1427 C CA . GLU A 1 189 ? -2.816 18.663 -4.224 1.00 69.32 187 GLU A CA 1
ATOM 1428 C C . GLU A 1 189 ? -3.134 18.174 -2.818 1.00 68.07 187 GLU A C 1
ATOM 1429 O O . GLU A 1 189 ? -3.219 16.972 -2.561 1.00 68.93 187 GLU A O 1
ATOM 1435 N N . GLN A 1 190 ? -3.294 19.131 -1.912 1.00 69.54 188 GLN A N 1
ATOM 1436 C CA . GLN A 1 190 ? -3.727 18.866 -0.549 1.00 67.22 188 GLN A CA 1
ATOM 1437 C C . GLN A 1 190 ? -5.100 18.213 -0.592 1.00 67.19 188 GLN A C 1
ATOM 1438 O O . GLN A 1 190 ? -6.041 18.837 -1.065 1.00 68.09 188 GLN A O 1
ATOM 1444 N N . LYS A 1 191 ? -5.179 16.976 -0.089 1.00 65.76 189 LYS A N 1
ATOM 1445 C CA . LYS A 1 191 ? -6.332 16.036 -0.142 1.00 69.11 189 LYS A CA 1
ATOM 1446 C C . LYS A 1 191 ? -6.050 14.842 -1.062 1.00 73.19 189 LYS A C 1
ATOM 1447 O O . LYS A 1 191 ? -6.887 13.945 -1.233 1.00 67.15 189 LYS A O 1
ATOM 1453 N N . ALA A 1 192 ? -4.848 14.841 -1.635 1.00 74.97 190 ALA A N 1
ATOM 1454 C CA . ALA A 1 192 ? -4.246 13.613 -2.126 1.00 74.14 190 ALA A CA 1
ATOM 1455 C C . ALA A 1 192 ? -3.665 12.923 -0.895 1.00 74.27 190 ALA A C 1
ATOM 1456 O O . ALA A 1 192 ? -3.376 11.724 -0.911 1.00 76.09 190 ALA A O 1
ATOM 1458 N N . VAL A 1 193 ? -3.489 13.713 0.165 1.00 69.24 191 VAL A N 1
ATOM 1459 C CA . VAL A 1 193 ? -3.157 13.207 1.496 1.00 70.12 191 VAL A CA 1
ATOM 1460 C C . VAL A 1 193 ? -4.116 13.914 2.490 1.00 70.64 191 VAL A C 1
ATOM 1461 O O . VAL A 1 193 ? -5.334 13.836 2.299 1.00 70.11 191 VAL A O 1
ATOM 1465 N N . LEU A 1 194 ? -3.599 14.605 3.510 1.00 69.73 192 LEU A N 1
ATOM 1466 C CA . LEU A 1 194 ? -4.427 15.355 4.466 1.00 62.07 192 LEU A CA 1
ATOM 1467 C C . LEU A 1 194 ? -5.604 14.541 4.987 1.00 60.43 192 LEU A C 1
ATOM 1468 O O . LEU A 1 194 ? -6.743 15.011 4.975 1.00 62.68 192 LEU A O 1
ATOM 1473 N N . THR A 1 195 ? -5.320 13.324 5.442 1.00 56.33 193 THR A N 1
ATOM 1474 C CA . THR A 1 195 ? -6.350 12.380 5.887 1.00 58.68 193 THR A CA 1
ATOM 1475 C C . THR A 1 195 ? -7.241 12.871 7.042 1.00 52.29 193 THR A C 1
ATOM 1476 O O . THR A 1 195 ? -8.238 12.222 7.375 1.00 56.77 193 THR A O 1
ATOM 1480 N N . ASP A 1 196 ? -6.885 14.005 7.641 1.00 51.44 194 ASP A N 1
ATOM 1481 C CA . ASP A 1 196 ? -7.536 14.468 8.873 1.00 50.53 194 ASP A CA 1
ATOM 1482 C C . ASP A 1 196 ? -8.313 15.775 8.680 1.00 47.86 194 ASP A C 1
ATOM 1483 O O . ASP A 1 196 ? -7.729 16.822 8.399 1.00 45.82 194 ASP A O 1
ATOM 1488 N N . ALA A 1 197 ? -9.630 15.718 8.851 1.00 45.46 195 ALA A N 1
ATOM 1489 C CA . ALA A 1 197 ? -10.466 16.896 8.642 1.00 41.45 195 ALA A CA 1
ATOM 1490 C C . ALA A 1 197 ? -10.214 18.007 9.664 1.00 34.84 195 ALA A C 1
ATOM 1491 O O . ALA A 1 197 ? -10.353 19.188 9.349 1.00 39.63 195 ALA A O 1
ATOM 1493 N N . CYS A 1 198 ? -9.850 17.642 10.890 1.00 36.78 196 CYS A N 1
ATOM 1494 C CA . CYS A 1 198 ? -9.515 18.659 11.881 1.00 40.19 196 CYS A CA 1
ATOM 1495 C C . CYS A 1 198 ? -8.277 19.407 11.407 1.00 44.36 196 CYS A C 1
ATOM 1496 O O . CYS A 1 198 ? -8.168 20.618 11.582 1.00 42.34 196 CYS A O 1
ATOM 1499 N N . LYS A 1 199 ? -7.353 18.674 10.788 1.00 45.58 197 LYS A N 1
ATOM 1500 C CA . LYS A 1 199 ? -6.173 19.298 10.191 1.00 47.18 197 LYS A CA 1
ATOM 1501 C C . LYS A 1 199 ? -6.581 20.329 9.130 1.00 47.12 197 LYS A C 1
ATOM 1502 O O . LYS A 1 199 ? -6.041 21.433 9.104 1.00 50.20 197 LYS A O 1
ATOM 1508 N N . ILE A 1 200 ? -7.545 19.976 8.278 1.00 45.20 198 ILE A N 1
ATOM 1509 C CA . ILE A 1 200 ? -8.077 20.925 7.298 1.00 46.11 198 ILE A CA 1
ATOM 1510 C C . ILE A 1 200 ? -8.491 22.233 7.963 1.00 47.25 198 ILE A C 1
ATOM 1511 O O . ILE A 1 200 ? -8.124 23.317 7.508 1.00 48.65 198 ILE A O 1
ATOM 1516 N N . CYS A 1 201 ? -9.258 22.131 9.048 1.00 43.01 199 CYS A N 1
ATOM 1517 C CA . CYS A 1 201 ? -9.687 23.317 9.782 1.00 43.46 199 CYS A CA 1
ATOM 1518 C C . CYS A 1 201 ? -8.526 24.085 10.419 1.00 46.37 199 CYS A C 1
ATOM 1519 O O . CYS A 1 201 ? -8.447 25.307 10.307 1.00 47.13 199 CYS A O 1
ATOM 1522 N N . SER A 1 202 ? -7.637 23.371 11.104 1.00 44.64 200 SER A N 1
ATOM 1523 C CA . SER A 1 202 ? -6.560 24.034 11.838 1.00 47.07 200 SER A CA 1
ATOM 1524 C C . SER A 1 202 ? -5.536 24.636 10.875 1.00 51.79 200 SER A C 1
ATOM 1525 O O . SER A 1 202 ? -4.989 25.709 11.138 1.00 54.93 200 SER A O 1
ATOM 1528 N N . LEU A 1 203 ? -5.289 23.951 9.758 1.00 51.21 201 LEU A N 1
ATOM 1529 C CA . LEU A 1 203 ? -4.390 24.470 8.722 1.00 51.67 201 LEU A CA 1
ATOM 1530 C C . LEU A 1 203 ? -4.918 25.779 8.157 1.00 52.37 201 LEU A C 1
ATOM 1531 O O . LEU A 1 203 ? -4.154 26.572 7.614 1.00 56.03 201 LEU A O 1
ATOM 1536 N N . ALA A 1 204 ? -6.224 26.003 8.293 1.00 50.92 202 ALA A N 1
ATOM 1537 C CA . ALA A 1 204 ? -6.865 27.188 7.729 1.00 51.76 202 ALA A CA 1
ATOM 1538 C C . ALA A 1 204 ? -7.078 28.293 8.749 1.00 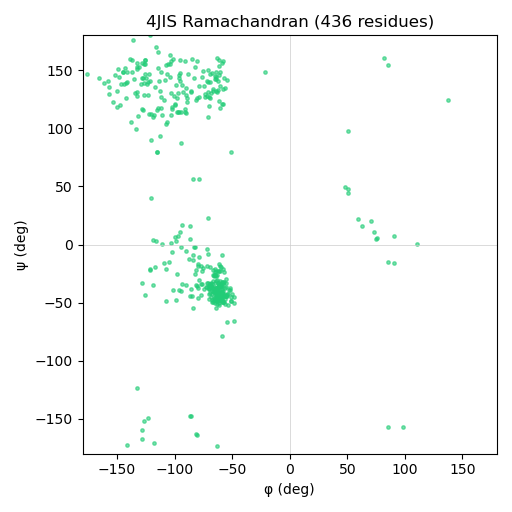49.53 202 ALA A C 1
ATOM 1539 O O . ALA A 1 204 ? -7.678 29.322 8.435 1.00 48.10 202 ALA A O 1
ATOM 1541 N N . GLY A 1 205 ? -6.607 28.082 9.971 1.00 48.89 203 GLY A N 1
ATOM 1542 C CA . GLY A 1 205 ? -6.704 29.113 10.992 1.00 49.99 203 GLY A CA 1
ATOM 1543 C C . GLY A 1 205 ? -7.960 29.062 11.841 1.00 52.43 203 GLY A C 1
ATOM 1544 O O . GLY A 1 205 ? -8.212 29.967 12.639 1.00 53.40 203 GLY A O 1
ATOM 1545 N N . GLU A 1 206 ? -8.751 28.004 11.674 1.00 53.53 204 GLU A N 1
ATOM 1546 C CA . GLU A 1 206 ? -9.948 27.805 12.485 1.00 50.09 204 GLU A CA 1
ATOM 1547 C C . GLU A 1 206 ? -9.544 27.329 13.871 1.00 43.50 204 GLU A C 1
ATOM 1548 O O . GLU A 1 206 ? -8.540 26.637 14.019 1.00 48.76 204 GLU A O 1
ATOM 1554 N N . LYS A 1 207 ? -10.324 27.679 14.886 1.00 46.77 205 LYS A N 1
ATOM 1555 C CA . LYS A 1 207 ? -10.058 27.167 16.223 1.00 40.53 205 LYS A CA 1
ATOM 1556 C C . LYS A 1 207 ? -10.817 25.859 16.439 1.00 42.44 205 LYS A C 1
ATOM 1557 O O . LYS A 1 207 ? -12.049 25.850 16.475 1.00 45.28 205 LYS A O 1
ATOM 1563 N N . VAL A 1 208 ? -10.078 24.758 16.567 1.00 36.33 206 VAL A N 1
ATOM 1564 C CA . VAL A 1 208 ? -10.684 23.441 16.741 1.00 31.20 206 VAL A CA 1
ATOM 1565 C C . VAL A 1 208 ? -10.717 23.067 18.219 1.00 32.63 206 VAL A C 1
ATOM 1566 O O . VAL A 1 208 ? -9.671 22.852 18.843 1.00 31.04 206 VAL A O 1
ATOM 1570 N N . LYS A 1 209 ? -11.926 22.959 18.761 1.00 31.06 207 LYS A N 1
ATOM 1571 C CA . LYS A 1 209 ? -12.131 22.721 20.188 1.00 28.72 207 LYS A CA 1
ATOM 1572 C C . LYS A 1 209 ? -11.807 21.276 20.549 1.00 29.13 207 LYS A C 1
ATOM 1573 O O . LYS A 1 209 ? -12.171 20.348 19.810 1.00 25.99 207 LYS A O 1
ATOM 1579 N N . LEU A 1 210 ? -11.103 21.074 21.664 1.00 28.36 208 LEU A N 1
ATOM 1580 C CA . LEU A 1 210 ? -10.797 19.720 22.121 1.00 27.89 208 LEU A CA 1
ATOM 1581 C C . LEU A 1 210 ? -11.893 19.201 23.058 1.00 30.93 208 LEU A C 1
ATOM 1582 O O . LEU A 1 210 ? -12.351 19.914 23.956 1.00 30.53 208 LEU A O 1
ATOM 1587 N N . VAL A 1 211 ? -12.313 17.962 22.826 1.00 25.68 209 VAL A N 1
ATOM 1588 C CA . VAL A 1 211 ? -13.159 17.230 23.756 1.00 25.80 209 VAL A CA 1
ATOM 1589 C C . VAL A 1 211 ? -12.366 16.021 24.231 1.00 27.59 209 VAL A C 1
ATOM 1590 O O . VAL A 1 211 ? -11.713 15.368 23.433 1.00 25.60 209 VAL A O 1
ATOM 1594 N N . ARG A 1 212 ? -12.392 15.743 25.530 1.00 27.06 210 ARG A N 1
ATOM 1595 C CA . ARG A 1 212 ? -11.620 14.631 26.065 1.00 30.82 210 ARG A CA 1
ATOM 1596 C C . ARG A 1 212 ? -12.246 13.307 25.652 1.00 29.52 210 ARG A C 1
ATOM 1597 O O . ARG A 1 212 ? -13.457 13.083 25.839 1.00 27.81 210 ARG A O 1
ATOM 1605 N N . GLY A 1 213 ? -11.426 12.427 25.078 1.00 28.51 211 GLY A N 1
ATOM 1606 C CA . GLY A 1 213 ? -11.884 11.092 24.750 1.00 26.93 211 GLY A CA 1
ATOM 1607 C C . GLY A 1 213 ? -11.725 10.137 25.919 1.00 31.69 211 GLY A C 1
ATOM 1608 O O . GLY A 1 213 ? -11.865 10.538 27.073 1.00 28.05 211 GLY A O 1
ATOM 1609 N N . GLU A 1 214 ? -11.462 8.868 25.620 1.00 28.59 212 GLU A N 1
ATOM 1610 C CA . GLU A 1 214 ? -11.217 7.873 26.662 1.00 30.02 212 GLU A CA 1
ATOM 1611 C C . GLU A 1 214 ? -10.103 6.920 26.234 1.00 32.76 212 GLU A C 1
ATOM 1612 O O . GLU A 1 214 ? -9.935 6.642 25.042 1.00 30.50 212 GLU A O 1
ATOM 1618 N N . VAL A 1 215 ? -9.337 6.420 27.201 1.00 33.20 213 VAL A N 1
ATOM 1619 C CA . VAL A 1 215 ? -8.284 5.469 26.888 1.00 33.46 213 VAL A CA 1
ATOM 1620 C C . VAL A 1 215 ? -8.848 4.227 26.194 1.00 33.36 213 VAL A C 1
ATOM 1621 O O . VAL A 1 215 ? -8.174 3.619 25.357 1.00 36.63 213 VAL A O 1
ATOM 1625 N N . PHE A 1 216 ? -10.078 3.851 26.538 1.00 31.65 214 PHE A N 1
ATOM 1626 C CA . PHE A 1 216 ? -10.680 2.652 25.950 1.00 34.85 214 PHE A CA 1
ATOM 1627 C C . PHE A 1 216 ? -11.396 2.911 24.620 1.00 35.03 214 PHE A C 1
ATOM 1628 O O . PHE A 1 216 ? -12.007 2.000 24.056 1.00 34.13 214 PHE A O 1
ATOM 1636 N N . ASN A 1 217 ? -11.311 4.144 24.119 1.00 33.38 215 ASN A N 1
ATOM 1637 C CA . ASN A 1 217 ? -11.960 4.504 22.849 1.00 29.39 215 ASN A CA 1
ATOM 1638 C C . ASN A 1 217 ? -11.062 4.131 21.684 1.00 33.81 215 ASN A C 1
ATOM 1639 O O . ASN A 1 217 ? -10.725 4.966 20.847 1.00 29.33 215 ASN A O 1
ATOM 1644 N N . ILE A 1 218 ? -10.690 2.855 21.626 1.00 31.49 216 ILE A N 1
ATOM 1645 C CA . ILE A 1 218 ? -9.698 2.396 20.671 1.00 33.93 216 ILE A CA 1
ATOM 1646 C C . ILE A 1 218 ? -10.251 2.130 19.270 1.00 31.28 216 ILE A C 1
ATOM 1647 O O . ILE A 1 218 ? -11.440 1.839 19.102 1.00 35.17 216 ILE A O 1
ATOM 1652 N N . LYS A 1 219 ? -9.372 2.259 18.279 1.00 33.41 217 LYS A N 1
ATOM 1653 C CA . LYS A 1 219 ? -9.664 1.911 16.894 1.00 37.69 217 LYS A CA 1
ATOM 1654 C C . LYS A 1 219 ? -9.306 0.434 16.723 1.00 44.34 217 LYS A C 1
ATOM 1655 O O . LYS A 1 219 ? -8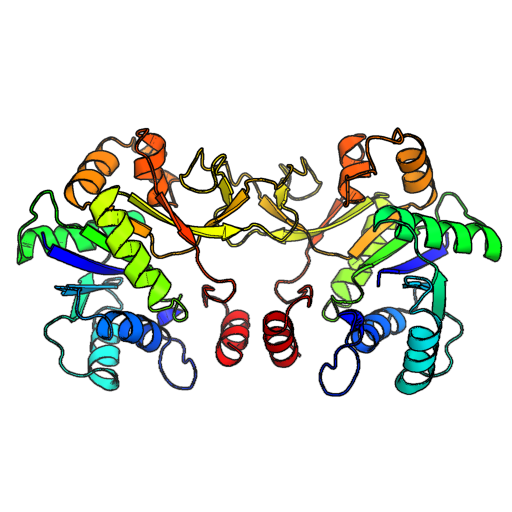.173 0.033 17.003 1.00 46.55 217 LYS A O 1
ATOM 1661 N N . VAL A 1 220 ? -10.269 -0.385 16.310 1.00 39.20 218 VAL A N 1
ATOM 1662 C CA . VAL A 1 220 ? -10.038 -1.826 16.205 1.00 45.59 218 VAL A CA 1
ATOM 1663 C C . VAL A 1 220 ? -9.625 -2.256 14.787 1.00 49.37 218 VAL A C 1
ATOM 1664 O O . VAL A 1 220 ? -10.471 -2.635 13.970 1.00 47.27 218 VAL A O 1
ATOM 1668 N N . THR A 1 221 ? -8.317 -2.207 14.516 1.00 48.61 219 THR A N 1
ATOM 1669 C CA . THR A 1 221 ? -7.758 -2.471 13.181 1.00 49.49 219 THR A CA 1
ATOM 1670 C C . THR A 1 221 ? -7.203 -3.893 13.017 1.00 53.86 219 THR A C 1
ATOM 1671 O O . THR A 1 221 ? -7.491 -4.585 12.032 1.00 52.30 219 THR A O 1
ATOM 1675 N N . THR A 1 222 ? -6.401 -4.315 13.990 1.00 47.25 220 THR A N 1
ATOM 1676 C CA . THR A 1 222 ? -5.625 -5.549 13.893 1.00 50.58 220 THR A CA 1
ATOM 1677 C C . THR A 1 222 ? -6.222 -6.682 14.723 1.00 50.37 220 THR A C 1
ATOM 1678 O O . THR A 1 222 ? -7.050 -6.440 15.605 1.00 49.93 220 THR A O 1
ATOM 1682 N N . PRO A 1 223 ? -5.802 -7.930 14.444 1.00 53.92 221 PRO A N 1
ATOM 1683 C CA . PRO A 1 223 ? -6.241 -9.035 15.304 1.00 51.47 221 PRO A CA 1
ATOM 1684 C C . PRO A 1 223 ? -5.919 -8.832 16.787 1.00 45.28 221 PRO A C 1
ATOM 1685 O O . PRO A 1 223 ? -6.696 -9.289 17.622 1.00 45.98 221 PRO A O 1
ATOM 1689 N N . TYR A 1 224 ? -4.814 -8.165 17.120 1.00 47.40 222 TYR A N 1
ATOM 1690 C CA . TYR A 1 224 ? -4.515 -7.884 18.527 1.00 47.15 222 TYR A CA 1
ATOM 1691 C C . TYR A 1 224 ? -5.478 -6.840 19.102 1.00 47.40 222 TYR A C 1
ATOM 1692 O O . TYR A 1 224 ? -5.892 -6.931 20.267 1.00 47.81 222 TYR A O 1
ATOM 1701 N N . ASP A 1 225 ? -5.822 -5.842 18.289 1.00 47.03 223 ASP A N 1
ATOM 1702 C CA . ASP A 1 225 ? -6.780 -4.820 18.714 1.00 47.87 223 ASP A CA 1
ATOM 1703 C C . ASP A 1 225 ? -8.100 -5.474 19.103 1.00 47.77 223 ASP A C 1
ATOM 1704 O O . ASP A 1 225 ? -8.739 -5.081 20.083 1.00 48.24 223 ASP A O 1
ATOM 1709 N N . LEU A 1 226 ? -8.495 -6.482 18.325 1.00 47.37 224 LEU A N 1
ATOM 1710 C CA . LEU A 1 226 ? -9.740 -7.209 18.563 1.00 46.92 224 LEU A CA 1
ATOM 1711 C C . LEU A 1 226 ? -9.690 -7.946 19.895 1.00 46.07 224 LEU A C 1
ATOM 1712 O O . LEU A 1 226 ? -10.707 -8.123 20.567 1.00 45.33 224 LEU A O 1
ATOM 1717 N N . LYS A 1 227 ? -8.492 -8.377 20.271 1.00 50.88 225 LYS A N 1
ATOM 1718 C CA . LYS A 1 227 ? -8.280 -9.061 21.537 1.00 48.70 225 LYS A CA 1
ATOM 1719 C C . LYS A 1 227 ? -8.519 -8.062 22.669 1.00 48.50 225 LYS A C 1
ATOM 1720 O O . LYS A 1 227 ? -9.234 -8.340 23.644 1.00 48.27 225 LYS A O 1
ATOM 1726 N N . VAL A 1 228 ? -7.921 -6.885 22.522 1.00 45.30 226 VAL A N 1
ATOM 1727 C CA . VAL A 1 228 ? -8.140 -5.783 23.450 1.00 46.65 226 VAL A CA 1
ATOM 1728 C C . VAL A 1 228 ? -9.628 -5.432 23.482 1.00 47.23 226 VAL A C 1
ATOM 1729 O O . VAL A 1 228 ? -10.207 -5.224 24.554 1.00 46.27 226 VAL A O 1
ATOM 1733 N N . ALA A 1 229 ? -10.249 -5.408 22.303 1.00 44.10 227 ALA A N 1
ATOM 1734 C CA . ALA A 1 229 ? -11.663 -5.047 22.194 1.00 45.40 227 ALA A CA 1
ATOM 1735 C C . ALA A 1 229 ? -12.568 -5.946 23.030 1.00 46.67 227 ALA A C 1
ATOM 1736 O O . ALA A 1 229 ? -13.402 -5.450 23.785 1.00 42.35 227 ALA A O 1
ATOM 1738 N N . ASN A 1 230 ? -12.412 -7.263 22.904 1.00 46.29 228 ASN A N 1
ATOM 1739 C CA . ASN A 1 230 ? -13.253 -8.183 23.674 1.00 47.48 228 ASN A CA 1
ATOM 1740 C C . ASN A 1 230 ? -13.073 -8.016 25.174 1.00 47.96 228 ASN A C 1
ATOM 1741 O O . ASN A 1 230 ? -14.029 -8.137 25.941 1.00 47.68 228 ASN A O 1
ATOM 1746 N N . ALA A 1 231 ? -11.842 -7.738 25.592 1.00 50.23 229 ALA A N 1
ATOM 1747 C CA . ALA A 1 231 ? -11.556 -7.492 27.005 1.00 48.78 229 ALA A CA 1
ATOM 1748 C C . ALA A 1 231 ? -12.265 -6.240 27.504 1.00 51.72 229 ALA A C 1
ATOM 1749 O O . ALA A 1 231 ? -12.990 -6.281 28.505 1.00 53.39 229 ALA A O 1
ATOM 1751 N N . ILE A 1 232 ? -12.035 -5.129 26.806 1.00 47.75 230 ILE A N 1
ATOM 1752 C CA . ILE A 1 232 ? -12.649 -3.846 27.157 1.00 50.62 230 ILE A CA 1
ATOM 1753 C C . ILE A 1 232 ? -14.150 -3.988 27.327 1.00 49.96 230 ILE A C 1
ATOM 1754 O O . ILE A 1 232 ? -14.726 -3.532 28.317 1.00 52.69 230 ILE A O 1
ATOM 1759 N N . LEU A 1 233 ? -14.774 -4.634 26.349 1.00 53.47 231 LEU A N 1
ATOM 1760 C CA . LEU A 1 233 ? -16.204 -4.913 26.379 1.00 51.38 231 LEU A CA 1
ATOM 1761 C C . LEU A 1 233 ? -16.619 -5.646 27.650 1.00 53.82 231 LEU A C 1
ATOM 1762 O O . LEU A 1 233 ? -17.585 -5.259 28.312 1.00 59.50 231 LEU A O 1
ATOM 1767 N N . GLY B 1 2 ? 32.790 -7.501 28.806 1.00 31.63 0 GLY B N 1
ATOM 1768 C CA . GLY B 1 2 ? 32.156 -6.623 29.781 1.00 30.90 0 GLY B CA 1
ATOM 1769 C C . GLY B 1 2 ? 30.964 -7.311 30.408 1.00 27.80 0 GLY B C 1
ATOM 1770 O O . GLY B 1 2 ? 30.561 -8.377 29.938 1.00 27.44 0 GLY B O 1
ATOM 1771 N N . MET B 1 3 ? 30.407 -6.706 31.462 1.00 25.94 1 MET B N 1
ATOM 1772 C CA . MET B 1 3 ? 29.257 -7.260 32.173 1.00 26.65 1 MET B CA 1
ATOM 1773 C C . MET B 1 3 ? 27.966 -6.720 31.565 1.00 26.93 1 MET B C 1
ATOM 1774 O O . MET B 1 3 ? 27.964 -5.676 30.906 1.00 23.63 1 MET B O 1
ATOM 1779 N N . ILE B 1 4 ? 26.875 -7.447 31.779 1.00 24.91 2 ILE B N 1
ATOM 1780 C CA . ILE B 1 4 ? 25.561 -7.056 31.264 1.00 22.60 2 ILE B CA 1
ATOM 1781 C C . ILE B 1 4 ? 24.589 -7.057 32.435 1.00 23.54 2 ILE B C 1
ATOM 1782 O O . ILE B 1 4 ? 24.311 -8.108 33.014 1.00 23.85 2 ILE B O 1
ATOM 1787 N N . TYR B 1 5 ? 24.045 -5.898 32.797 1.00 22.10 3 TYR B N 1
ATOM 1788 C CA . TYR B 1 5 ? 23.120 -5.862 33.914 1.00 20.45 3 TYR B CA 1
ATOM 1789 C C . TYR B 1 5 ? 21.719 -5.477 33.461 1.00 20.66 3 TYR B C 1
ATOM 1790 O O . TYR B 1 5 ? 21.559 -4.756 32.480 1.00 20.39 3 TYR B O 1
ATOM 1799 N N . ALA B 1 6 ? 20.725 -5.955 34.196 1.00 19.91 4 ALA B N 1
ATOM 1800 C CA . ALA B 1 6 ? 19.340 -5.496 34.030 1.00 22.28 4 ALA B CA 1
ATOM 1801 C C . ALA B 1 6 ? 19.002 -4.607 35.215 1.00 22.34 4 ALA B C 1
ATOM 1802 O O . ALA B 1 6 ? 19.463 -4.838 36.343 1.00 23.57 4 ALA B O 1
ATOM 1804 N N . GLU B 1 7 ? 18.166 -3.608 34.980 1.00 21.30 5 GLU B N 1
ATOM 1805 C CA . GLU B 1 7 ? 17.743 -2.724 36.056 1.00 23.87 5 GLU B CA 1
ATOM 1806 C C . GLU B 1 7 ? 16.244 -2.480 35.887 1.00 23.05 5 GLU B C 1
ATOM 1807 O O . GLU B 1 7 ? 15.817 -1.724 35.026 1.00 23.53 5 GLU B O 1
ATOM 1813 N N . ILE B 1 8 ? 15.446 -3.114 36.735 1.00 22.82 6 ILE B N 1
ATOM 1814 C CA . ILE B 1 8 ? 14.001 -3.044 36.614 1.00 23.34 6 ILE B CA 1
ATOM 1815 C C . ILE B 1 8 ? 13.532 -1.983 37.585 1.00 24.70 6 ILE B C 1
ATOM 1816 O O . ILE B 1 8 ? 13.708 -2.128 38.797 1.00 26.69 6 ILE B O 1
ATOM 1821 N N . LEU B 1 9 ? 12.989 -0.897 37.038 1.00 25.33 7 LEU B N 1
ATOM 1822 C CA . LEU B 1 9 ? 12.667 0.292 37.815 1.00 25.98 7 LEU B CA 1
ATOM 1823 C C . LEU B 1 9 ? 11.245 0.163 38.352 1.00 29.85 7 LEU B C 1
ATOM 1824 O O . LEU B 1 9 ? 10.300 -0.071 37.607 1.00 27.23 7 LEU B O 1
ATOM 1829 N N . ALA B 1 10 ? 11.089 0.306 39.658 1.00 31.73 8 ALA B N 1
ATOM 1830 C CA . ALA B 1 10 ? 9.791 0.055 40.260 1.00 36.04 8 ALA B CA 1
ATOM 1831 C C . ALA B 1 10 ? 9.454 1.137 41.270 1.00 37.40 8 ALA B C 1
ATOM 1832 O O . ALA B 1 10 ? 9.647 0.917 42.462 1.00 42.44 8 ALA B O 1
ATOM 1834 N N . PRO B 1 23 ? 1.176 0.625 45.162 1.00 50.16 21 PRO B N 1
ATOM 1835 C CA . PRO B 1 23 ? 2.214 0.682 44.121 1.00 49.43 21 PRO B CA 1
ATOM 1836 C C . PRO B 1 23 ? 1.905 -0.316 43.021 1.00 45.21 21 PRO B C 1
ATOM 1837 O O . PRO B 1 23 ? 1.754 -1.512 43.284 1.00 42.17 21 PRO B O 1
ATOM 1841 N N . LYS B 1 24 ? 1.831 0.185 41.794 1.00 43.21 22 LYS B N 1
ATOM 1842 C CA . LYS B 1 24 ? 1.267 -0.551 40.672 1.00 42.96 22 LYS B CA 1
ATOM 1843 C C . LYS B 1 24 ? 1.957 -1.867 40.314 1.00 39.23 22 LYS B C 1
ATOM 1844 O O . LYS B 1 24 ? 1.292 -2.798 39.849 1.00 40.52 22 LYS B O 1
ATOM 1850 N N . GLN B 1 25 ? 3.269 -1.945 40.530 1.00 37.75 23 GLN B N 1
ATOM 1851 C CA . GLN B 1 25 ? 4.030 -3.177 40.263 1.00 38.59 23 GLN B CA 1
ATOM 1852 C C . GLN B 1 25 ? 3.463 -4.373 40.996 1.00 39.19 23 GLN B C 1
ATOM 1853 O O . GLN B 1 25 ? 3.609 -5.506 40.552 1.00 34.93 23 GLN B O 1
ATOM 1859 N N . PHE B 1 26 ? 2.860 -4.123 42.154 1.00 38.48 24 PHE B N 1
ATOM 1860 C CA . PHE B 1 26 ? 2.478 -5.209 43.051 1.00 38.03 24 PHE B CA 1
ATOM 1861 C C . PHE B 1 26 ? 1.100 -5.774 42.754 1.00 40.81 24 PHE B C 1
ATOM 1862 O O . PHE B 1 26 ? 0.737 -6.848 43.244 1.00 38.49 24 PHE B O 1
ATOM 1870 N N . LEU B 1 27 ? 0.345 -5.058 41.930 1.00 40.16 25 LEU B N 1
ATOM 1871 C CA . LEU B 1 27 ? -1.007 -5.481 41.584 1.00 44.63 25 LEU B CA 1
ATOM 1872 C C . LEU B 1 27 ? -1.005 -6.794 40.813 1.00 43.26 25 LEU B C 1
ATOM 1873 O O . LEU B 1 27 ? -0.101 -7.062 40.000 1.00 39.27 25 LEU B O 1
ATOM 1878 N N . PRO B 1 28 ? -2.025 -7.623 41.067 1.00 42.27 26 PRO B N 1
ATOM 1879 C CA . PRO B 1 28 ? -2.100 -8.991 40.549 1.00 38.19 26 PRO B CA 1
ATOM 1880 C C . PRO B 1 28 ? -2.421 -9.057 39.062 1.00 41.75 26 PRO B C 1
ATOM 1881 O O . PRO B 1 28 ? -3.414 -8.474 38.612 1.00 43.02 26 PRO B O 1
ATOM 1885 N N . LEU B 1 29 ? -1.587 -9.770 38.313 1.00 36.75 27 LEU B N 1
ATOM 1886 C CA . LEU B 1 29 ? -1.866 -10.076 36.914 1.00 39.63 27 LEU B CA 1
ATOM 1887 C C . LEU B 1 29 ? -1.955 -11.585 36.811 1.00 38.55 27 LEU B C 1
ATOM 1888 O O . LEU B 1 29 ? -0.955 -12.288 36.988 1.00 38.42 27 LEU B O 1
ATOM 1893 N N . ASN B 1 30 ? -3.160 -12.087 36.555 1.00 41.10 28 ASN B N 1
ATOM 1894 C CA . ASN B 1 30 ? -3.419 -13.527 36.595 1.00 40.60 28 ASN B CA 1
ATOM 1895 C C . ASN B 1 30 ? -2.916 -14.170 37.902 1.00 38.88 28 ASN B C 1
ATOM 1896 O O . ASN B 1 30 ? -2.289 -15.236 37.891 1.00 44.19 28 ASN B O 1
ATOM 1901 N N . LYS B 1 31 ? -3.196 -13.487 39.010 1.00 36.01 29 LYS B N 1
ATOM 1902 C CA . LYS B 1 31 ? -2.877 -13.926 40.378 1.00 41.79 29 LYS B CA 1
ATOM 1903 C C . LYS B 1 31 ? -1.396 -13.866 40.800 1.00 46.29 29 LYS B C 1
ATOM 1904 O O . LYS B 1 31 ? -1.031 -14.411 41.847 1.00 42.69 29 LYS B O 1
ATOM 1910 N N . ARG B 1 32 ? -0.557 -13.217 39.990 1.00 39.94 30 ARG B N 1
ATOM 1911 C CA . ARG B 1 32 ? 0.842 -12.964 40.346 1.00 37.05 30 ARG B CA 1
ATOM 1912 C C . ARG B 1 32 ? 1.105 -11.494 40.140 1.00 35.79 30 ARG B C 1
ATOM 1913 O O . ARG B 1 32 ? 0.628 -10.920 39.155 1.00 36.65 30 ARG B O 1
ATOM 1921 N N . PRO B 1 33 ? 1.835 -10.876 41.076 1.00 34.50 31 PRO B N 1
ATOM 1922 C CA . PRO B 1 33 ? 2.135 -9.446 40.953 1.00 31.76 31 PRO B CA 1
ATOM 1923 C C . PRO B 1 33 ? 2.782 -9.161 39.603 1.00 32.05 31 PRO B C 1
ATOM 1924 O O . PRO B 1 33 ? 3.563 -9.974 39.106 1.00 32.36 31 PRO B O 1
ATOM 1928 N N . ILE B 1 34 ? 2.425 -8.032 39.008 1.00 32.92 32 ILE B N 1
ATOM 1929 C CA . ILE B 1 34 ? 2.967 -7.647 37.713 1.00 27.74 32 ILE B CA 1
ATOM 1930 C C . ILE B 1 34 ? 4.494 -7.739 37.704 1.00 24.30 32 ILE B C 1
ATOM 1931 O O . ILE B 1 34 ? 5.067 -8.244 36.742 1.00 28.42 32 ILE B O 1
ATOM 1936 N N . ILE B 1 35 ? 5.140 -7.280 38.774 1.00 25.55 33 ILE B N 1
ATOM 1937 C CA . ILE B 1 35 ? 6.605 -7.282 38.836 1.00 28.78 33 ILE B CA 1
ATOM 1938 C C . ILE B 1 35 ? 7.194 -8.688 38.649 1.00 30.72 33 ILE B C 1
ATOM 1939 O O . ILE B 1 35 ? 8.253 -8.852 38.064 1.00 25.78 33 ILE B O 1
ATOM 1944 N N . ILE B 1 36 ? 6.500 -9.708 39.127 1.00 25.39 34 ILE B N 1
ATOM 1945 C CA . ILE B 1 36 ? 6.971 -11.079 38.916 1.00 28.47 34 ILE B CA 1
ATOM 1946 C C . ILE B 1 36 ? 6.977 -11.458 37.435 1.00 30.03 34 ILE B C 1
ATOM 1947 O O . ILE B 1 36 ? 7.920 -12.084 36.930 1.00 27.95 34 ILE B O 1
ATOM 1952 N N . HIS B 1 37 ? 5.932 -11.073 36.709 1.00 28.12 35 HIS B N 1
ATOM 1953 C CA . HIS B 1 37 ? 5.909 -11.333 35.271 1.00 30.19 35 HIS B CA 1
ATOM 1954 C C . HIS B 1 37 ? 7.110 -10.674 34.591 1.00 26.74 35 HIS B C 1
ATOM 1955 O O . HIS B 1 37 ? 7.750 -11.267 33.715 1.00 27.36 35 HIS B O 1
ATOM 1962 N N . THR B 1 38 ? 7.403 -9.442 34.987 1.00 27.07 36 THR B N 1
ATOM 1963 C CA . THR B 1 38 ? 8.465 -8.676 34.333 1.00 23.62 36 THR B CA 1
ATOM 1964 C C . THR B 1 38 ? 9.823 -9.279 34.673 1.00 25.35 36 THR B C 1
ATOM 1965 O O . THR B 1 38 ? 10.648 -9.512 33.786 1.00 26.63 36 THR B O 1
ATOM 1969 N N . VAL B 1 39 ? 10.038 -9.561 35.951 1.00 25.13 37 VAL B N 1
ATOM 1970 C CA . VAL B 1 39 ? 11.302 -10.150 36.380 1.00 26.84 37 VAL B CA 1
ATOM 1971 C C . VAL B 1 39 ? 11.555 -11.491 35.685 1.00 27.66 37 VAL B C 1
ATOM 1972 O O . VAL B 1 39 ? 12.686 -11.790 35.271 1.00 26.51 37 VAL B O 1
ATOM 1976 N N . GLU B 1 40 ? 10.514 -12.294 35.523 1.00 26.89 38 GLU B N 1
ATOM 1977 C CA . GLU B 1 40 ? 10.689 -13.600 34.873 1.00 28.07 38 GLU B CA 1
ATOM 1978 C C . GLU B 1 40 ? 11.216 -13.518 33.443 1.00 30.57 38 GLU B C 1
ATOM 1979 O O . GLU B 1 40 ? 11.950 -14.396 33.007 1.00 29.90 38 GLU B O 1
ATOM 1985 N N . LYS B 1 41 ? 10.817 -12.481 32.701 1.00 29.21 39 LYS B N 1
ATOM 1986 C CA . LYS B 1 41 ? 11.313 -12.296 31.339 1.00 28.02 39 LYS B CA 1
ATOM 1987 C C . LYS B 1 41 ? 12.827 -12.111 31.351 1.00 28.43 39 LYS B C 1
ATOM 1988 O O . LYS B 1 41 ? 13.518 -12.548 30.435 1.00 30.11 39 LYS B O 1
ATOM 1994 N N . PHE B 1 42 ? 13.349 -11.454 32.380 1.00 25.48 40 PHE B N 1
ATOM 1995 C CA . PHE B 1 42 ? 14.783 -11.216 32.445 1.00 24.78 40 PHE B CA 1
ATOM 1996 C C . PHE B 1 42 ? 15.519 -12.437 32.955 1.00 28.21 40 PHE B C 1
ATOM 1997 O O . PHE B 1 42 ? 16.618 -12.701 32.519 1.00 27.65 40 PHE B O 1
ATOM 2005 N N . LEU B 1 43 ? 14.921 -13.166 33.890 1.00 26.16 41 LEU B N 1
ATOM 2006 C CA . LEU B 1 43 ? 15.568 -14.382 34.411 1.00 30.15 41 LEU B CA 1
ATOM 2007 C C . LEU B 1 43 ? 15.723 -15.426 33.315 1.00 31.65 41 LEU B C 1
ATOM 2008 O O . LEU B 1 43 ? 16.647 -16.258 33.354 1.00 31.19 41 LEU B O 1
ATOM 2013 N N . LEU B 1 44 ? 14.838 -15.376 32.324 1.00 28.31 42 LEU B N 1
ATOM 2014 C CA . LEU B 1 44 ? 14.882 -16.342 31.226 1.00 29.58 42 LEU B CA 1
ATOM 2015 C C . LEU B 1 44 ? 16.060 -16.094 30.300 1.00 34.49 42 LEU B C 1
ATOM 2016 O O . LEU B 1 44 ? 16.453 -16.979 29.533 1.00 33.12 42 LEU B O 1
ATOM 2021 N N . ASN B 1 45 ? 16.629 -14.893 30.361 1.00 27.91 43 ASN B N 1
ATOM 2022 C CA . ASN B 1 45 ? 17.774 -14.575 29.507 1.00 29.58 43 ASN B CA 1
ATOM 2023 C C . ASN B 1 45 ? 19.064 -14.797 30.267 1.00 32.64 43 ASN B C 1
ATOM 2024 O O . ASN B 1 45 ? 19.333 -14.093 31.252 1.00 28.08 43 ASN B O 1
ATOM 2029 N N . ASP B 1 46 ? 19.857 -15.781 29.830 1.00 31.31 44 ASP B N 1
ATOM 2030 C CA . ASP B 1 46 ? 21.081 -16.146 30.558 1.00 30.37 44 ASP B CA 1
ATOM 2031 C C . ASP B 1 46 ? 22.210 -15.128 30.458 1.00 30.27 44 ASP B C 1
ATOM 2032 O O . ASP B 1 46 ? 23.250 -15.291 31.091 1.00 28.85 44 ASP B O 1
ATOM 2037 N N . ARG B 1 47 ? 22.020 -14.075 29.675 1.00 25.54 45 ARG B N 1
ATOM 2038 C CA . ARG B 1 47 ? 23.109 -13.136 29.457 1.00 28.42 45 ARG B CA 1
ATOM 2039 C C . ARG B 1 47 ? 23.321 -12.142 30.592 1.00 24.55 45 ARG B C 1
ATOM 2040 O O . ARG B 1 47 ? 24.378 -11.521 30.682 1.00 24.47 45 ARG B O 1
ATOM 2048 N N . PHE B 1 48 ? 22.335 -11.998 31.472 1.00 25.66 46 PHE B N 1
ATOM 2049 C CA . PHE B 1 48 ? 22.481 -11.028 32.558 1.00 25.07 46 PHE B CA 1
ATOM 2050 C C . PHE B 1 48 ? 23.313 -11.547 33.699 1.00 27.11 46 PHE B C 1
ATOM 2051 O O . PHE B 1 48 ? 23.033 -12.619 34.268 1.00 26.33 46 PHE B O 1
ATOM 2059 N N . ASP B 1 49 ? 24.326 -10.769 34.041 1.00 23.80 47 ASP B N 1
ATOM 2060 C CA . ASP B 1 49 ? 25.191 -11.111 35.163 1.00 25.04 47 ASP B CA 1
ATOM 2061 C C . ASP B 1 49 ? 24.548 -10.818 36.499 1.00 29.81 47 ASP B C 1
ATOM 2062 O O . ASP B 1 49 ? 24.767 -11.541 37.467 1.00 28.01 47 ASP B O 1
ATOM 2067 N N . LYS B 1 50 ? 23.747 -9.758 36.547 1.00 26.36 48 LYS B N 1
ATOM 2068 C CA . LYS B 1 50 ? 22.960 -9.434 37.733 1.00 24.52 48 LYS B CA 1
ATOM 2069 C C . LYS B 1 50 ? 21.677 -8.776 37.249 1.00 24.97 48 LYS B C 1
ATOM 2070 O O . LYS B 1 50 ? 21.693 -8.043 36.253 1.00 22.73 48 LYS B O 1
ATOM 2076 N N . ILE B 1 51 ? 20.575 -9.044 37.941 1.00 24.22 49 ILE B N 1
ATOM 2077 C CA . ILE B 1 51 ? 19.289 -8.399 37.658 1.00 23.51 49 ILE B CA 1
ATOM 2078 C C . ILE B 1 51 ? 18.848 -7.609 38.904 1.00 23.86 49 ILE B C 1
ATOM 2079 O O . ILE B 1 51 ? 18.523 -8.187 39.936 1.00 26.24 49 ILE B O 1
ATOM 2084 N N . LEU B 1 52 ? 18.881 -6.281 38.798 1.00 22.63 50 LEU B N 1
ATOM 2085 C CA . LEU B 1 52 ? 18.537 -5.382 39.906 1.00 23.79 50 LEU B CA 1
ATOM 2086 C C . LEU B 1 52 ? 17.070 -4.977 39.839 1.00 28.28 50 LEU B C 1
ATOM 2087 O O . LEU B 1 52 ? 16.553 -4.669 38.754 1.00 26.09 50 LEU B O 1
ATOM 2092 N N . ILE B 1 53 ? 16.401 -4.979 40.996 1.00 25.36 51 ILE B N 1
ATOM 2093 C CA . ILE B 1 53 ? 15.063 -4.421 41.128 1.00 23.42 51 ILE B CA 1
ATOM 2094 C C . ILE B 1 53 ? 15.237 -3.187 41.998 1.00 28.46 51 ILE B C 1
ATOM 2095 O O . ILE B 1 53 ? 15.676 -3.297 43.143 1.00 27.23 51 ILE B O 1
ATOM 2100 N N . VAL B 1 54 ? 14.927 -2.012 41.455 1.00 26.93 52 VAL B N 1
ATOM 2101 C CA . VAL B 1 54 ? 15.220 -0.759 42.140 1.00 30.43 52 VAL B CA 1
ATOM 2102 C C . VAL B 1 54 ? 13.931 -0.230 42.755 1.00 32.84 52 VAL B C 1
ATOM 2103 O O . VAL B 1 54 ? 12.957 0.064 42.049 1.00 29.21 52 VAL B O 1
ATOM 2107 N N . SER B 1 55 ? 13.908 -0.142 44.080 1.00 33.24 53 SER B N 1
ATOM 2108 C CA . SER B 1 55 ? 12.655 0.135 44.780 1.00 36.88 53 SER B CA 1
ATOM 2109 C C . SER B 1 55 ? 12.809 1.230 45.821 1.00 36.36 53 SER B C 1
ATOM 2110 O O . SER B 1 55 ? 13.895 1.396 46.381 1.00 34.30 53 SER B O 1
ATOM 2113 N N . PRO B 1 56 ? 11.717 1.974 46.092 1.00 38.30 54 PRO B N 1
ATOM 2114 C CA . PRO B 1 56 ? 11.733 2.945 47.191 1.00 43.98 54 PRO B CA 1
ATOM 2115 C C . PRO B 1 56 ? 11.994 2.220 48.502 1.00 43.64 54 PRO B C 1
ATOM 2116 O O . PRO B 1 56 ? 11.567 1.069 48.627 1.00 41.58 54 PRO B O 1
ATOM 2120 N N . LYS B 1 57 ? 12.664 2.873 49.451 1.00 45.92 55 LYS B N 1
ATOM 2121 C CA . LYS B 1 57 ? 13.007 2.250 50.729 1.00 48.00 55 LYS B CA 1
ATOM 2122 C C . LYS B 1 57 ? 11.799 1.611 51.415 1.00 46.29 55 LYS B C 1
ATOM 2123 O O . LYS B 1 57 ? 11.919 0.532 51.999 1.00 50.07 55 LYS B O 1
ATOM 2129 N N . GLU B 1 58 ? 10.637 2.255 51.314 1.00 48.54 56 GLU B N 1
ATOM 2130 C CA . GLU B 1 58 ? 9.426 1.771 51.987 1.00 50.86 56 GLU B CA 1
ATOM 2131 C C . GLU B 1 58 ? 8.984 0.395 51.501 1.00 51.26 56 GLU B C 1
ATOM 2132 O O . GLU B 1 58 ? 8.265 -0.315 52.206 1.00 45.68 56 GLU B O 1
ATOM 2138 N N . TRP B 1 59 ? 9.400 0.026 50.294 1.00 45.35 57 TRP B N 1
ATOM 2139 C CA . TRP B 1 59 ? 8.841 -1.148 49.636 1.00 43.27 57 TRP B CA 1
ATOM 2140 C C . TRP B 1 59 ? 9.867 -2.234 49.348 1.00 38.29 57 TRP B C 1
ATOM 2141 O O . TRP B 1 59 ? 9.539 -3.253 48.733 1.00 39.64 57 TRP B O 1
ATOM 2152 N N . ILE B 1 60 ? 11.100 -2.008 49.790 1.00 41.21 58 ILE B N 1
ATOM 2153 C CA . ILE B 1 60 ? 12.168 -2.993 49.628 1.00 39.75 58 ILE B CA 1
ATOM 2154 C C . ILE B 1 60 ? 11.809 -4.334 50.269 1.00 38.89 58 ILE B C 1
ATOM 2155 O O . ILE B 1 60 ? 11.923 -5.386 49.632 1.00 34.96 58 ILE B O 1
ATOM 2160 N N . ASN B 1 61 ? 11.357 -4.304 51.522 1.00 40.73 59 ASN B N 1
ATOM 2161 C CA . ASN B 1 61 ? 10.939 -5.535 52.187 1.00 38.86 59 ASN B CA 1
ATOM 2162 C C . ASN B 1 61 ? 9.781 -6.237 51.478 1.00 37.03 59 ASN B C 1
ATOM 2163 O O . ASN B 1 61 ? 9.808 -7.452 51.299 1.00 37.59 59 ASN B O 1
ATOM 2168 N N . HIS B 1 62 ? 8.766 -5.486 51.068 1.00 35.47 60 HIS B N 1
ATOM 2169 C CA . HIS B 1 62 ? 7.649 -6.113 50.375 1.00 38.60 60 HIS B CA 1
ATOM 2170 C C . HIS B 1 62 ? 8.148 -6.758 49.085 1.00 35.71 60 HIS B C 1
ATOM 2171 O O . HIS B 1 62 ? 7.726 -7.857 48.727 1.00 32.68 60 HIS B O 1
ATOM 2178 N N . THR B 1 63 ? 9.053 -6.070 48.393 1.00 33.97 61 THR B N 1
ATOM 2179 C CA . THR B 1 63 ? 9.581 -6.585 47.129 1.00 33.99 61 THR B CA 1
ATOM 2180 C C . THR B 1 63 ? 10.363 -7.877 47.335 1.00 32.91 61 THR B C 1
ATOM 2181 O O . THR B 1 63 ? 10.187 -8.849 46.589 1.00 30.80 61 THR B O 1
ATOM 2185 N N . LYS B 1 64 ? 11.241 -7.895 48.334 1.00 30.14 62 LYS B N 1
ATOM 2186 C CA . LYS B 1 64 ? 12.012 -9.102 48.600 1.00 34.54 62 LYS B CA 1
ATOM 2187 C C . LYS B 1 64 ? 11.090 -10.279 48.920 1.00 35.74 62 LYS B C 1
ATOM 2188 O O . LYS B 1 64 ? 11.316 -11.407 48.464 1.00 34.99 62 LYS B O 1
ATOM 2194 N N . ASP B 1 65 ? 10.047 -10.011 49.700 1.00 38.73 63 ASP B N 1
ATOM 2195 C CA . ASP B 1 65 ? 9.086 -11.051 50.062 1.00 36.92 63 ASP B CA 1
ATOM 2196 C C . ASP B 1 65 ? 8.364 -11.614 48.839 1.00 39.31 63 ASP B C 1
ATOM 2197 O O . ASP B 1 65 ? 8.207 -12.829 48.709 1.00 35.78 63 ASP B O 1
ATOM 2202 N N . ILE B 1 66 ? 7.929 -10.728 47.944 1.00 35.18 64 ILE B N 1
ATOM 2203 C CA . ILE B 1 66 ? 7.256 -11.157 46.727 1.00 32.58 64 ILE B CA 1
ATOM 2204 C C . ILE B 1 66 ? 8.200 -11.982 45.868 1.00 31.13 64 ILE B C 1
ATOM 2205 O O . ILE B 1 66 ? 7.794 -12.977 45.268 1.00 32.53 64 ILE B O 1
ATOM 2210 N N . LEU B 1 67 ? 9.461 -11.564 45.794 1.00 33.21 65 LEU B N 1
ATOM 2211 C CA . LEU B 1 67 ? 10.430 -12.294 44.980 1.00 32.28 65 LEU B CA 1
ATOM 2212 C C . LEU B 1 67 ? 10.703 -13.658 45.596 1.00 38.41 65 LEU B C 1
ATOM 2213 O O . LEU B 1 67 ? 10.759 -14.674 44.893 1.00 35.59 65 LEU B O 1
ATOM 2218 N N . LYS B 1 68 ? 10.847 -13.677 46.917 1.00 35.30 66 LYS B N 1
ATOM 2219 C CA . LYS B 1 68 ? 11.145 -14.923 47.613 1.00 39.79 66 LYS B CA 1
ATOM 2220 C C . LYS B 1 68 ? 10.007 -15.915 47.399 1.00 40.41 66 LYS B C 1
ATOM 2221 O O . LYS B 1 68 ? 10.243 -17.093 47.143 1.00 43.26 66 LYS B O 1
ATOM 2227 N N . LYS B 1 69 ? 8.771 -15.426 47.467 1.00 37.98 67 LYS B N 1
ATOM 2228 C CA . LYS B 1 69 ? 7.601 -16.287 47.315 1.00 35.32 67 LYS B CA 1
ATOM 2229 C C . LYS B 1 69 ? 7.407 -16.860 45.910 1.00 39.95 67 LYS B C 1
ATOM 2230 O O . LYS B 1 69 ? 7.124 -18.046 45.755 1.00 40.17 67 LYS B O 1
ATOM 2236 N N . PHE B 1 70 ? 7.547 -16.020 44.885 1.00 34.70 68 PHE B N 1
ATOM 2237 C CA . PHE B 1 70 ? 7.243 -16.458 43.530 1.00 36.73 68 PHE B CA 1
ATOM 2238 C C . PHE B 1 70 ? 8.469 -16.972 42.778 1.00 36.89 68 PHE B C 1
ATOM 2239 O O . PHE B 1 70 ? 8.364 -17.894 41.982 1.00 39.12 68 PHE B O 1
ATOM 2247 N N . ILE B 1 71 ? 9.632 -16.386 43.031 1.00 38.08 69 ILE B N 1
ATOM 2248 C CA . ILE B 1 71 ? 10.838 -16.808 42.320 1.00 39.00 69 ILE B CA 1
ATOM 2249 C C . ILE B 1 71 ? 11.713 -17.716 43.180 1.00 42.26 69 ILE B C 1
ATOM 2250 O O . ILE B 1 71 ? 12.304 -18.679 42.693 1.00 41.77 69 ILE B O 1
ATOM 2255 N N . GLY B 1 72 ? 11.798 -17.391 44.463 1.00 40.72 70 GLY B N 1
ATOM 2256 C CA . GLY B 1 72 ? 12.660 -18.126 45.369 1.00 44.68 70 GLY B CA 1
ATOM 2257 C C . GLY B 1 72 ? 14.063 -17.564 45.317 1.00 47.88 70 GLY B C 1
ATOM 2258 O O . GLY B 1 72 ? 14.258 -16.401 44.944 1.00 42.49 70 GLY B O 1
ATOM 2259 N N . GLN B 1 73 ? 15.042 -18.383 45.692 1.00 46.42 71 GLN B N 1
ATOM 2260 C CA . GLN B 1 73 ? 16.440 -17.967 45.677 1.00 47.88 71 GLN B CA 1
ATOM 2261 C C . GLN B 1 73 ? 16.977 -17.898 44.265 1.00 47.72 71 GLN B C 1
ATOM 2262 O O . GLN B 1 73 ? 16.817 -18.842 43.487 1.00 47.09 71 GLN B O 1
ATOM 2268 N N . ASP B 1 74 ? 17.603 -16.774 43.932 1.00 41.68 72 ASP B N 1
ATOM 2269 C CA . ASP B 1 74 ? 18.362 -16.666 42.691 1.00 40.96 72 ASP B CA 1
ATOM 2270 C C . ASP B 1 74 ? 19.485 -15.679 42.918 1.00 37.15 72 ASP B C 1
ATOM 2271 O O . ASP B 1 74 ? 19.228 -14.516 43.214 1.00 36.60 72 ASP B O 1
ATOM 2276 N N . ASP B 1 75 ? 20.727 -16.148 42.782 1.00 36.75 73 ASP B N 1
ATOM 2277 C CA . ASP B 1 75 ? 21.922 -15.333 42.993 1.00 39.73 73 ASP B CA 1
ATOM 2278 C C . ASP B 1 75 ? 21.957 -14.090 42.105 1.00 32.60 73 ASP B C 1
ATOM 2279 O O . ASP B 1 75 ? 22.636 -13.116 42.420 1.00 34.32 73 ASP B O 1
ATOM 2284 N N . ARG B 1 76 ? 21.243 -14.126 40.988 1.00 30.07 74 ARG B N 1
ATOM 2285 C CA . ARG B 1 76 ? 21.309 -12.998 40.054 1.00 30.42 74 ARG B CA 1
ATOM 2286 C C . ARG B 1 76 ? 20.410 -11.842 40.467 1.00 29.87 74 ARG B C 1
ATOM 2287 O O . ARG B 1 76 ? 20.666 -10.703 40.083 1.00 30.96 74 ARG B O 1
ATOM 2295 N N . LEU B 1 77 ? 19.396 -12.129 41.287 1.00 27.52 75 LEU B N 1
ATOM 2296 C CA . LEU B 1 77 ? 18.412 -11.119 41.711 1.00 29.05 75 LEU B CA 1
ATOM 2297 C C . LEU B 1 77 ? 18.863 -10.333 42.925 1.00 31.58 75 LEU B C 1
ATOM 2298 O O . LEU B 1 77 ? 19.299 -10.917 43.926 1.00 33.52 75 LEU B O 1
ATOM 2303 N N . VAL B 1 78 ? 18.772 -9.006 42.850 1.00 27.36 76 VAL B N 1
ATOM 2304 C CA . VAL B 1 78 ? 19.016 -8.181 44.030 1.00 28.60 76 VAL B CA 1
ATOM 2305 C C . VAL B 1 78 ? 18.100 -6.959 44.051 1.00 31.79 76 VAL B C 1
ATOM 2306 O O . VAL B 1 78 ? 17.880 -6.332 43.013 1.00 26.86 76 VAL B O 1
ATOM 2310 N N . VAL B 1 79 ? 17.555 -6.640 45.229 1.00 29.08 77 VAL B N 1
ATOM 2311 C CA . VAL B 1 79 ? 16.705 -5.468 45.414 1.00 27.39 77 VAL B CA 1
ATOM 2312 C C . VAL B 1 79 ? 17.542 -4.322 45.974 1.00 29.01 77 VAL B C 1
ATOM 2313 O O . VAL B 1 79 ? 18.278 -4.497 46.954 1.00 30.43 77 VAL B O 1
ATOM 2317 N N . VAL B 1 80 ? 17.435 -3.152 45.347 1.00 27.02 78 VAL B N 1
ATOM 2318 C CA . VAL B 1 80 ? 18.302 -2.016 45.641 1.00 28.77 78 VAL B CA 1
ATOM 2319 C C . VAL B 1 80 ? 17.446 -0.801 45.913 1.00 31.58 78 VAL B C 1
ATOM 2320 O O . VAL B 1 80 ? 16.412 -0.611 45.266 1.00 29.22 78 VAL B O 1
ATOM 2324 N N . GLU B 1 81 ? 17.868 0.034 46.854 1.00 33.93 79 GLU B N 1
ATOM 2325 C CA . GLU B 1 81 ? 17.098 1.232 47.162 1.00 36.23 79 GLU B CA 1
ATOM 2326 C C . GLU B 1 81 ? 17.211 2.242 46.034 1.00 38.03 79 GLU B C 1
ATOM 2327 O O . GLU B 1 81 ? 18.312 2.528 45.554 1.00 37.47 79 GLU B O 1
ATOM 2333 N N . GLY B 1 82 ? 16.063 2.765 45.614 1.00 35.94 80 GLY B N 1
ATOM 2334 C CA . GLY B 1 82 ? 15.996 3.727 44.532 1.00 38.06 80 GLY B CA 1
ATOM 2335 C C . GLY B 1 82 ? 16.338 5.127 44.986 1.00 44.92 80 GLY B C 1
ATOM 2336 O O . GLY B 1 82 ? 16.913 5.330 46.058 1.00 44.62 80 GLY B O 1
ATOM 2337 N N . GLY B 1 83 ? 15.994 6.103 44.163 1.00 40.07 81 GLY B N 1
ATOM 2338 C CA . GLY B 1 83 ? 16.339 7.473 44.469 1.00 47.59 81 GLY B CA 1
ATOM 2339 C C . GLY B 1 83 ? 15.137 8.386 44.381 1.00 48.94 81 GLY B C 1
ATOM 2340 O O . GLY B 1 83 ? 13.996 7.915 44.296 1.00 46.40 81 GLY B O 1
ATOM 2341 N N . SER B 1 84 ? 15.416 9.689 44.388 1.00 51.92 82 SER B N 1
ATOM 2342 C CA . SER B 1 84 ? 14.408 10.748 44.329 1.00 50.80 82 SER B CA 1
ATOM 2343 C C . SER B 1 84 ? 13.385 10.526 43.221 1.00 52.32 82 SER B C 1
ATOM 2344 O O . SER B 1 84 ? 12.197 10.307 43.486 1.00 59.87 82 SER B O 1
ATOM 2347 N N . ASP B 1 85 ? 13.860 10.593 41.980 1.00 51.05 83 ASP B N 1
ATOM 2348 C CA . ASP B 1 85 ? 13.040 10.345 40.806 1.00 44.69 83 ASP B CA 1
ATOM 2349 C C . ASP B 1 85 ? 13.604 9.147 40.075 1.00 42.70 83 ASP B C 1
ATOM 2350 O O . ASP B 1 85 ? 14.527 8.480 40.564 1.00 42.33 83 ASP B O 1
ATOM 2355 N N . ARG B 1 86 ? 13.078 8.908 38.881 1.00 38.64 84 ARG B N 1
ATOM 2356 C CA . ARG B 1 86 ? 13.438 7.726 38.117 1.00 43.42 84 ARG B CA 1
ATOM 2357 C C . ARG B 1 86 ? 14.871 7.717 37.564 1.00 44.14 84 ARG B C 1
ATOM 2358 O O . ARG B 1 86 ? 15.564 6.682 37.607 1.00 37.37 84 ARG B O 1
ATOM 2366 N N . ASN B 1 87 ? 15.320 8.845 37.028 1.00 39.91 85 ASN B N 1
ATOM 2367 C CA . ASN B 1 87 ? 16.707 8.930 36.577 1.00 39.08 85 ASN B CA 1
ATOM 2368 C C . ASN B 1 87 ? 17.672 8.771 37.754 1.00 36.98 85 ASN B C 1
ATOM 2369 O O . ASN B 1 87 ? 18.693 8.091 37.656 1.00 34.31 85 ASN B O 1
ATOM 2374 N N . GLU B 1 88 ? 17.342 9.374 38.888 1.00 34.85 86 GLU B N 1
ATOM 2375 C CA . GLU B 1 88 ? 18.119 9.102 40.082 1.00 38.31 86 GLU B CA 1
ATOM 2376 C C . GLU B 1 88 ? 18.021 7.632 40.505 1.00 31.78 86 GLU B C 1
ATOM 2377 O O . GLU B 1 88 ? 18.952 7.099 41.102 1.00 33.44 86 GLU B O 1
ATOM 2383 N N . SER B 1 89 ? 16.894 6.986 40.218 1.00 32.44 87 SER B N 1
ATOM 2384 C CA . SER B 1 89 ? 16.764 5.572 40.558 1.00 33.70 87 SER B CA 1
ATOM 2385 C C . SER B 1 89 ? 17.665 4.742 39.655 1.00 32.80 87 SER B C 1
ATOM 2386 O O . SER B 1 89 ? 18.274 3.778 40.109 1.00 28.66 87 SER B O 1
ATOM 2389 N N . ILE B 1 90 ? 17.757 5.136 38.387 1.00 28.83 88 ILE B N 1
ATOM 2390 C CA . ILE B 1 90 ? 18.711 4.503 37.478 1.00 29.88 88 ILE B CA 1
ATOM 2391 C C . ILE B 1 90 ? 20.112 4.676 38.039 1.00 32.53 88 ILE B C 1
ATOM 2392 O O . ILE B 1 90 ? 20.879 3.711 38.143 1.00 27.90 88 ILE B O 1
ATOM 2397 N N . MET B 1 91 ? 20.453 5.908 38.414 1.00 27.96 89 MET B N 1
ATOM 2398 C CA . MET B 1 91 ? 21.768 6.159 38.988 1.00 31.12 89 MET B CA 1
ATOM 2399 C C . MET B 1 91 ? 22.026 5.396 40.292 1.00 28.46 89 MET B C 1
ATOM 2400 O O . MET B 1 91 ? 23.160 4.992 40.550 1.00 28.78 89 MET B O 1
ATOM 2405 N N . SER B 1 92 ? 20.988 5.209 41.111 1.00 29.43 90 SER B N 1
ATOM 2406 C CA . SER B 1 92 ? 21.127 4.500 42.380 1.00 31.72 90 SER B CA 1
ATOM 2407 C C . SER B 1 92 ? 21.513 3.043 42.152 1.00 31.39 90 SER B C 1
ATOM 2408 O O . SER B 1 92 ? 22.340 2.476 42.879 1.00 30.56 90 SER B O 1
ATOM 2411 N N . 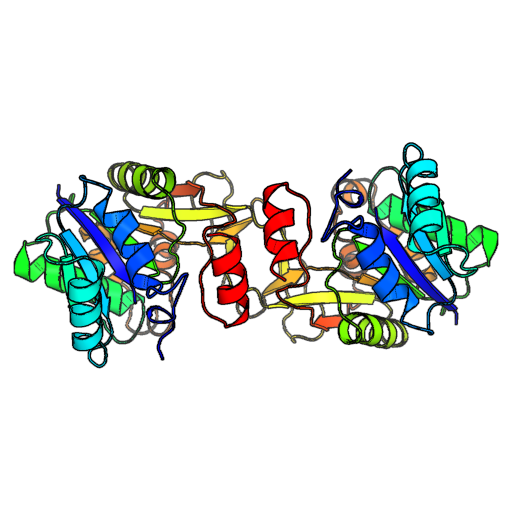GLY B 1 93 ? 20.886 2.436 41.149 1.00 29.67 91 GLY B N 1
ATOM 2412 C CA . GLY B 1 93 ? 21.225 1.076 40.756 1.00 27.68 91 GLY B CA 1
ATOM 2413 C C . GLY B 1 93 ? 22.657 1.025 40.248 1.00 27.77 91 GLY B C 1
ATOM 2414 O O . GLY B 1 93 ? 23.387 0.064 40.521 1.00 28.42 91 GLY B O 1
ATOM 2415 N N . ILE B 1 94 ? 23.075 2.052 39.520 1.00 28.66 92 ILE B N 1
ATOM 2416 C CA . ILE B 1 94 ? 24.447 2.088 39.020 1.00 27.91 92 ILE B CA 1
ATOM 2417 C C . ILE B 1 94 ? 25.413 2.187 40.189 1.00 30.50 92 ILE B C 1
ATOM 2418 O O . ILE B 1 94 ? 26.431 1.496 40.218 1.00 28.51 92 ILE B O 1
ATOM 2423 N N . ARG B 1 95 ? 25.084 3.021 41.176 1.00 29.24 93 ARG B N 1
ATOM 2424 C CA . ARG B 1 95 ? 25.956 3.151 42.343 1.00 32.42 93 ARG B CA 1
ATOM 2425 C C . ARG B 1 95 ? 26.094 1.838 43.118 1.00 33.60 93 ARG B C 1
ATOM 2426 O O . ARG B 1 95 ? 27.148 1.552 43.690 1.00 38.20 93 ARG B O 1
ATOM 2434 N N . TYR B 1 96 ? 25.032 1.040 43.138 1.00 28.40 94 TYR B N 1
ATOM 2435 C CA . TYR B 1 96 ? 25.099 -0.281 43.757 1.00 29.15 94 TYR B CA 1
ATOM 2436 C C . TYR B 1 96 ? 26.086 -1.150 42.992 1.00 29.28 94 TYR B C 1
ATOM 2437 O O . TYR B 1 96 ? 26.902 -1.852 43.594 1.00 31.17 94 TYR B O 1
ATOM 2446 N N . ILE B 1 97 ? 25.977 -1.138 41.667 1.00 30.27 95 ILE B N 1
ATOM 2447 C CA . ILE B 1 97 ? 26.887 -1.928 40.845 1.00 26.84 95 ILE B CA 1
ATOM 2448 C C . ILE B 1 97 ? 28.313 -1.445 41.107 1.00 31.45 95 ILE B C 1
ATOM 2449 O O . ILE B 1 97 ? 29.230 -2.249 41.253 1.00 31.72 95 ILE B O 1
ATOM 2454 N N . GLU B 1 98 ? 28.484 -0.129 41.196 1.00 30.43 96 GLU B N 1
ATOM 2455 C CA . GLU B 1 98 ? 29.807 0.462 41.417 1.00 35.85 96 GLU B CA 1
ATOM 2456 C C . GLU B 1 98 ? 30.466 -0.063 42.700 1.00 35.78 96 GLU B C 1
ATOM 2457 O O . GLU B 1 98 ? 31.662 -0.377 42.720 1.00 36.37 96 GLU B O 1
ATOM 2463 N N . LYS B 1 99 ? 29.681 -0.160 43.768 1.00 34.99 97 LYS B N 1
ATOM 2464 C CA . LYS B 1 99 ? 30.194 -0.592 45.065 1.00 35.93 97 LYS B CA 1
ATOM 2465 C C . LYS B 1 99 ? 30.397 -2.095 45.122 1.00 40.04 97 LYS B C 1
ATOM 2466 O O . LYS B 1 99 ? 31.396 -2.571 45.652 1.00 40.04 97 LYS B O 1
ATOM 2472 N N . GLU B 1 100 ? 29.434 -2.850 44.604 1.00 34.07 98 GLU B N 1
ATOM 2473 C CA . GLU B 1 100 ? 29.467 -4.299 44.772 1.00 37.07 98 GLU B CA 1
ATOM 2474 C C . GLU B 1 100 ? 30.407 -4.994 43.813 1.00 36.58 98 GLU B C 1
ATOM 2475 O O . GLU B 1 100 ? 31.076 -5.962 44.186 1.00 34.71 98 GLU B O 1
ATOM 2481 N N . PHE B 1 101 ? 30.468 -4.493 42.584 1.00 33.26 99 PHE B N 1
ATOM 2482 C CA . PHE B 1 101 ? 31.160 -5.200 41.508 1.00 33.22 99 PHE B CA 1
ATOM 2483 C C . PHE B 1 101 ? 32.293 -4.416 40.869 1.00 33.82 99 PHE B C 1
ATOM 2484 O O . PHE B 1 101 ? 33.183 -4.999 40.243 1.00 37.09 99 PHE B O 1
ATOM 2492 N N . GLY B 1 102 ? 32.254 -3.097 41.006 1.00 33.00 100 GLY B N 1
ATOM 2493 C CA . GLY B 1 102 ? 33.143 -2.235 40.246 1.00 32.80 100 GLY B CA 1
ATOM 2494 C C . GLY B 1 102 ? 32.535 -2.040 38.865 1.00 34.05 100 GLY B C 1
ATOM 2495 O O . GLY B 1 102 ? 31.677 -2.828 38.466 1.00 32.54 100 GLY B O 1
ATOM 2496 N N . ILE B 1 103 ? 32.945 -0.997 38.151 1.00 39.64 101 ILE B N 1
ATOM 2497 C CA . ILE B 1 103 ? 32.444 -0.759 36.791 1.00 36.58 101 ILE B CA 1
ATOM 2498 C C . ILE B 1 103 ? 33.600 -0.691 35.787 1.00 40.22 101 ILE B C 1
ATOM 2499 O O . ILE B 1 103 ? 34.572 0.038 35.993 1.00 43.29 101 ILE B O 1
ATOM 2504 N N . GLN B 1 104 ? 33.504 -1.466 34.710 1.00 39.92 102 GLN B N 1
ATOM 2505 C CA . GLN B 1 104 ? 34.454 -1.378 33.602 1.00 41.53 102 GLN B CA 1
ATOM 2506 C C . GLN B 1 104 ? 33.759 -0.644 32.467 1.00 36.55 102 GLN B C 1
ATOM 2507 O O . GLN B 1 104 ? 32.534 -0.657 32.396 1.00 32.31 102 GLN B O 1
ATOM 2513 N N . ASP B 1 105 ? 34.520 -0.015 31.576 1.00 36.15 103 ASP B N 1
ATOM 2514 C CA . ASP B 1 105 ? 33.920 0.896 30.598 1.00 33.75 103 ASP B CA 1
ATOM 2515 C C . ASP B 1 105 ? 32.984 0.214 29.610 1.00 32.56 103 ASP B C 1
ATOM 2516 O O . ASP B 1 105 ? 32.149 0.876 29.016 1.00 33.52 103 ASP B O 1
ATOM 2521 N N . ASN B 1 106 ? 33.126 -1.098 29.435 1.00 28.01 104 ASN B N 1
ATOM 2522 C CA . ASN B 1 106 ? 32.261 -1.818 28.507 1.00 29.49 104 ASN B CA 1
ATOM 2523 C C . ASN B 1 106 ? 30.982 -2.358 29.125 1.00 28.77 104 ASN B C 1
ATOM 2524 O O . ASN B 1 106 ? 30.133 -2.904 28.406 1.00 28.20 104 ASN B O 1
ATOM 2529 N N . ASP B 1 107 ? 30.838 -2.224 30.443 1.00 29.22 105 ASP B N 1
ATOM 2530 C CA . ASP B 1 107 ? 29.659 -2.769 31.106 1.00 24.99 105 ASP B CA 1
ATOM 2531 C C . ASP B 1 107 ? 28.424 -2.017 30.614 1.00 25.21 105 ASP B C 1
ATOM 2532 O O . ASP B 1 107 ? 28.488 -0.798 30.382 1.00 26.42 105 ASP B O 1
ATOM 2537 N N . VAL B 1 108 ? 27.325 -2.740 30.441 1.00 22.87 106 VAL B N 1
ATOM 2538 C CA . VAL B 1 108 ? 26.077 -2.130 29.971 1.00 23.26 106 VAL B CA 1
ATOM 2539 C C . VAL B 1 108 ? 24.933 -2.434 30.934 1.00 22.92 106 VAL B C 1
ATOM 2540 O O . VAL B 1 108 ? 24.991 -3.381 31.730 1.00 21.76 106 VAL B O 1
ATOM 2544 N N . ILE B 1 109 ? 23.896 -1.610 30.877 1.00 22.23 107 ILE B N 1
ATOM 2545 C CA . ILE B 1 109 ? 22.759 -1.774 31.773 1.00 22.46 107 ILE B CA 1
ATOM 2546 C C . ILE B 1 109 ? 21.500 -1.636 30.924 1.00 20.99 107 ILE B C 1
ATOM 2547 O O . ILE B 1 109 ? 21.390 -0.733 30.069 1.00 22.81 107 ILE B O 1
ATOM 2552 N N . ILE B 1 110 ? 20.596 -2.596 31.086 1.00 17.43 108 ILE B N 1
ATOM 2553 C CA . ILE B 1 110 ? 19.350 -2.632 30.322 1.00 16.95 108 ILE B CA 1
ATOM 2554 C C . ILE B 1 110 ? 18.273 -2.218 31.323 1.00 22.22 108 ILE B C 1
ATOM 2555 O O . ILE B 1 110 ? 17.933 -2.983 32.213 1.00 22.00 108 ILE B O 1
ATOM 2560 N N . THR B 1 111 ? 17.769 -0.982 31.208 1.00 21.96 109 THR B N 1
ATOM 2561 C CA . THR B 1 111 ? 16.809 -0.431 32.187 1.00 20.68 109 THR B CA 1
ATOM 2562 C C . THR B 1 111 ? 15.384 -0.627 31.681 1.00 19.69 109 THR B C 1
ATOM 2563 O O . THR B 1 111 ? 15.136 -0.574 30.490 1.00 21.80 109 THR B O 1
ATOM 2567 N N . HIS B 1 112 ? 14.444 -0.916 32.571 1.00 21.07 110 HIS B N 1
ATOM 2568 C CA . HIS B 1 112 ? 13.103 -1.295 32.128 1.00 18.66 110 HIS B CA 1
ATOM 2569 C C . HIS B 1 112 ? 12.056 -1.070 33.206 1.00 23.36 110 HIS B C 1
ATOM 2570 O O . HIS B 1 112 ? 12.306 -1.323 34.369 1.00 23.00 110 HIS B O 1
ATOM 2577 N N . ASP B 1 113 ? 10.878 -0.602 32.797 1.00 25.28 111 ASP B N 1
ATOM 2578 C CA . ASP B 1 113 ? 9.777 -0.363 33.724 1.00 26.58 111 ASP B CA 1
ATOM 2579 C C . ASP B 1 113 ? 9.272 -1.684 34.322 1.00 23.13 111 ASP B C 1
ATOM 2580 O O . ASP B 1 113 ? 9.016 -2.630 33.596 1.00 26.08 111 ASP B O 1
ATOM 2585 N N . SER B 1 114 ? 9.094 -1.733 35.637 1.00 25.62 112 SER B N 1
ATOM 2586 C CA . SER B 1 114 ? 8.554 -2.941 36.269 1.00 22.62 112 SER B CA 1
ATOM 2587 C C . SER B 1 114 ? 7.133 -3.195 35.843 1.00 24.50 112 SER B C 1
ATOM 2588 O O . SER B 1 114 ? 6.658 -4.334 35.866 1.00 26.00 112 SER B O 1
ATOM 2591 N N . VAL B 1 115 ? 6.429 -2.126 35.471 1.00 26.08 113 VAL B N 1
ATOM 2592 C CA . VAL B 1 115 ? 5.046 -2.264 35.040 1.00 27.46 113 VAL B CA 1
ATOM 2593 C C . VAL B 1 115 ? 4.871 -2.573 33.550 1.00 29.00 113 VAL B C 1
ATOM 2594 O O . VAL B 1 115 ? 3.758 -2.439 33.011 1.00 28.68 113 VAL B O 1
ATOM 2598 N N . ARG B 1 116 ? 5.954 -2.995 32.887 1.00 25.13 114 ARG B N 1
ATOM 2599 C CA . ARG B 1 116 ? 5.889 -3.435 31.490 1.00 26.49 114 ARG B CA 1
ATOM 2600 C C . ARG B 1 116 ? 6.239 -4.918 31.356 1.00 26.70 114 ARG B C 1
ATOM 2601 O O . ARG B 1 116 ? 7.364 -5.275 30.995 1.00 26.22 114 ARG B O 1
ATOM 2609 N N . PRO B 1 117 ? 5.279 -5.797 31.655 1.00 29.09 115 PRO B N 1
ATOM 2610 C CA . PRO B 1 117 ? 5.584 -7.231 31.757 1.00 25.49 115 PRO B CA 1
ATOM 2611 C C . PRO B 1 117 ? 5.577 -7.941 30.421 1.00 33.44 115 PRO B C 1
ATOM 2612 O O . PRO B 1 117 ? 5.963 -9.116 30.336 1.00 31.05 115 PRO B O 1
ATOM 2616 N N . PHE B 1 118 ? 5.126 -7.251 29.382 1.00 30.90 116 PHE B N 1
ATOM 2617 C CA . PHE B 1 118 ? 4.925 -7.921 28.106 1.00 33.31 116 PHE B CA 1
ATOM 2618 C C . PHE B 1 118 ? 6.083 -7.760 27.119 1.00 30.88 116 PHE B C 1
ATOM 2619 O O . PHE B 1 118 ? 5.956 -8.180 25.969 1.00 33.60 116 PHE B O 1
ATOM 2627 N N . LEU B 1 119 ? 7.213 -7.175 27.536 1.00 26.97 117 LEU B N 1
ATOM 2628 C CA . LEU B 1 119 ? 8.369 -7.181 26.632 1.00 26.31 117 LEU B CA 1
ATOM 2629 C C . LEU B 1 119 ? 8.742 -8.615 26.294 1.00 30.51 117 LEU B C 1
ATOM 2630 O O . LEU B 1 119 ? 8.401 -9.539 27.025 1.00 31.40 117 LEU B O 1
ATOM 2635 N N . THR B 1 120 ? 9.408 -8.796 25.163 1.00 27.91 118 THR B N 1
ATOM 2636 C CA . THR B 1 120 ? 9.659 -10.127 24.624 1.00 29.23 118 THR B CA 1
ATOM 2637 C C . THR B 1 120 ? 11.150 -10.447 24.639 1.00 27.39 118 THR B C 1
ATOM 2638 O O . THR B 1 120 ? 11.986 -9.559 24.791 1.00 25.54 118 THR B O 1
ATOM 2642 N N . HIS B 1 121 ? 11.469 -11.723 24.447 1.00 28.55 119 HIS B N 1
ATOM 2643 C CA . HIS B 1 121 ? 12.841 -12.159 24.232 1.00 29.61 119 HIS B CA 1
ATOM 2644 C C . HIS B 1 121 ? 13.569 -11.324 23.161 1.00 26.44 119 HIS B C 1
ATOM 2645 O O . HIS B 1 121 ? 14.730 -10.916 23.352 1.00 27.49 119 HIS B O 1
ATOM 2652 N N . ARG B 1 122 ? 12.899 -11.077 22.033 1.00 25.68 120 ARG B N 1
ATOM 2653 C CA . ARG B 1 122 ? 13.500 -10.295 20.952 1.00 25.76 120 ARG B CA 1
ATOM 2654 C C . ARG B 1 122 ? 13.837 -8.907 21.455 1.00 25.64 120 ARG B C 1
ATOM 2655 O O . ARG B 1 122 ? 14.947 -8.413 21.256 1.00 26.30 120 ARG B O 1
ATOM 2663 N N . ILE B 1 123 ? 12.890 -8.279 22.135 1.00 25.46 121 ILE B N 1
ATOM 2664 C CA . ILE B 1 123 ? 13.132 -6.915 22.610 1.00 24.33 121 ILE B CA 1
ATOM 2665 C C . ILE B 1 123 ? 14.350 -6.887 23.531 1.00 23.68 121 ILE B C 1
ATOM 2666 O O . ILE B 1 123 ? 15.211 -6.009 23.423 1.00 20.86 121 ILE B O 1
ATOM 2671 N N . ILE B 1 124 ? 14.450 -7.846 24.442 1.00 23.57 122 ILE B N 1
ATOM 2672 C CA . ILE B 1 124 ? 15.594 -7.858 25.351 1.00 22.57 122 ILE B CA 1
ATOM 2673 C C . ILE B 1 124 ? 16.903 -8.119 24.635 1.00 22.93 122 ILE B C 1
ATOM 2674 O O . ILE B 1 124 ? 17.911 -7.433 24.829 1.00 23.23 122 ILE B O 1
ATOM 2679 N N . ASP B 1 125 ? 16.898 -9.130 23.796 1.00 23.51 123 ASP B N 1
ATOM 2680 C CA . ASP B 1 125 ? 18.119 -9.506 23.143 1.00 24.54 123 ASP B CA 1
ATOM 2681 C C . ASP B 1 125 ? 18.605 -8.460 22.142 1.00 22.40 123 ASP B C 1
ATOM 2682 O O . ASP B 1 125 ? 19.800 -8.200 22.047 1.00 25.59 123 ASP B O 1
ATOM 2687 N N . GLU B 1 126 ? 17.680 -7.815 21.441 1.00 21.90 124 GLU B N 1
ATOM 2688 C CA . GLU B 1 126 ? 18.070 -6.754 20.519 1.00 21.84 124 GLU B CA 1
ATOM 2689 C C . GLU B 1 126 ? 18.574 -5.525 21.274 1.00 20.71 124 GLU B C 1
ATOM 2690 O O . GLU B 1 126 ? 19.466 -4.810 20.793 1.00 19.97 124 GLU B O 1
ATOM 2696 N N . ASN B 1 127 ? 17.995 -5.268 22.440 1.00 19.41 125 ASN B N 1
ATOM 2697 C CA . ASN B 1 127 ? 18.519 -4.217 23.302 1.00 20.39 125 ASN B CA 1
ATOM 2698 C C . ASN B 1 127 ? 19.956 -4.467 23.713 1.00 21.57 125 ASN B C 1
ATOM 2699 O O . ASN B 1 127 ? 20.799 -3.573 23.634 1.00 21.13 125 ASN B O 1
ATOM 2704 N N . ILE B 1 128 ? 20.255 -5.688 24.128 1.00 21.63 126 ILE B N 1
ATOM 2705 C CA . ILE B 1 128 ? 21.624 -5.968 24.564 1.00 18.25 126 ILE B CA 1
ATOM 2706 C C . ILE B 1 128 ? 22.584 -5.838 23.403 1.00 19.80 126 ILE B C 1
ATOM 2707 O O . ILE B 1 128 ? 23.653 -5.225 23.534 1.00 21.48 126 ILE B O 1
ATOM 2712 N N . ASP B 1 129 ? 22.224 -6.418 22.262 1.00 22.35 127 ASP B N 1
ATOM 2713 C CA . ASP B 1 129 ? 23.120 -6.391 21.097 1.00 22.01 127 ASP B CA 1
ATOM 2714 C C . ASP B 1 129 ? 23.340 -4.965 20.611 1.00 22.72 127 ASP B C 1
ATOM 2715 O O . ASP B 1 129 ? 24.441 -4.603 20.213 1.00 22.88 127 ASP B O 1
ATOM 2720 N N . ALA B 1 130 ? 22.283 -4.166 20.645 1.00 23.38 128 ALA B N 1
ATOM 2721 C CA . ALA B 1 130 ? 22.383 -2.762 20.240 1.00 23.13 128 ALA B CA 1
ATOM 2722 C C . ALA B 1 130 ? 23.252 -1.932 21.199 1.00 23.25 128 ALA B C 1
ATOM 2723 O O . ALA B 1 130 ? 24.054 -1.088 20.772 1.00 22.76 128 ALA B O 1
ATOM 2725 N N . VAL B 1 131 ? 23.125 -2.168 22.503 1.00 22.19 129 VAL B N 1
ATOM 2726 C CA . VAL B 1 131 ? 23.899 -1.361 23.434 1.00 24.19 129 VAL B CA 1
ATOM 2727 C C . VAL B 1 131 ? 25.379 -1.730 23.386 1.00 23.34 129 VAL B C 1
ATOM 2728 O O . VAL B 1 131 ? 26.245 -0.861 23.510 1.00 23.70 129 VAL B O 1
ATOM 2732 N N . LEU B 1 132 ? 25.673 -3.007 23.133 1.00 21.45 130 LEU B N 1
ATOM 2733 C CA . LEU B 1 132 ? 27.063 -3.440 23.007 1.00 24.90 130 LEU B CA 1
ATOM 2734 C C . LEU B 1 132 ? 27.746 -2.696 21.858 1.00 26.50 130 LEU B C 1
ATOM 2735 O O . LEU B 1 132 ? 28.924 -2.290 21.956 1.00 24.40 130 LEU B O 1
ATOM 2740 N N . GLN B 1 133 ? 26.987 -2.439 20.801 1.00 26.05 131 GLN B N 1
ATOM 2741 C CA . GLN B 1 133 ? 27.557 -1.784 19.631 1.00 24.48 131 GLN B CA 1
ATOM 2742 C C . GLN B 1 133 ? 27.522 -0.260 19.734 1.00 27.16 131 GLN B C 1
ATOM 2743 O O . GLN B 1 133 ? 28.514 0.416 19.432 1.00 27.17 131 GLN B O 1
ATOM 2749 N N . TYR B 1 134 ? 26.390 0.280 20.180 1.00 25.95 132 TYR B N 1
ATOM 2750 C CA . TYR B 1 134 ? 26.150 1.730 20.063 1.00 25.99 132 TYR B CA 1
ATOM 2751 C C . TYR B 1 134 ? 26.219 2.520 21.365 1.00 31.09 132 TYR B C 1
ATOM 2752 O O . TYR B 1 134 ? 26.395 3.736 21.338 1.00 30.80 132 TYR B O 1
ATOM 2761 N N . GLY B 1 135 ? 26.051 1.854 22.502 1.00 28.82 133 GLY B N 1
ATOM 2762 C CA . GLY B 1 135 ? 26.179 2.540 23.779 1.00 26.48 133 GLY B CA 1
ATOM 2763 C C . GLY B 1 135 ? 24.908 3.136 24.350 1.00 27.30 133 GLY B C 1
ATOM 2764 O O . GLY B 1 135 ? 24.853 3.476 25.534 1.00 28.31 133 GLY B O 1
ATOM 2765 N N . ALA B 1 136 ? 23.885 3.276 23.518 1.00 25.98 134 ALA B N 1
ATOM 2766 C CA . ALA B 1 136 ? 22.635 3.869 23.957 1.00 26.93 134 ALA B CA 1
ATOM 2767 C C . ALA B 1 136 ? 21.531 3.396 23.034 1.00 25.19 134 ALA B C 1
ATOM 2768 O O . ALA B 1 136 ? 21.708 3.347 21.816 1.00 26.62 134 ALA B O 1
ATOM 2770 N N . VAL B 1 137 ? 20.402 3.010 23.628 1.00 24.10 135 VAL B N 1
ATOM 2771 C CA . VAL B 1 137 ? 19.318 2.335 22.912 1.00 22.52 135 VAL B CA 1
ATOM 2772 C C . VAL B 1 137 ? 17.958 2.718 23.467 1.00 23.45 135 VAL B C 1
ATOM 2773 O O . VAL B 1 137 ? 17.780 2.802 24.695 1.00 25.16 135 VAL B O 1
ATOM 2777 N N . ASP B 1 138 ? 17.002 2.950 22.572 1.00 24.33 136 ASP B N 1
ATOM 2778 C CA . ASP B 1 138 ? 15.628 3.218 22.961 1.00 26.48 136 ASP B CA 1
ATOM 2779 C C . ASP B 1 138 ? 14.711 2.200 22.293 1.00 26.36 136 ASP B C 1
ATOM 2780 O O . ASP B 1 138 ? 14.919 1.824 21.129 1.00 26.90 136 ASP B O 1
ATOM 2785 N N . THR B 1 139 ? 13.718 1.725 23.033 1.00 22.72 137 THR B N 1
ATOM 2786 C CA . THR B 1 139 ? 12.749 0.788 22.490 1.00 22.22 137 THR B CA 1
ATOM 2787 C C . THR B 1 139 ? 11.512 1.595 22.125 1.00 27.38 137 THR B C 1
ATOM 2788 O O . THR B 1 139 ? 10.917 2.261 22.993 1.00 25.83 137 THR B O 1
ATOM 2792 N N . VAL B 1 140 ? 11.150 1.568 20.843 1.00 26.70 138 VAL B N 1
ATOM 2793 C CA . VAL B 1 140 ? 10.057 2.418 20.345 1.00 29.07 138 VAL B CA 1
ATOM 2794 C C . VAL B 1 140 ? 9.130 1.706 19.364 1.00 30.04 138 VAL B C 1
ATOM 2795 O O . VAL B 1 140 ? 9.499 0.697 18.751 1.00 27.03 138 VAL B O 1
ATOM 2799 N N . ILE B 1 141 ? 7.921 2.242 19.195 1.00 27.67 139 ILE B N 1
ATOM 2800 C CA . ILE B 1 141 ? 7.052 1.787 18.131 1.00 29.83 139 ILE B CA 1
ATOM 2801 C C . ILE B 1 141 ? 6.591 2.961 17.274 1.00 35.34 139 ILE B C 1
ATOM 2802 O O . ILE B 1 141 ? 6.618 4.115 17.718 1.00 33.03 139 ILE B O 1
ATOM 2807 N N . SER B 1 142 ? 6.173 2.664 16.049 1.00 33.39 140 SER B N 1
ATOM 2808 C CA . SER B 1 142 ? 5.682 3.717 15.158 1.00 38.10 140 SER B CA 1
ATOM 2809 C C . SER B 1 142 ? 4.472 4.415 15.758 1.00 35.58 140 SER B C 1
ATOM 2810 O O . SER B 1 142 ? 3.589 3.760 16.306 1.00 38.92 140 SER B O 1
ATOM 2813 N N . ALA B 1 143 ? 4.444 5.744 15.668 1.00 36.95 141 ALA B N 1
ATOM 2814 C CA . ALA B 1 143 ? 3.264 6.495 16.080 1.00 44.20 141 ALA B CA 1
ATOM 2815 C C . ALA B 1 143 ? 2.119 6.272 15.093 1.00 44.41 141 ALA B C 1
ATOM 2816 O O . ALA B 1 143 ? 2.145 6.764 13.965 1.00 46.52 141 ALA B O 1
ATOM 2818 N N . ILE B 1 144 ? 1.111 5.543 15.548 1.00 44.22 142 ILE B N 1
ATOM 2819 C CA . ILE B 1 144 ? -0.061 5.221 14.752 1.00 53.91 142 ILE B CA 1
ATOM 2820 C C . ILE B 1 144 ? -1.107 6.340 14.797 1.00 50.00 142 ILE B C 1
ATOM 2821 O O . ILE B 1 144 ? -1.539 6.848 13.759 1.00 49.81 142 ILE B O 1
ATOM 2826 N N . ASP B 1 145 ? -1.511 6.713 16.005 1.00 48.24 143 ASP B N 1
ATOM 2827 C CA . ASP B 1 145 ? -2.521 7.737 16.198 1.00 48.98 143 ASP B CA 1
ATOM 2828 C C . ASP B 1 145 ? -1.993 9.085 15.765 1.00 46.99 143 ASP B C 1
ATOM 2829 O O . ASP B 1 145 ? -0.801 9.367 15.888 1.00 40.82 143 ASP B O 1
ATOM 2834 N N . THR B 1 146 ? -2.898 9.913 15.260 1.00 44.34 144 THR B N 1
ATOM 2835 C CA . THR B 1 146 ? -2.593 11.297 14.949 1.00 43.52 144 THR B CA 1
ATOM 2836 C C . THR B 1 146 ? -2.104 11.973 16.226 1.00 42.50 144 THR B C 1
ATOM 2837 O O . THR B 1 146 ? -2.688 11.797 17.298 1.00 43.09 144 THR B O 1
ATOM 2841 N N . ILE B 1 147 ? -1.015 12.719 16.118 1.00 41.51 145 ILE B N 1
ATOM 2842 C CA . ILE B 1 147 ? -0.451 13.404 17.267 1.00 43.20 145 ILE B CA 1
ATOM 2843 C C . ILE B 1 147 ? -0.831 14.872 17.164 1.00 44.12 145 ILE B C 1
ATOM 2844 O O . ILE B 1 147 ? -0.657 15.485 16.112 1.00 48.06 145 ILE B O 1
ATOM 2849 N N . ILE B 1 148 ? -1.361 15.426 18.252 1.00 41.96 146 ILE B N 1
ATOM 2850 C CA . ILE B 1 148 ? -1.854 16.803 18.270 1.00 42.97 146 ILE B CA 1
ATOM 2851 C C . ILE B 1 148 ? -1.203 17.554 19.419 1.00 43.97 146 ILE B C 1
ATOM 2852 O O . ILE B 1 148 ? -1.013 16.994 20.503 1.00 44.67 146 ILE B O 1
ATOM 2857 N N . ALA B 1 149 ? -0.828 18.808 19.166 1.00 42.19 147 ALA B N 1
ATOM 2858 C CA . ALA B 1 149 ? -0.331 19.692 20.212 1.00 45.49 147 ALA B CA 1
ATOM 2859 C C . ALA B 1 149 ? -1.389 20.746 20.521 1.00 42.59 147 ALA B C 1
ATOM 2860 O O . ALA B 1 149 ? -2.209 21.071 19.661 1.00 39.92 147 ALA B O 1
ATOM 2862 N N . SER B 1 150 ? -1.359 21.278 21.741 1.00 42.85 148 SER B N 1
ATOM 2863 C CA . SER B 1 150 ? -2.252 22.366 22.147 1.00 41.33 148 SER B CA 1
ATOM 2864 C C . SER B 1 150 ? -1.602 23.195 23.260 1.00 47.70 148 SER B C 1
ATOM 2865 O O . SER B 1 150 ? -1.260 22.665 24.306 1.00 51.29 148 SER B O 1
ATOM 2868 N N . GLU B 1 151 ? -1.439 24.493 23.048 1.00 48.05 149 GLU B N 1
ATOM 2869 C CA . GLU B 1 151 ? -0.823 25.328 24.076 1.00 50.35 149 GLU B CA 1
ATOM 2870 C C . GLU B 1 151 ? -1.737 25.549 25.272 1.00 49.00 149 GLU B C 1
ATOM 2871 O O . GLU B 1 151 ? -1.277 25.598 26.418 1.00 52.71 149 GLU B O 1
ATOM 2877 N N . ASP B 1 152 ? -3.033 25.681 25.008 1.00 45.33 150 ASP B N 1
ATOM 2878 C CA . ASP B 1 152 ? -3.973 26.067 26.056 1.00 45.57 150 ASP B CA 1
ATOM 2879 C C . ASP B 1 152 ? -4.792 24.900 26.594 1.00 44.59 150 ASP B C 1
ATOM 2880 O O . ASP B 1 152 ? -5.641 25.092 27.465 1.00 46.02 150 ASP B O 1
ATOM 2885 N N . GLN B 1 153 ? -4.537 23.698 26.073 1.00 43.25 151 GLN B N 1
ATOM 2886 C CA . GLN B 1 153 ? -5.292 22.498 26.446 1.00 42.29 151 GLN B CA 1
ATOM 2887 C C . GLN B 1 153 ? -6.782 22.656 26.142 1.00 38.09 151 GLN B C 1
ATOM 2888 O O . GLN B 1 153 ? -7.625 21.958 26.704 1.00 39.85 151 GLN B O 1
ATOM 2894 N N . GLU B 1 154 ? -7.095 23.571 25.236 1.00 35.51 152 GLU B N 1
ATOM 2895 C CA . GLU B 1 154 ? -8.480 23.867 24.900 1.00 39.33 152 GLU B CA 1
ATOM 2896 C C . GLU B 1 154 ? -8.739 23.741 23.400 1.00 37.22 152 GLU B C 1
ATOM 2897 O O . GLU B 1 154 ? -9.766 23.191 22.984 1.00 32.87 152 GLU B O 1
ATOM 2903 N N . PHE B 1 155 ? -7.813 24.266 22.599 1.00 34.06 153 PHE B N 1
ATOM 2904 C CA . PHE B 1 155 ? -7.932 24.229 21.139 1.00 34.46 153 PHE B CA 1
ATOM 2905 C C . PHE B 1 155 ? -6.665 23.664 20.527 1.00 36.58 153 PHE B C 1
ATOM 2906 O O . PHE B 1 155 ? -5.586 23.749 21.130 1.00 36.59 153 PHE B O 1
ATOM 2914 N N . ILE B 1 156 ? -6.789 23.111 19.317 1.00 36.42 154 ILE B N 1
ATOM 2915 C CA . ILE B 1 156 ? -5.634 22.600 18.584 1.00 35.14 154 ILE B CA 1
ATOM 2916 C C . ILE B 1 156 ? -4.681 23.742 18.249 1.00 39.81 154 ILE B C 1
ATOM 2917 O O . ILE B 1 156 ? -5.115 24.799 17.786 1.00 32.65 154 ILE B O 1
ATOM 2922 N N . SER B 1 157 ? -3.392 23.537 18.521 1.00 38.74 155 SER B N 1
ATOM 2923 C CA . SER B 1 157 ? -2.352 24.499 18.150 1.00 39.94 155 SER B CA 1
ATOM 2924 C C . SER B 1 157 ? -1.723 24.096 16.837 1.00 44.15 155 SER B C 1
ATOM 2925 O O . SER B 1 157 ? -1.411 24.943 16.002 1.00 53.67 155 SER B O 1
ATOM 2928 N N . ASP B 1 158 ? -1.531 22.789 16.673 1.00 43.89 156 ASP B N 1
ATOM 2929 C CA . ASP B 1 158 ? -0.797 22.239 15.541 1.00 49.85 156 ASP B CA 1
ATOM 2930 C C . ASP B 1 158 ? -1.028 20.729 15.426 1.00 49.84 156 ASP B C 1
ATOM 2931 O O . ASP B 1 158 ? -1.146 20.031 16.439 1.00 48.41 156 ASP B O 1
ATOM 2936 N N . ILE B 1 159 ? -1.116 20.232 14.193 1.00 49.07 157 ILE B N 1
ATOM 2937 C CA . ILE B 1 159 ? -1.167 18.791 13.942 1.00 50.34 157 ILE B CA 1
ATOM 2938 C C . ILE B 1 159 ? 0.007 18.376 13.049 1.00 55.17 157 ILE B C 1
ATOM 2939 O O . ILE B 1 159 ? -0.110 18.378 11.817 1.00 54.19 157 ILE B O 1
ATOM 2944 N N . PRO B 1 160 ? 1.147 18.017 13.672 1.00 56.66 158 PRO B N 1
ATOM 2945 C CA . PRO B 1 160 ? 2.380 17.696 12.937 1.00 57.44 158 PRO B CA 1
ATOM 2946 C C . PRO B 1 160 ? 2.236 16.457 12.060 1.00 56.27 158 PRO B C 1
ATOM 2947 O O . PRO B 1 160 ? 1.483 15.544 12.408 1.00 58.52 158 PRO B O 1
ATOM 2951 N N . VAL B 1 161 ? 2.948 16.432 10.936 1.00 54.17 159 VAL B N 1
ATOM 2952 C CA . VAL B 1 161 ? 3.034 15.234 10.107 1.00 61.05 159 VAL B CA 1
ATOM 2953 C C . VAL B 1 161 ? 3.688 14.114 10.922 1.00 60.32 159 VAL B C 1
ATOM 2954 O O . VAL B 1 161 ? 4.614 14.369 11.699 1.00 59.40 159 VAL B O 1
ATOM 2958 N N . ARG B 1 162 ? 3.193 12.886 10.774 1.00 61.66 160 ARG B N 1
ATOM 2959 C CA . ARG B 1 162 ? 3.770 11.759 11.504 1.00 64.77 160 ARG B CA 1
ATOM 2960 C C . ARG B 1 162 ? 4.319 10.636 10.616 1.00 66.26 160 ARG B C 1
ATOM 2961 O O . ARG B 1 162 ? 4.144 9.443 10.901 1.00 67.23 160 ARG B O 1
ATOM 2969 N N . ASP B 1 163 ? 4.967 11.039 9.526 1.00 69.98 161 ASP B N 1
ATOM 2970 C CA . ASP B 1 163 ? 6.120 10.297 9.057 1.00 69.13 161 ASP B CA 1
ATOM 2971 C C . ASP B 1 163 ? 7.072 10.541 10.225 1.00 64.44 161 ASP B C 1
ATOM 2972 O O . ASP B 1 163 ? 7.018 11.612 10.844 1.00 67.35 161 ASP B O 1
ATOM 2977 N N . ASN B 1 164 ? 7.904 9.560 10.557 1.00 58.68 162 ASN B N 1
ATOM 2978 C CA . ASN B 1 164 ? 9.046 9.785 11.454 1.00 54.72 162 ASN B CA 1
ATOM 2979 C C . ASN B 1 164 ? 8.795 9.958 12.957 1.00 49.68 162 ASN B C 1
ATO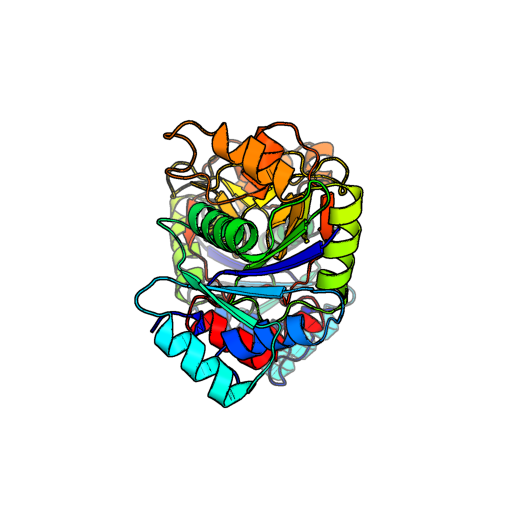M 2980 O O . ASN B 1 164 ? 9.738 10.245 13.699 1.00 47.45 162 ASN B O 1
ATOM 2985 N N . MET B 1 165 ? 7.561 9.811 13.423 1.00 50.11 163 MET B N 1
ATOM 2986 C CA . MET B 1 165 ? 7.347 9.905 14.872 1.00 47.94 163 MET B CA 1
ATOM 2987 C C . MET B 1 165 ? 7.122 8.547 15.530 1.00 38.38 163 MET B C 1
ATOM 2988 O O . MET B 1 165 ? 6.506 7.649 14.954 1.00 40.31 163 MET B O 1
ATOM 2993 N N . TYR B 1 166 ? 7.632 8.409 16.748 1.00 38.43 164 TYR B N 1
ATOM 2994 C CA . TYR B 1 166 ? 7.547 7.136 17.449 1.00 39.90 164 TYR B CA 1
ATOM 2995 C C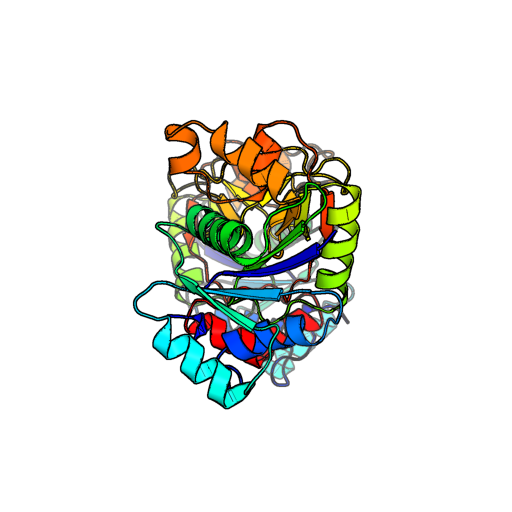 . TYR B 1 166 ? 7.165 7.325 18.914 1.00 39.22 164 TYR B C 1
ATOM 2996 O O . TYR B 1 166 ? 7.529 8.336 19.526 1.00 39.29 164 TYR B O 1
ATOM 3005 N N . GLN B 1 167 ? 6.449 6.344 19.467 1.00 33.41 165 GLN B N 1
ATOM 3006 C CA . GLN B 1 167 ? 6.142 6.317 20.890 1.00 36.59 165 GLN B CA 1
ATOM 3007 C C . GLN B 1 167 ? 7.246 5.559 21.614 1.00 35.30 165 GLN B C 1
ATOM 3008 O O . GLN B 1 167 ? 7.600 4.434 21.224 1.00 30.28 165 GLN B O 1
ATOM 3014 N N . GLY B 1 168 ? 7.787 6.182 22.656 1.00 31.49 166 GLY B N 1
ATOM 3015 C CA . GLY B 1 168 ? 8.867 5.597 23.426 1.00 30.30 166 GLY B CA 1
ATOM 3016 C C . GLY B 1 168 ? 8.343 4.561 24.393 1.00 35.19 166 GLY B C 1
ATOM 3017 O O . GLY B 1 168 ? 7.334 4.768 25.067 1.00 29.72 166 GLY B O 1
ATOM 3018 N N . GLN B 1 169 ? 9.035 3.430 24.468 1.00 28.59 167 GLN B N 1
ATOM 3019 C CA . GLN B 1 169 ? 8.743 2.450 25.488 1.00 25.20 167 GLN B CA 1
ATOM 3020 C C . GLN B 1 169 ? 10.025 2.216 26.252 1.00 25.81 167 GLN B C 1
ATOM 3021 O O . GLN B 1 169 ? 10.904 3.079 26.355 1.00 24.15 167 GLN B O 1
ATOM 3027 N N . THR B 1 170 ? 10.139 1.000 26.743 1.00 26.77 168 THR B N 1
ATOM 3028 C CA . THR B 1 170 ? 11.259 0.631 27.543 1.00 23.16 168 THR B CA 1
ATOM 3029 C C . THR B 1 170 ? 11.392 -0.881 27.196 1.00 21.74 168 THR B C 1
ATOM 3030 O O . THR B 1 170 ? 10.402 -1.517 26.853 1.00 22.39 168 THR B O 1
ATOM 3034 N N . PRO B 1 171 ? 12.604 -1.471 27.252 1.00 21.53 169 PRO B N 1
ATOM 3035 C CA . PRO B 1 171 ? 13.882 -1.027 27.794 1.00 21.69 169 PRO B CA 1
ATOM 3036 C C . PRO B 1 171 ? 14.505 0.184 27.141 1.00 23.10 169 PRO B C 1
ATOM 3037 O O . PRO B 1 171 ? 14.176 0.547 26.010 1.00 24.57 169 PRO B O 1
ATOM 3041 N N . GLN B 1 172 ? 15.424 0.792 27.886 1.00 21.12 170 GLN B N 1
ATOM 3042 C CA . GLN B 1 172 ? 16.347 1.761 27.357 1.00 21.59 170 GLN B CA 1
ATOM 3043 C C . GLN B 1 172 ? 17.656 1.268 27.925 1.00 23.87 170 GLN B C 1
ATOM 3044 O O . GLN B 1 172 ? 17.757 1.028 29.127 1.00 22.84 170 GLN B O 1
ATOM 3050 N N . SER B 1 173 ? 18.647 1.080 27.060 1.00 22.98 171 SER B N 1
ATOM 3051 C CA . SER B 1 173 ? 19.903 0.483 27.499 1.00 22.11 171 SER B CA 1
ATOM 3052 C C . SER B 1 173 ? 21.100 1.367 27.234 1.00 21.35 171 SER B C 1
ATOM 3053 O O . SER B 1 173 ? 21.146 2.080 26.217 1.00 22.54 171 SER B O 1
ATOM 3056 N N . PHE B 1 174 ? 22.093 1.294 28.122 1.00 24.89 172 PHE B N 1
ATOM 3057 C CA . PHE B 1 174 ? 23.243 2.198 28.082 1.00 25.93 172 PHE B CA 1
ATOM 3058 C C . PHE B 1 174 ? 24.535 1.536 28.514 1.00 24.34 172 PHE B C 1
ATOM 3059 O O . PHE B 1 174 ? 24.528 0.668 29.387 1.00 23.58 172 PHE B O 1
ATOM 3067 N N . ARG B 1 175 ? 25.651 1.983 27.944 1.00 23.01 173 ARG B N 1
ATOM 3068 C CA . ARG B 1 175 ? 26.949 1.720 28.554 1.00 25.19 173 ARG B CA 1
ATOM 3069 C C . ARG B 1 175 ? 27.012 2.532 29.828 1.00 24.69 173 ARG B C 1
ATOM 3070 O O . ARG B 1 175 ? 26.800 3.743 29.801 1.00 27.59 173 ARG B O 1
ATOM 3078 N N . ILE B 1 176 ? 27.296 1.871 30.942 1.00 24.26 174 ILE B N 1
ATOM 3079 C CA . ILE B 1 176 ? 27.159 2.499 32.257 1.00 22.37 174 ILE B CA 1
ATOM 3080 C C . ILE B 1 176 ? 28.060 3.712 32.455 1.00 31.40 174 ILE B C 1
ATOM 3081 O O . ILE B 1 176 ? 27.578 4.790 32.848 1.00 28.98 174 ILE B O 1
ATOM 3086 N N . SER B 1 177 ? 29.355 3.557 32.196 1.00 31.74 175 SER B N 1
ATOM 3087 C CA . SER B 1 177 ? 30.286 4.644 32.505 1.00 36.98 175 SER B CA 1
ATOM 3088 C C . SER B 1 177 ? 29.960 5.887 31.685 1.00 34.42 175 SER B C 1
ATOM 3089 O O . SER B 1 177 ? 30.062 7.015 32.190 1.00 39.11 175 SER B O 1
ATOM 3092 N N . LYS B 1 178 ? 29.539 5.687 30.439 1.00 33.32 176 LYS B N 1
ATOM 3093 C CA . LYS B 1 178 ? 29.200 6.822 29.581 1.00 38.45 176 LYS B CA 1
ATOM 3094 C C . LYS B 1 178 ? 27.930 7.527 30.049 1.00 36.13 176 LYS B C 1
ATOM 3095 O O . LYS B 1 178 ? 27.863 8.754 30.055 1.00 35.01 176 LYS B O 1
ATOM 3101 N N . LEU B 1 179 ? 26.917 6.759 30.438 1.00 31.81 177 LEU B N 1
ATOM 3102 C CA . LEU B 1 179 ? 25.699 7.369 30.957 1.00 30.44 177 LEU B CA 1
ATOM 3103 C C . LEU B 1 179 ? 26.001 8.228 32.190 1.00 32.19 177 LEU B C 1
ATOM 3104 O O . LEU B 1 179 ? 25.478 9.341 32.323 1.00 35.31 177 LEU B O 1
ATOM 3109 N N . VAL B 1 180 ? 26.857 7.729 33.073 1.00 31.04 178 VAL B N 1
ATOM 3110 C CA . VAL B 1 180 ? 27.173 8.460 34.297 1.00 34.84 178 VAL B CA 1
ATOM 3111 C C . VAL B 1 180 ? 27.839 9.774 33.939 1.00 40.00 178 VAL B C 1
ATOM 3112 O O . VAL B 1 180 ? 27.515 10.824 34.484 1.00 42.50 178 VAL B O 1
ATOM 3116 N N . GLU B 1 181 ? 28.773 9.695 33.005 1.00 37.46 179 GLU B N 1
ATOM 3117 C CA . GLU B 1 181 ? 29.543 10.853 32.581 1.00 42.51 179 GLU B CA 1
ATOM 3118 C C . GLU B 1 181 ? 28.635 11.898 31.943 1.00 41.23 179 GLU B C 1
ATOM 3119 O O . GLU B 1 181 ? 28.742 13.090 32.230 1.00 43.04 179 GLU B O 1
ATOM 3125 N N . LEU B 1 182 ? 27.733 11.436 31.083 1.00 36.10 180 LEU B N 1
ATOM 3126 C CA . LEU B 1 182 ? 26.788 12.309 30.395 1.00 39.51 180 LEU B CA 1
ATOM 3127 C C . LEU B 1 182 ? 25.742 12.890 31.331 1.00 45.92 180 LEU B C 1
ATOM 3128 O O . LEU B 1 182 ? 25.322 14.036 31.157 1.00 47.66 180 LEU B O 1
ATOM 3133 N N . TYR B 1 183 ? 25.318 12.103 32.318 1.00 36.51 181 TYR B N 1
ATOM 3134 C CA . TYR B 1 183 ? 24.310 12.571 33.263 1.00 43.03 181 TYR B CA 1
ATOM 3135 C C . TYR B 1 183 ? 24.841 13.747 34.056 1.00 46.27 181 TYR B C 1
ATOM 3136 O O . TYR B 1 183 ? 24.118 14.708 34.308 1.00 48.62 181 TYR B O 1
ATOM 3145 N N . ASN B 1 184 ? 26.108 13.667 34.449 1.00 44.19 182 ASN B N 1
ATOM 3146 C CA . ASN B 1 184 ? 26.709 14.707 35.283 1.00 48.58 182 ASN B CA 1
ATOM 3147 C C . ASN B 1 184 ? 27.221 15.932 34.511 1.00 51.90 182 ASN B C 1
ATOM 3148 O O . ASN B 1 184 ? 27.701 16.900 35.109 1.00 53.47 182 ASN B O 1
ATOM 3153 N N . LYS B 1 185 ? 27.109 15.894 33.185 1.00 51.36 183 LYS B N 1
ATOM 3154 C CA . LYS B 1 185 ? 27.349 17.083 32.372 1.00 50.55 183 LYS B CA 1
ATOM 3155 C C . LYS B 1 185 ? 26.083 17.937 32.317 1.00 51.57 183 LYS B C 1
ATOM 3156 O O . LYS B 1 185 ? 26.120 19.088 31.893 1.00 53.39 183 LYS B O 1
ATOM 3162 N N . LEU B 1 186 ? 24.959 17.367 32.739 1.00 46.74 184 LEU B N 1
ATOM 3163 C CA . LEU B 1 186 ? 23.679 18.071 32.688 1.00 51.08 184 LEU B CA 1
ATOM 3164 C C . LEU B 1 186 ? 23.597 19.195 33.722 1.00 50.02 184 LEU B C 1
ATOM 3165 O O . LEU B 1 186 ? 24.221 19.116 34.785 1.00 47.30 184 LEU B O 1
ATOM 3170 N N . SER B 1 187 ? 22.828 20.236 33.403 1.00 49.77 185 SER B N 1
ATOM 3171 C CA . SER B 1 187 ? 22.565 21.322 34.351 1.00 51.97 185 SER B CA 1
ATOM 3172 C C . SER B 1 187 ? 21.473 20.894 35.313 1.00 52.43 185 SER B C 1
ATOM 3173 O O . SER B 1 187 ? 20.694 19.987 35.004 1.00 48.38 185 SER B O 1
ATOM 3176 N N . ASP B 1 188 ? 21.421 21.542 3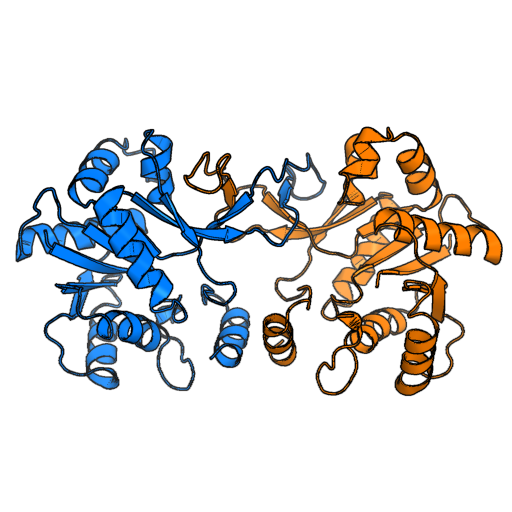6.478 1.00 52.53 186 ASP B N 1
ATOM 3177 C CA . ASP B 1 188 ? 20.354 21.302 37.447 1.00 50.97 186 ASP B CA 1
ATOM 3178 C C . ASP B 1 188 ? 19.012 21.499 36.769 1.00 50.92 186 ASP B C 1
ATOM 3179 O O . ASP B 1 188 ? 18.084 20.707 36.942 1.00 50.41 186 ASP B O 1
ATOM 3184 N N . GLU B 1 189 ? 18.932 22.574 35.994 1.00 52.24 187 GLU B N 1
ATOM 3185 C CA . GLU B 1 189 ? 17.763 22.912 35.198 1.00 47.07 187 GLU B CA 1
ATOM 3186 C C . GLU B 1 189 ? 17.330 21.750 34.291 1.00 50.07 187 GLU B C 1
ATOM 3187 O O . GLU B 1 189 ? 16.161 21.347 34.295 1.00 48.57 187 GLU B O 1
ATOM 3193 N N . GLN B 1 190 ? 18.269 21.215 33.516 1.00 49.08 188 GLN B N 1
ATOM 3194 C CA . GLN B 1 190 ? 17.957 20.105 32.622 1.00 48.14 188 GLN B CA 1
ATOM 3195 C C . GLN B 1 190 ? 17.501 18.896 33.420 1.00 47.79 188 GLN B C 1
ATOM 3196 O O . GLN B 1 190 ? 16.476 18.292 33.099 1.00 46.65 188 GLN B O 1
ATOM 3202 N N . LYS B 1 191 ? 18.255 18.560 34.466 1.00 46.72 189 LYS B N 1
ATOM 3203 C CA . LYS B 1 191 ? 17.914 17.413 35.308 1.00 47.62 189 LYS B CA 1
ATOM 3204 C C . LYS B 1 191 ? 16.502 17.512 35.878 1.00 47.64 189 LYS B C 1
ATOM 3205 O O . LYS B 1 191 ? 15.789 16.513 35.963 1.00 47.19 189 LYS B O 1
ATOM 3211 N N . ALA B 1 192 ? 16.097 18.725 36.242 1.00 45.39 190 ALA B N 1
ATOM 3212 C CA . ALA B 1 192 ? 14.792 18.954 36.850 1.00 43.84 190 ALA B CA 1
ATOM 3213 C C . ALA B 1 192 ? 13.595 18.440 36.040 1.00 41.55 190 ALA B C 1
ATOM 3214 O O . ALA B 1 192 ? 12.670 17.857 36.607 1.00 44.44 190 ALA B O 1
ATOM 3216 N N . VAL B 1 193 ? 13.600 18.673 34.730 1.00 42.40 191 VAL B N 1
ATOM 3217 C CA . VAL B 1 193 ? 12.443 18.321 33.895 1.00 47.11 191 VAL B CA 1
ATOM 3218 C C . VAL B 1 193 ? 12.678 17.077 33.039 1.00 46.19 191 VAL B C 1
ATOM 3219 O O . VAL B 1 193 ? 11.731 16.501 32.493 1.00 43.44 191 VAL B O 1
ATOM 3223 N N . LEU B 1 194 ? 13.942 16.680 32.924 1.00 47.38 192 LEU B N 1
ATOM 3224 C CA . LEU B 1 194 ? 14.325 15.510 32.135 1.00 41.21 192 LEU B CA 1
ATOM 3225 C C . LEU B 1 194 ? 13.612 14.267 32.676 1.00 37.14 192 LEU B C 1
ATOM 3226 O O . LEU B 1 194 ? 13.756 13.922 33.848 1.00 38.21 192 LEU B O 1
ATOM 3231 N N . THR B 1 195 ? 12.823 13.610 31.830 1.00 37.71 193 THR B N 1
ATOM 3232 C CA . THR B 1 195 ? 12.136 12.382 32.219 1.00 36.66 193 THR B CA 1
ATOM 3233 C C . THR B 1 195 ? 12.592 11.183 31.389 1.00 38.46 193 THR B C 1
ATOM 3234 O O . THR B 1 195 ? 12.397 10.035 31.789 1.00 40.39 193 THR B O 1
ATOM 3238 N N . ASP B 1 196 ? 13.186 11.455 30.230 1.00 36.95 194 ASP B N 1
ATOM 3239 C CA . ASP B 1 196 ? 13.561 10.385 29.301 1.00 39.79 194 ASP B CA 1
ATOM 3240 C C . ASP B 1 196 ? 15.072 10.122 29.363 1.00 36.72 194 ASP B C 1
ATOM 3241 O O . ASP B 1 196 ? 15.874 10.962 28.947 1.00 37.71 194 ASP B O 1
ATOM 3246 N N . ALA B 1 197 ? 15.462 8.959 29.886 1.00 30.72 195 ALA B N 1
ATOM 3247 C CA . ALA B 1 197 ? 16.877 8.666 30.095 1.00 30.57 195 ALA B CA 1
ATOM 3248 C C . ALA B 1 197 ? 17.673 8.746 28.795 1.00 30.90 195 ALA B C 1
ATOM 3249 O O . ALA B 1 197 ? 18.848 9.103 28.801 1.00 32.99 195 ALA B O 1
ATOM 3251 N N . CYS B 1 198 ? 17.039 8.404 27.684 1.00 29.55 196 CYS B N 1
ATOM 3252 C CA . CYS B 1 198 ? 17.730 8.452 26.400 1.00 29.55 196 CYS B CA 1
ATOM 3253 C C . CYS B 1 198 ? 18.104 9.895 26.029 1.00 36.61 196 CYS B C 1
ATOM 3254 O O . CYS B 1 198 ? 19.048 10.126 25.275 1.00 34.68 196 CYS B O 1
ATOM 3257 N N . LYS B 1 199 ? 17.381 10.866 26.583 1.00 37.44 197 LYS B N 1
ATOM 3258 C CA . LYS B 1 199 ? 17.714 12.280 26.343 1.00 35.87 197 LYS B CA 1
ATOM 3259 C C . LYS B 1 199 ? 19.053 12.720 26.930 1.00 39.53 197 LYS B C 1
ATOM 3260 O O . LYS B 1 199 ? 19.671 13.668 26.441 1.00 42.91 197 LYS B O 1
ATOM 3266 N N . ILE B 1 200 ? 19.487 12.050 27.991 1.00 34.45 198 ILE B N 1
ATOM 3267 C CA . ILE B 1 200 ? 20.814 12.273 28.560 1.00 36.32 198 ILE B CA 1
ATOM 3268 C C . ILE B 1 200 ? 21.841 12.114 27.447 1.00 41.31 198 ILE B C 1
ATOM 3269 O O . ILE B 1 200 ? 22.776 12.907 27.321 1.00 41.88 198 ILE B O 1
ATOM 3274 N N . CYS B 1 201 ? 21.644 11.093 26.619 1.00 34.46 199 CYS B N 1
ATOM 3275 C CA . CYS B 1 201 ? 22.534 10.850 25.496 1.00 40.00 199 CYS B CA 1
ATOM 3276 C C . CYS B 1 201 ? 22.220 11.763 24.315 1.00 37.74 199 CYS B C 1
ATOM 3277 O O . CYS B 1 201 ? 23.129 12.343 23.723 1.00 41.26 199 CYS B O 1
ATOM 3280 N N . SER B 1 202 ? 20.938 11.881 23.982 1.00 37.32 200 SER B N 1
ATOM 3281 C CA . SER B 1 202 ? 20.476 12.772 22.914 1.00 45.99 200 SER B CA 1
ATOM 3282 C C . SER B 1 202 ? 21.053 14.179 23.026 1.00 46.32 200 SER B C 1
ATOM 3283 O O . SER B 1 202 ? 21.580 14.727 22.055 1.00 47.34 200 SER B O 1
ATOM 3286 N N . LEU B 1 203 ? 20.944 14.758 24.217 1.00 45.28 201 LEU B N 1
ATOM 3287 C CA . LEU B 1 203 ? 21.392 16.130 24.456 1.00 46.12 201 LEU B CA 1
ATOM 3288 C C . LEU B 1 203 ? 22.905 16.324 24.340 1.00 50.52 201 LEU B C 1
ATOM 3289 O O . LEU B 1 203 ? 23.371 17.441 24.117 1.00 51.98 201 LEU B O 1
ATOM 3294 N N . ALA B 1 204 ? 23.675 15.249 24.485 1.00 47.75 202 ALA B N 1
ATOM 3295 C CA . ALA B 1 204 ? 25.123 15.354 24.368 1.00 43.19 202 ALA B CA 1
ATOM 3296 C C . ALA B 1 204 ? 25.569 15.006 22.961 1.00 42.52 202 ALA B C 1
ATOM 3297 O O . ALA B 1 204 ? 26.758 14.821 22.716 1.00 50.19 202 ALA B O 1
ATOM 3299 N N . GLY B 1 205 ? 24.615 14.894 22.043 1.00 40.36 203 GLY B N 1
ATOM 3300 C CA . GLY B 1 205 ? 24.945 14.605 20.660 1.00 41.15 203 GLY B CA 1
ATOM 3301 C C . GLY B 1 205 ? 25.442 13.189 20.416 1.00 45.14 203 GLY B C 1
ATOM 3302 O O . GLY B 1 205 ? 26.104 12.936 19.406 1.00 47.92 203 GLY B O 1
ATOM 3303 N N . GLU B 1 206 ? 25.138 12.272 21.338 1.00 43.89 204 GLU B N 1
ATOM 3304 C CA . GLU B 1 206 ? 25.466 10.858 21.165 1.00 43.56 204 GLU B CA 1
ATOM 3305 C C . GLU B 1 206 ? 24.320 10.184 20.434 1.00 42.72 204 GLU B C 1
ATOM 3306 O O . GLU B 1 206 ? 23.161 10.560 20.609 1.00 42.34 204 GLU B O 1
ATOM 3312 N N . LYS B 1 207 ? 24.633 9.188 19.615 1.00 37.28 205 LYS B N 1
ATOM 3313 C CA . LYS B 1 207 ? 23.593 8.529 18.847 1.00 38.97 205 LYS B CA 1
ATOM 3314 C C . LYS B 1 207 ? 22.838 7.609 19.798 1.00 37.85 205 LYS B C 1
ATOM 3315 O O . LYS B 1 207 ? 23.431 7.051 20.718 1.00 38.96 205 LYS B O 1
ATOM 3321 N N . VAL B 1 208 ? 21.530 7.490 19.601 1.00 33.01 206 VAL B N 1
ATOM 3322 C CA . VAL B 1 208 ? 20.738 6.521 20.352 1.00 30.22 206 VAL B CA 1
ATOM 3323 C C . VAL B 1 208 ? 20.085 5.576 19.352 1.00 28.01 206 VAL B C 1
ATOM 3324 O O . VAL B 1 208 ? 19.224 5.967 18.569 1.00 29.90 206 VAL B O 1
ATOM 3328 N N . LYS B 1 209 ? 20.514 4.322 19.366 1.00 27.20 207 LYS B N 1
ATOM 3329 C CA . LYS B 1 209 ? 19.992 3.329 18.429 1.00 26.09 207 LYS B CA 1
ATOM 3330 C C . LYS B 1 209 ? 18.548 2.931 18.761 1.00 29.57 207 LYS B C 1
ATOM 3331 O O . LYS B 1 209 ? 18.182 2.790 19.935 1.00 26.80 207 LYS B O 1
ATOM 3337 N N . LEU B 1 210 ? 17.727 2.752 17.728 1.00 26.44 208 LEU B N 1
ATOM 3338 C CA . LEU B 1 210 ? 16.343 2.332 17.923 1.00 23.50 208 LEU B CA 1
ATOM 3339 C C . LEU B 1 210 ? 16.177 0.816 17.857 1.00 28.07 208 LEU B C 1
ATOM 3340 O O . LEU B 1 210 ? 16.666 0.165 16.930 1.00 28.71 208 LEU B O 1
ATOM 3345 N N . VAL B 1 211 ? 15.486 0.265 18.847 1.00 22.92 209 VAL B N 1
ATOM 3346 C CA . VAL B 1 211 ? 15.013 -1.119 18.798 1.00 24.87 209 VAL B CA 1
ATOM 3347 C C . VAL B 1 211 ? 13.504 -1.115 18.721 1.00 26.37 209 VAL B C 1
ATOM 3348 O O . VAL B 1 211 ? 12.855 -0.393 19.474 1.00 25.23 209 VAL B O 1
ATOM 3352 N N . ARG B 1 212 ? 12.937 -1.897 17.805 1.00 25.03 210 ARG B N 1
ATOM 3353 C CA . ARG B 1 212 ? 11.477 -1.937 17.679 1.00 27.41 210 ARG B CA 1
ATOM 3354 C C . ARG B 1 212 ? 10.804 -2.631 18.863 1.00 27.33 210 ARG B C 1
ATOM 3355 O O . ARG B 1 212 ? 11.127 -3.774 19.196 1.00 28.73 210 ARG B O 1
ATOM 3363 N N . GLY B 1 213 ? 9.836 -1.949 19.477 1.00 25.58 211 GLY B N 1
ATOM 3364 C CA . GLY B 1 213 ? 9.056 -2.538 20.558 1.00 25.22 211 GLY B CA 1
ATOM 3365 C C . GLY B 1 213 ? 7.874 -3.340 20.037 1.00 28.79 211 GLY B C 1
ATOM 3366 O O . GLY B 1 213 ? 7.951 -3.934 18.961 1.00 31.15 211 GLY B O 1
ATOM 3367 N N . GLU B 1 214 ? 6.780 -3.364 20.799 1.00 26.59 212 GLU B N 1
ATOM 3368 C CA . GLU B 1 214 ? 5.554 -4.053 20.391 1.00 27.76 212 GLU B CA 1
ATOM 3369 C C . GLU B 1 214 ? 4.361 -3.240 20.867 1.00 32.58 212 GLU B C 1
ATOM 3370 O O . GLU B 1 214 ? 4.450 -2.549 21.879 1.00 30.40 212 GLU B O 1
ATOM 3376 N N . VAL B 1 215 ? 3.243 -3.336 20.150 1.00 33.44 213 VAL B N 1
ATOM 3377 C CA . VAL B 1 215 ? 2.054 -2.588 20.539 1.00 37.15 213 VAL B CA 1
ATOM 3378 C C . VAL B 1 215 ? 1.585 -3.021 21.924 1.00 32.37 213 VAL B C 1
ATOM 3379 O O . VAL B 1 215 ? 1.100 -2.200 22.699 1.00 37.28 213 VAL B O 1
ATOM 3383 N N . PHE B 1 216 ? 1.776 -4.298 22.239 1.00 33.93 214 PHE B N 1
ATOM 3384 C CA . PHE B 1 216 ? 1.361 -4.832 23.542 1.00 37.17 214 PHE B CA 1
ATOM 3385 C C . PHE B 1 216 ? 2.333 -4.593 24.712 1.00 36.95 214 PHE B C 1
ATOM 3386 O O . PHE B 1 216 ? 2.037 -4.964 25.856 1.00 35.37 214 PHE B O 1
ATOM 3394 N N . ASN B 1 217 ? 3.477 -3.969 24.432 1.00 31.53 215 ASN B N 1
ATOM 3395 C CA . ASN B 1 217 ? 4.471 -3.662 25.469 1.00 28.77 215 ASN B CA 1
ATOM 3396 C C . ASN B 1 217 ? 4.051 -2.429 26.263 1.00 29.95 215 ASN B C 1
ATOM 3397 O O . ASN B 1 217 ? 4.789 -1.443 26.379 1.00 30.14 215 ASN B O 1
ATOM 3402 N N . ILE B 1 218 ? 2.849 -2.501 26.829 1.00 32.94 216 ILE B N 1
ATOM 3403 C CA . ILE B 1 218 ? 2.245 -1.367 27.522 1.00 35.85 216 ILE B CA 1
ATOM 3404 C C . ILE B 1 218 ? 2.684 -1.256 28.971 1.00 31.76 216 ILE B C 1
ATOM 3405 O O . ILE B 1 218 ? 3.132 -2.240 29.566 1.00 32.30 216 ILE B O 1
ATOM 3410 N N . LYS B 1 219 ? 2.536 -0.068 29.550 1.00 30.76 217 LYS B N 1
ATOM 3411 C CA . LYS B 1 219 ? 2.636 0.067 30.998 1.00 35.58 217 LYS B CA 1
ATOM 3412 C C . LYS B 1 219 ? 1.292 -0.296 31.617 1.00 39.57 217 LYS B C 1
ATOM 3413 O O . LYS B 1 219 ? 0.233 0.018 31.059 1.00 36.15 217 LYS B O 1
ATOM 3419 N N . VAL B 1 220 ? 1.327 -0.942 32.777 1.00 34.32 218 VAL B N 1
ATOM 3420 C CA . VAL B 1 220 ? 0.093 -1.264 33.491 1.00 38.16 218 VAL B CA 1
ATOM 3421 C C . VAL B 1 220 ? 0.043 -0.454 34.789 1.00 46.02 218 VAL B C 1
ATOM 3422 O O . VAL B 1 220 ? 0.590 -0.876 35.816 1.00 42.73 218 VAL B O 1
ATOM 3426 N N . THR B 1 221 ? -0.607 0.713 34.725 1.00 44.79 219 THR B N 1
ATOM 3427 C CA . THR B 1 221 ? -0.553 1.713 35.796 1.00 47.83 219 THR B CA 1
ATOM 3428 C C . THR B 1 221 ? -1.916 2.014 36.426 1.00 49.42 219 THR B C 1
ATOM 3429 O O . THR B 1 221 ? -2.019 2.291 37.616 1.00 48.35 219 THR B O 1
ATOM 3433 N N . THR B 1 222 ? -2.967 1.989 35.620 1.00 47.38 220 THR B N 1
ATOM 3434 C CA . THR B 1 222 ? -4.287 2.342 36.127 1.00 47.23 220 THR B CA 1
ATOM 3435 C C . THR B 1 222 ? -5.109 1.090 36.393 1.00 47.95 220 THR B C 1
ATOM 3436 O O . THR B 1 222 ? -4.808 0.030 35.838 1.00 44.64 220 THR B O 1
ATOM 3440 N N . PRO B 1 223 ? -6.151 1.211 37.243 1.00 47.42 221 PRO B N 1
ATOM 3441 C CA . PRO B 1 223 ? -7.111 0.116 37.397 1.00 47.21 221 PRO B CA 1
ATOM 3442 C C . PRO B 1 223 ? -7.650 -0.353 36.046 1.00 45.23 221 PRO B C 1
ATOM 3443 O O . PRO B 1 223 ? -7.823 -1.556 35.838 1.00 50.16 221 PRO B O 1
ATOM 3447 N N . TYR B 1 224 ? -7.902 0.575 35.129 1.00 48.15 222 TYR B N 1
ATOM 3448 C CA . TYR B 1 224 ? -8.350 0.178 33.799 1.00 47.79 222 TYR B CA 1
ATOM 3449 C C . TYR B 1 224 ? -7.296 -0.671 33.100 1.00 51.13 222 TYR B C 1
ATOM 3450 O O . TYR B 1 224 ? -7.628 -1.696 32.503 1.00 50.18 222 TYR B O 1
ATOM 3459 N N . ASP B 1 225 ? -6.038 -0.222 33.163 1.00 47.63 223 ASP B N 1
ATOM 3460 C CA . ASP B 1 225 ? -4.917 -0.884 32.480 1.00 50.38 223 ASP B CA 1
ATOM 3461 C C . ASP B 1 225 ? -4.819 -2.369 32.805 1.00 51.13 223 ASP B C 1
ATOM 3462 O O . ASP B 1 225 ? -4.524 -3.189 31.934 1.00 51.45 223 ASP B O 1
ATOM 3467 N N . LEU B 1 226 ? -5.070 -2.712 34.063 1.00 49.44 224 LEU B N 1
ATOM 3468 C CA . LEU B 1 226 ? -4.908 -4.092 34.520 1.00 52.95 224 LEU B CA 1
ATOM 3469 C C . LEU B 1 226 ? -5.800 -5.074 33.752 1.00 57.48 224 LEU B C 1
ATOM 3470 O O . LEU B 1 226 ? -5.540 -6.277 33.721 1.00 54.55 224 LEU B O 1
ATOM 3475 N N . LYS B 1 227 ? -6.837 -4.556 33.102 1.00 62.17 225 LYS B N 1
ATOM 3476 C CA . LYS B 1 227 ? -7.747 -5.416 32.358 1.00 57.68 225 LYS B CA 1
ATOM 3477 C C . LYS B 1 227 ? -7.308 -5.594 30.906 1.00 58.41 225 LYS B C 1
ATOM 3478 O O . LYS B 1 227 ? -7.456 -6.682 30.332 1.00 54.55 225 LYS B O 1
ATOM 3484 N N . VAL B 1 228 ? -6.731 -4.539 30.328 1.00 59.35 226 VAL B N 1
ATOM 3485 C CA . VAL B 1 228 ? -6.058 -4.668 29.038 1.00 60.74 226 VAL B CA 1
ATOM 3486 C C . VAL B 1 228 ? -5.013 -5.774 29.183 1.00 60.28 226 VAL B C 1
ATOM 3487 O O . VAL B 1 228 ? -4.798 -6.577 28.271 1.00 61.75 226 VAL B O 1
ATOM 3491 N N . ALA B 1 229 ? -4.398 -5.822 30.364 1.00 57.58 227 ALA B N 1
ATOM 3492 C CA . ALA B 1 229 ? -3.298 -6.739 30.642 1.00 56.70 227 ALA B CA 1
ATOM 3493 C C . ALA B 1 229 ? -3.674 -8.228 30.620 1.00 56.65 227 ALA B C 1
ATOM 3494 O O . ALA B 1 229 ? -2.989 -9.025 29.973 1.00 54.21 227 ALA B O 1
ATOM 3496 N N . ASN B 1 230 ? -4.737 -8.612 31.329 1.00 54.77 228 ASN B N 1
ATOM 3497 C CA . ASN B 1 230 ? -5.178 -10.011 31.311 1.00 54.50 228 ASN B CA 1
ATOM 3498 C C . ASN B 1 230 ? -5.545 -10.487 29.908 1.00 60.38 228 ASN B C 1
ATOM 3499 O O . ASN B 1 230 ? -5.332 -11.653 29.559 1.00 57.51 228 ASN B O 1
ATOM 3504 N N . ALA B 1 231 ? -6.106 -9.577 29.115 1.00 60.85 229 ALA B N 1
ATOM 3505 C CA . ALA B 1 231 ? -6.356 -9.835 27.706 1.00 57.13 229 ALA B CA 1
ATOM 3506 C C . ALA B 1 231 ? -5.060 -10.275 27.043 1.00 57.04 229 ALA B C 1
ATOM 3507 O O . ALA B 1 231 ? -4.930 -11.427 26.628 1.00 55.19 229 ALA B O 1
ATOM 3509 N N . ILE B 1 232 ? -4.103 -9.347 26.975 1.00 60.11 230 ILE B N 1
ATOM 3510 C CA . ILE B 1 232 ? -2.804 -9.573 26.322 1.00 60.46 230 ILE B CA 1
ATOM 3511 C C . ILE B 1 232 ? -2.175 -10.935 26.606 1.00 56.64 230 ILE B C 1
ATOM 3512 O O . ILE B 1 232 ? -2.288 -11.855 25.792 1.00 59.15 230 ILE B O 1
#

InterPro domains:
  IPR018294 4-diphosphocytidyl-2C-methyl-D-erythritol synthase, conserved site [PS01295] (107-114)
  IPR029044 Nucleo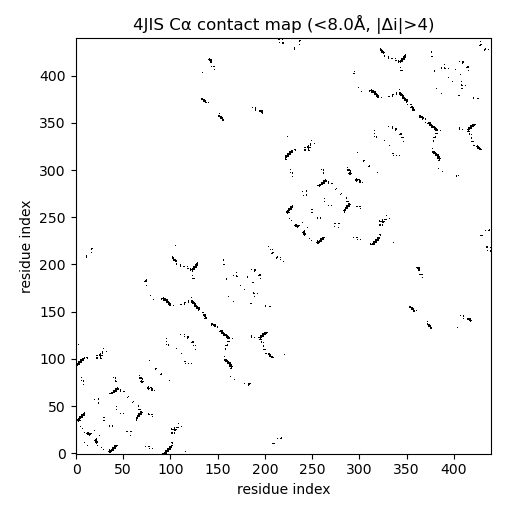tide-diphospho-sugar transferases [G3DSA:3.90.550.10] (1-237)
  IPR029044 Nucleotide-diphospho-sugar transferases [SSF53448] (2-232)
  IPR034683 Cytidylyltransferase IspD/TarI [PF01128] (6-232)
  IPR034683 Cytidylyltransferase IspD/TarI [cd02516] (2-227)
  IPR034709 Ribitol-5-phosphate cytidylyltransferase [MF_02068] (1-234)
  IPR050088 IspD/TarI cytidylyltransferase, baterial-type [PTHR32125] (3-235)

Foldseek 3Di:
DAEEEEAEAVHQQQDDQPHAGLLLLQVVQVVVDPRHPAYEYEDAPVCQVVVVVSCCVRPNDDPRYDYFYADDAQVRRVVRVVVVCCVPPRADQQYKYWYAYSQQSPWHPQQVVVQVVCCSPAFKAWAWAFDPDQDFDDPPVPDTPDRDDPPTDIDTHDGIMGRSVVLVVLVVPDDPVCVVDVNDSSCSQVVVVGDYHYDYTDPSRDRQHDPVSSVSSNVSD/DAEEEEAECVQQQDDQPHARLLVLQVVQVVVDPRHQAYEYEEAPVCQVVVVVSCCVPPNDDPRYDYFYADDDRVSRVVRVLVVCCVPPNADQQYKYWYAYSQQNPWHPQQVVVQVVCCSPAFKAWEWAQDDDFDFDDPVVPDTPDGDDRPPDIDTHDDIMGRSVVLVVLVVVDDPVCVVPDDDSRVSQVVVVGDYHYDYTDPSRDGQNDPVSSVVRNVD

Secondary structure (DSSP, 8-state):
--EEEEEE---GGGSEETTEEHHHHHHHHHHT-TT-SEEEEEE-GGGHHHHHHHHHHHT---TTEEEEE--SSHHHHHHHHHHHHHHHT---TT-EEEEEETT-TT--HHHHHHHHHHHHHHSEEEEEEE--SPEEE-SSSSB--B----TTEEEEEEEEEEEHHHHHHHHHHS-SSTTSS---HHHHHHHTT---EEEE--TT-----SHHHHHHHHHH-/--EEEEEE--GGGSEETTEEHHHHHHHHHHT-TT-SEEEEEE-GGGHHHHHHHHHHHT---TTEEEEE--SSHHHHHHHHHHHHHHHT---TT-EEEEEETT-TT--HHHHHHHHHHHHHHSEEEEEEE--SPEEE-SSSSB--B----SSEEEEEEEEEEEHHHHHHHHTTS-HHHHHH---HHHHHHTTT---EEEE--TT-----STTHHHHHHH-

B-factor: mean 38.96, std 11.3, range [11.6, 77.25]

Solvent-accessible surface area: 20004 Å² total; per-residue (Å²): 86,95,20,4,0,0,0,12,28,133,32,72,15,13,47,78,0,86,170,65,12,0,0,0,20,0,0,51,64,0,31,147,12,129,72,4,68,37,0,0,0,3,1,56,148,137,70,28,116,65,0,114,98,9,12,154,136,58,47,27,151,49,113,53,27,33,16,15,90,14,43,111,52,69,5,43,18,1,12,21,0,6,149,48,0,97,176,104,95,22,43,115,106,98,2,0,0,0,0,0,7,3,14,15,1,15,0,37,131,63,0,3,45,60,0,0,73,11,0,83,127,70,0,0,0,0,0,4,24,72,20,124,24,39,1,0,11,0,120,72,105,83,38,9,57,76,17,30,124,70,87,41,15,28,23,6,11,5,0,10,0,0,55,0,30,36,2,42,93,17,11,106,140,20,58,124,133,70,44,92,102,21,82,13,3,0,32,4,0,27,119,58,66,52,122,0,46,19,5,139,0,34,73,54,0,39,95,2,64,57,104,46,28,35,121,10,0,73,44,40,101,82,83,16,2,0,0,0,11,31,70,106,18,24,82,78,6,106,177,71,12,1,0,0,29,0,0,52,65,0,33,153,11,130,74,3,55,41,0,0,0,3,2,55,142,136,88,27,111,74,1,97,83,23,10,120,157,58,41,27,155,50,133,56,25,28,20,13,78,14,36,116,71,92,5,46,16,1,9,13,0,5,119,49,0,98,179,104,87,36,55,130,106,98,2,0,0,0,0,0,8,2,16,14,1,28,0,39,132,58,0,2,34,74,0,0,77,11,0,79,125,80,10,3,0,0,0,4,20,72,5,104,33,33,0,0,20,0,134,71,117,69,19,16,55,74,13,32,114,100,106,47,28,26,15,7,9,3,0,12,0,1,70,0,38,71,2,48,86,5,12,98,140,21,38,118,125,70,62,86,120,17,109,9,3,0,48,1,4,27,83,47,66,68,117,1,37,18,8,144,0,32,79,55,0,41,66,2,47,64,111,54,26,24,138,15,2,87,29,55

Nearest PDB structures (foldseek):
  4jis-assembly1_B  TM=1.005E+00  e=2.182E-47  Bacillus spizizenii str. W23
  4jis-assembly1_A  TM=9.952E-01  e=2.446E-43  Bacillus spizizenii str. W23
  6xhr-assembly1_B  TM=9.864E-01  e=1.309E-34  Staphylococcus aureus
  6xht-assembly3_E  TM=9.758E-01  e=7.427E-35  Staphylococcus aureus
  6xhs-assembly1_B  TM=9.774E-01  e=2.789E-34  Staphylococcus aureus

Radius of gyration: 24.94 Å; Cα contacts (8 Å, |Δi|>4): 907; chains: 2; bounding box: 70×47×58 Å